Protein AF-R5MLP5-F1 (afdb_monomer)

pLDDT: mean 85.01, std 15.7, range [26.28, 98.44]

Structure (mmCIF, N/CA/C/O backbone):
data_AF-R5MLP5-F1
#
_entry.id   AF-R5MLP5-F1
#
loop_
_atom_site.group_PDB
_atom_site.id
_atom_site.type_symbol
_atom_site.label_atom_id
_atom_site.label_alt_id
_atom_site.label_comp_id
_atom_site.label_asym_id
_atom_site.label_entity_id
_atom_site.label_seq_id
_atom_site.pdbx_PDB_ins_code
_atom_site.Cartn_x
_atom_site.Cartn_y
_atom_site.Cartn_z
_atom_site.occupancy
_atom_site.B_iso_or_equiv
_atom_site.auth_seq_id
_atom_site.auth_comp_id
_atom_site.auth_asym_id
_atom_site.auth_atom_id
_atom_site.pdbx_PDB_model_num
ATOM 1 N N . MET A 1 1 ? 14.617 -72.415 -51.674 1.00 34.84 1 MET A N 1
ATOM 2 C CA . MET A 1 1 ? 15.820 -73.217 -51.364 1.00 34.84 1 MET A CA 1
ATOM 3 C C . MET A 1 1 ? 16.998 -72.266 -51.151 1.00 34.84 1 MET A C 1
ATOM 5 O O . MET A 1 1 ? 17.324 -71.550 -52.079 1.00 34.84 1 MET A O 1
ATOM 9 N N . LYS A 1 2 ? 17.546 -72.235 -49.924 1.00 36.62 2 LYS A N 1
ATOM 10 C CA . LYS A 1 2 ? 18.898 -71.794 -49.490 1.00 36.62 2 LYS A CA 1
ATOM 11 C C . LYS A 1 2 ? 19.466 -70.456 -50.037 1.00 36.62 2 LYS A C 1
ATOM 13 O O . LYS A 1 2 ? 19.817 -70.353 -51.196 1.00 36.62 2 LYS A O 1
ATOM 18 N N . SER A 1 3 ? 19.556 -69.405 -49.211 1.00 35.00 3 SER A N 1
ATOM 19 C CA . SER A 1 3 ? 20.651 -69.098 -48.250 1.00 35.00 3 SER A CA 1
ATOM 20 C C . SER A 1 3 ? 21.819 -68.299 -48.859 1.00 35.00 3 SER A C 1
ATOM 22 O O . SER A 1 3 ? 22.580 -68.871 -49.631 1.00 35.00 3 SER A O 1
ATOM 24 N N . ARG A 1 4 ? 22.072 -67.071 -48.373 1.00 35.59 4 ARG A N 1
ATOM 25 C CA . ARG A 1 4 ? 23.225 -66.744 -47.494 1.00 35.59 4 ARG A CA 1
ATOM 26 C C . ARG A 1 4 ? 23.282 -65.251 -47.134 1.00 35.59 4 ARG A C 1
ATOM 28 O O . ARG A 1 4 ? 23.137 -64.384 -47.983 1.00 35.59 4 ARG A O 1
ATOM 35 N N . ARG A 1 5 ? 23.536 -65.000 -45.846 1.00 42.34 5 ARG A N 1
ATOM 36 C CA . ARG A 1 5 ? 23.916 -63.718 -45.231 1.00 42.34 5 ARG A CA 1
ATOM 37 C C . ARG A 1 5 ? 25.255 -63.224 -45.786 1.00 42.34 5 ARG A C 1
ATOM 39 O O . ARG A 1 5 ? 26.162 -64.048 -45.848 1.00 42.34 5 ARG A O 1
ATOM 46 N N . ILE A 1 6 ? 25.423 -61.910 -45.977 1.00 34.84 6 ILE A N 1
ATOM 47 C CA . ILE A 1 6 ? 26.679 -61.199 -45.666 1.00 34.84 6 ILE A CA 1
ATOM 48 C C . ILE A 1 6 ? 26.341 -59.821 -45.080 1.00 34.84 6 ILE A C 1
ATOM 50 O O . ILE A 1 6 ? 25.680 -58.997 -45.700 1.00 34.84 6 ILE A O 1
ATOM 54 N N . PHE A 1 7 ? 26.810 -59.619 -43.854 1.00 33.47 7 PHE A N 1
ATOM 55 C CA . PHE A 1 7 ? 26.875 -58.366 -43.111 1.00 33.47 7 PHE A CA 1
ATOM 56 C C . PHE A 1 7 ? 28.045 -57.540 -43.664 1.00 33.47 7 PHE A C 1
ATOM 58 O O . PHE A 1 7 ? 29.133 -58.100 -43.773 1.00 33.47 7 PHE A O 1
ATOM 65 N N . LYS A 1 8 ? 27.876 -56.243 -43.943 1.00 30.56 8 LYS A N 1
ATOM 66 C CA . LYS A 1 8 ? 28.972 -55.258 -43.876 1.00 30.56 8 LYS A CA 1
ATOM 67 C C . LYS A 1 8 ? 28.412 -53.864 -43.583 1.00 30.56 8 LYS A C 1
ATOM 69 O O . LYS A 1 8 ? 27.771 -53.239 -44.417 1.00 30.56 8 LYS A O 1
ATOM 74 N N . ILE A 1 9 ? 28.680 -53.432 -42.356 1.00 33.94 9 ILE A N 1
ATOM 75 C CA . ILE A 1 9 ? 28.643 -52.052 -41.877 1.00 33.94 9 ILE A CA 1
ATOM 76 C C . ILE A 1 9 ? 29.694 -51.255 -42.654 1.00 33.94 9 ILE A C 1
ATOM 78 O O . ILE A 1 9 ? 30.861 -51.633 -42.599 1.00 33.94 9 ILE A O 1
ATOM 82 N N . ILE A 1 10 ? 29.303 -50.148 -43.293 1.00 34.12 10 ILE A N 1
ATOM 83 C CA . ILE A 1 10 ? 30.135 -48.941 -43.414 1.00 34.12 10 ILE A CA 1
ATOM 84 C C . ILE A 1 10 ? 29.216 -47.730 -43.224 1.00 34.12 10 ILE A C 1
ATOM 86 O O . ILE A 1 10 ? 28.310 -47.470 -44.011 1.00 34.12 10 ILE A O 1
ATOM 90 N N . LEU A 1 11 ? 29.469 -47.038 -42.120 1.00 29.88 11 LEU A N 1
ATOM 91 C CA . LEU A 1 11 ? 29.003 -45.710 -41.754 1.00 29.88 11 LEU A CA 1
ATOM 92 C C . LEU A 1 11 ? 29.742 -44.688 -42.638 1.00 29.88 11 LEU A C 1
ATOM 94 O O . LEU A 1 11 ? 30.962 -44.779 -42.701 1.00 29.88 11 LEU A O 1
ATOM 98 N N . ILE A 1 12 ? 29.051 -43.737 -43.274 1.00 30.86 12 ILE A N 1
ATOM 99 C CA . ILE A 1 12 ? 29.545 -42.371 -43.542 1.00 30.86 12 ILE A CA 1
ATOM 100 C C . ILE A 1 12 ? 28.337 -41.453 -43.780 1.00 30.86 12 ILE A C 1
ATOM 102 O O . ILE A 1 12 ? 27.354 -41.789 -44.434 1.00 30.86 12 ILE A O 1
ATOM 106 N N . THR A 1 13 ? 28.457 -40.307 -43.137 1.00 34.47 13 THR A N 1
ATOM 107 C CA . THR A 1 13 ? 27.502 -39.281 -42.750 1.00 34.47 13 THR A CA 1
ATOM 108 C C . THR A 1 13 ? 27.130 -38.344 -43.901 1.00 34.47 13 THR A C 1
ATOM 110 O O . THR A 1 13 ? 28.014 -37.819 -44.569 1.00 34.47 13 THR A O 1
ATOM 113 N N . ALA A 1 14 ? 25.840 -38.036 -44.055 1.00 28.17 14 ALA A N 1
ATOM 114 C CA . ALA A 1 14 ? 25.364 -36.801 -44.684 1.00 28.17 14 ALA A CA 1
ATOM 115 C C . ALA A 1 14 ? 23.970 -36.468 -44.128 1.00 28.17 14 ALA A C 1
ATOM 117 O O . ALA A 1 14 ? 22.951 -36.955 -44.611 1.00 28.17 14 ALA A O 1
ATOM 118 N N . VAL A 1 15 ? 23.937 -35.675 -43.054 1.00 30.50 15 VAL A N 1
ATOM 119 C CA . VAL A 1 15 ? 22.701 -35.109 -42.506 1.00 30.50 15 VAL A CA 1
ATOM 120 C C . VAL A 1 15 ? 22.381 -33.855 -43.316 1.00 30.50 15 VAL A C 1
ATOM 122 O O . VAL A 1 15 ? 22.998 -32.810 -43.127 1.00 30.50 15 VAL A O 1
ATOM 125 N N . LEU A 1 16 ? 21.423 -33.966 -44.233 1.00 26.28 16 LEU A N 1
ATOM 126 C CA . LEU A 1 16 ? 20.773 -32.818 -44.856 1.00 26.28 16 LEU A CA 1
ATOM 127 C C . LEU A 1 16 ? 19.707 -32.309 -43.871 1.00 26.28 16 LEU A C 1
ATOM 129 O O . LEU A 1 16 ? 18.578 -32.796 -43.860 1.00 26.28 16 LEU A O 1
ATOM 133 N N . VAL A 1 17 ? 20.082 -31.377 -42.990 1.00 30.12 17 VAL A N 1
ATOM 134 C CA . VAL A 1 17 ? 19.121 -30.665 -42.135 1.00 30.12 17 VAL A CA 1
ATOM 135 C C . VAL A 1 17 ? 18.385 -29.659 -43.015 1.00 30.12 17 VAL A C 1
ATOM 137 O O . VAL A 1 17 ? 18.885 -28.571 -43.288 1.00 30.12 17 VAL A O 1
ATOM 140 N N . ILE A 1 18 ? 17.188 -30.024 -43.472 1.00 28.50 18 ILE A N 1
ATOM 141 C CA . ILE A 1 18 ? 16.206 -29.042 -43.931 1.00 28.50 18 ILE A CA 1
ATOM 142 C C . ILE A 1 18 ? 15.739 -28.311 -42.671 1.00 28.50 18 ILE A C 1
ATOM 144 O O . ILE A 1 18 ? 14.928 -28.826 -41.903 1.00 28.50 18 ILE A O 1
ATOM 148 N N . VAL A 1 19 ? 16.301 -27.127 -42.428 1.00 29.92 19 VAL A N 1
ATOM 149 C CA . VAL A 1 19 ? 15.774 -26.190 -41.435 1.00 29.92 19 VAL A CA 1
ATOM 150 C C . VAL A 1 19 ? 14.448 -25.675 -41.989 1.00 29.92 19 VAL A C 1
ATOM 152 O O . VAL A 1 19 ? 14.413 -24.727 -42.769 1.00 29.92 19 VAL A O 1
ATOM 155 N N . LEU A 1 20 ? 13.345 -26.326 -41.619 1.00 28.61 20 LEU A N 1
ATOM 156 C CA . LEU A 1 20 ? 12.037 -25.690 -41.678 1.00 28.61 20 LEU A CA 1
ATOM 157 C C . LEU A 1 20 ? 12.068 -24.562 -40.647 1.00 28.61 20 LEU A C 1
ATOM 159 O O . LEU A 1 20 ? 11.988 -24.803 -39.444 1.00 28.61 20 LEU A O 1
ATOM 163 N N . SER A 1 21 ? 12.253 -23.331 -41.120 1.00 27.61 21 SER A N 1
ATOM 164 C CA . SER A 1 21 ? 12.021 -22.129 -40.330 1.00 27.61 21 SER A CA 1
ATOM 165 C C . SER A 1 21 ? 10.566 -22.161 -39.873 1.00 27.61 21 SER A C 1
ATOM 167 O O . SER A 1 21 ? 9.660 -21.946 -40.678 1.00 27.61 21 SER A O 1
ATOM 169 N N . ILE A 1 22 ? 10.332 -22.474 -38.602 1.00 30.94 22 ILE A N 1
ATOM 170 C CA . ILE A 1 22 ? 9.027 -22.274 -37.982 1.00 30.94 22 ILE A CA 1
ATOM 171 C C . ILE A 1 22 ? 8.891 -20.750 -37.853 1.00 30.94 22 ILE A C 1
ATOM 173 O O . ILE A 1 22 ? 9.721 -20.150 -37.161 1.00 30.94 22 ILE A O 1
ATOM 177 N N . PRO A 1 23 ? 7.952 -20.077 -38.544 1.00 33.91 23 PRO A N 1
ATOM 178 C CA . PRO A 1 23 ? 7.723 -18.665 -38.283 1.00 33.91 23 PRO A CA 1
ATOM 179 C C . PRO A 1 23 ? 7.341 -18.527 -36.809 1.00 33.91 23 PRO A C 1
ATOM 181 O O . PRO A 1 23 ? 6.531 -19.302 -36.299 1.00 33.91 23 PRO A O 1
ATOM 184 N N . ALA A 1 24 ? 7.964 -17.574 -36.115 1.00 34.47 24 ALA A N 1
ATOM 185 C CA . ALA A 1 24 ? 7.548 -17.192 -34.776 1.00 34.47 24 ALA A CA 1
ATOM 186 C C . ALA A 1 24 ? 6.044 -16.892 -34.830 1.00 34.47 24 ALA A C 1
ATOM 188 O O . ALA A 1 24 ? 5.622 -15.986 -35.551 1.00 34.47 24 ALA A O 1
ATOM 189 N N . PHE A 1 25 ? 5.232 -17.694 -34.142 1.00 34.88 25 PHE A N 1
ATOM 190 C CA . PHE A 1 25 ? 3.812 -17.408 -34.009 1.00 34.88 25 PHE A CA 1
ATOM 191 C C . PHE A 1 25 ? 3.695 -16.083 -33.258 1.00 34.88 25 PHE A C 1
ATOM 193 O O . PHE A 1 25 ? 4.096 -15.982 -32.101 1.00 34.88 25 PHE A O 1
ATOM 200 N N . ALA A 1 26 ? 3.204 -15.051 -33.940 1.00 43.03 26 ALA A N 1
ATOM 201 C CA . ALA A 1 26 ? 2.798 -13.828 -33.278 1.00 43.03 26 ALA A CA 1
ATOM 202 C C . ALA A 1 26 ? 1.607 -14.165 -32.370 1.00 43.03 26 ALA A C 1
ATOM 204 O O . ALA A 1 26 ? 0.639 -14.786 -32.812 1.00 43.03 26 ALA A O 1
ATOM 205 N N . THR A 1 27 ? 1.707 -13.822 -31.087 1.00 49.34 27 THR A N 1
ATOM 206 C CA . THR A 1 27 ? 0.623 -14.040 -30.128 1.00 49.34 27 THR A CA 1
ATOM 207 C C . THR A 1 27 ? -0.537 -13.124 -30.493 1.00 49.34 27 THR A C 1
ATOM 209 O O . THR A 1 27 ? -0.416 -11.903 -30.387 1.00 49.34 27 THR A O 1
ATOM 212 N N . ALA A 1 28 ? -1.647 -13.716 -30.933 1.00 61.12 28 ALA A N 1
ATOM 213 C CA . ALA A 1 28 ? -2.878 -12.997 -31.219 1.00 61.12 28 ALA A CA 1
ATOM 214 C C . ALA A 1 28 ? -3.352 -12.222 -29.972 1.00 61.12 28 ALA A C 1
ATOM 216 O O . ALA A 1 28 ? -3.382 -12.773 -28.872 1.00 61.12 28 ALA A O 1
ATOM 217 N N . LYS A 1 29 ? -3.707 -10.946 -30.137 1.00 66.69 29 LYS A N 1
ATOM 218 C CA . LYS A 1 29 ? -4.235 -10.056 -29.087 1.00 66.69 29 LYS A CA 1
ATOM 219 C C . LYS A 1 29 ? -5.669 -9.669 -29.415 1.00 66.69 29 LYS A C 1
ATOM 221 O O . LYS A 1 29 ? -6.015 -9.587 -30.584 1.00 66.69 29 LYS A O 1
ATOM 226 N N . ASN A 1 30 ? -6.502 -9.364 -28.430 1.00 67.69 30 ASN A N 1
ATOM 227 C CA . ASN A 1 30 ? -7.825 -8.813 -28.721 1.00 67.69 30 ASN A CA 1
ATOM 228 C C . ASN A 1 30 ? -7.725 -7.304 -29.024 1.00 67.69 30 ASN A C 1
ATOM 230 O O . ASN A 1 30 ? -6.768 -6.623 -28.642 1.00 67.69 30 ASN A O 1
ATOM 234 N N . GLY A 1 31 ? -8.710 -6.758 -29.727 1.00 74.81 31 GLY A N 1
ATOM 235 C CA . GLY A 1 31 ? -8.829 -5.332 -29.986 1.00 74.81 31 GLY A CA 1
ATOM 236 C C . GLY A 1 31 ? -10.266 -4.899 -30.236 1.00 74.81 31 GLY A C 1
ATOM 237 O O . GLY A 1 31 ? -11.120 -5.691 -30.625 1.00 74.81 31 GLY A O 1
ATOM 238 N N . VAL A 1 32 ? -10.520 -3.604 -30.057 1.00 74.81 32 VAL A N 1
ATOM 239 C CA . VAL A 1 32 ? -11.800 -2.971 -30.393 1.00 74.81 32 VAL A CA 1
ATOM 240 C C . VAL A 1 32 ? -11.592 -1.766 -31.294 1.00 74.81 32 VAL A C 1
ATOM 242 O O . VAL A 1 32 ? -10.643 -0.993 -31.133 1.00 74.81 32 VAL A O 1
ATOM 245 N N . VAL A 1 33 ? -12.491 -1.582 -32.257 1.00 80.12 33 VAL A N 1
ATOM 246 C CA . VAL A 1 33 ? -12.444 -0.426 -33.157 1.00 80.12 33 VAL A CA 1
ATOM 247 C C . VAL A 1 33 ? -12.920 0.834 -32.413 1.00 80.12 33 VAL A C 1
ATOM 249 O O . VAL A 1 33 ? -14.045 0.878 -31.920 1.00 80.12 33 VAL A O 1
ATOM 252 N N . LYS A 1 34 ? -12.074 1.872 -32.334 1.00 71.81 34 LYS A N 1
ATOM 253 C CA . LYS A 1 34 ? -12.324 3.121 -31.575 1.00 71.81 34 LYS A CA 1
ATOM 254 C C . LYS A 1 34 ? -13.492 3.944 -32.118 1.00 71.81 34 LYS A C 1
ATOM 256 O O . LYS A 1 34 ? -14.217 4.587 -31.368 1.00 71.81 34 LYS A O 1
ATOM 261 N N . SER A 1 35 ? -13.621 3.975 -33.436 1.00 78.00 35 SER A N 1
ATOM 262 C CA . SER A 1 35 ? -14.612 4.739 -34.195 1.00 78.00 35 SER A CA 1
ATOM 263 C C . SER A 1 35 ? -14.888 4.011 -35.514 1.00 78.00 35 SER A C 1
ATOM 265 O O . SER A 1 35 ? -14.400 2.907 -35.715 1.00 78.00 35 SER A O 1
ATOM 267 N N . GLN A 1 36 ? -15.656 4.584 -36.436 1.00 87.88 36 GLN A N 1
ATOM 268 C CA . GLN A 1 36 ? -15.834 3.966 -37.752 1.00 87.88 36 GLN A CA 1
ATOM 269 C C . GLN A 1 36 ? -14.489 3.838 -38.494 1.00 87.88 36 GLN A C 1
ATOM 271 O O . GLN A 1 36 ? -13.763 4.826 -38.636 1.00 87.88 36 GLN A O 1
ATOM 276 N N . ALA A 1 37 ? -14.155 2.635 -38.975 1.00 91.31 37 ALA A N 1
ATOM 277 C CA . ALA A 1 37 ? -12.851 2.351 -39.574 1.00 91.31 37 ALA A CA 1
ATOM 278 C C . ALA A 1 37 ? -12.934 1.575 -40.893 1.00 91.31 37 ALA A C 1
ATOM 280 O O . ALA A 1 37 ? -13.751 0.679 -41.072 1.00 91.31 37 ALA A O 1
ATOM 281 N N . ASN A 1 38 ? -12.018 1.887 -41.808 1.00 96.12 38 ASN A N 1
ATOM 282 C CA . ASN A 1 38 ? -11.849 1.146 -43.053 1.00 96.12 38 ASN A CA 1
ATOM 283 C C . ASN A 1 38 ? -10.807 0.039 -42.886 1.00 96.12 38 ASN A C 1
ATOM 285 O O . ASN A 1 38 ? -9.694 0.301 -42.420 1.00 96.12 38 ASN A O 1
ATOM 289 N N . VAL A 1 39 ? -11.161 -1.167 -43.326 1.00 96.44 39 VAL A N 1
ATOM 290 C CA . VAL A 1 39 ? -10.305 -2.357 -43.310 1.00 96.44 39 VAL A CA 1
ATOM 291 C C . VAL A 1 39 ? -9.824 -2.651 -44.727 1.00 96.44 39 VAL A C 1
ATOM 293 O O . VAL A 1 39 ? -10.601 -2.582 -45.681 1.00 96.44 39 VAL A O 1
ATOM 296 N N . ARG A 1 40 ? -8.536 -2.963 -44.883 1.00 97.50 40 ARG A N 1
ATOM 297 C CA . ARG A 1 40 ? -7.854 -3.042 -46.183 1.00 97.50 40 ARG A CA 1
ATOM 298 C C . ARG A 1 40 ? -7.139 -4.366 -46.401 1.00 97.50 40 ARG A C 1
ATOM 300 O O . ARG A 1 40 ? -6.869 -5.096 -45.454 1.00 97.50 40 ARG A O 1
ATOM 307 N N . SER A 1 41 ? -6.804 -4.647 -47.658 1.00 96.56 41 SER A N 1
ATOM 308 C CA . SER A 1 41 ? -6.098 -5.869 -48.068 1.00 96.56 41 SER A CA 1
ATOM 309 C C . SER A 1 41 ? -4.581 -5.818 -47.842 1.00 96.56 41 SER A C 1
ATOM 311 O O . SER A 1 41 ? -3.894 -6.801 -48.099 1.00 96.56 41 SER A O 1
ATOM 313 N N . GLY A 1 42 ? -4.042 -4.673 -47.411 1.00 95.94 42 GLY A N 1
ATOM 314 C CA . GLY A 1 42 ? -2.619 -4.472 -47.142 1.00 95.94 42 GLY A CA 1
ATOM 315 C C . GLY A 1 42 ? -2.364 -3.270 -46.221 1.00 95.94 42 GLY A C 1
ATOM 316 O O . GLY A 1 42 ? -3.279 -2.468 -45.991 1.00 95.94 42 GLY A O 1
ATOM 317 N N . PRO A 1 43 ? -1.143 -3.135 -45.670 1.00 93.06 43 PRO A N 1
ATOM 318 C CA . PRO A 1 43 ? -0.817 -2.122 -44.670 1.00 93.06 43 PRO A CA 1
ATOM 319 C C . PRO A 1 43 ? -0.537 -0.757 -45.311 1.00 93.06 43 PRO A C 1
ATOM 321 O O . PRO A 1 43 ? 0.609 -0.368 -45.535 1.00 93.06 43 PRO A O 1
ATOM 324 N N . GLY A 1 44 ? -1.610 -0.021 -45.598 1.00 93.00 44 GLY A N 1
ATOM 325 C CA . GLY A 1 44 ? -1.545 1.317 -46.181 1.00 93.00 44 GLY A CA 1
ATOM 326 C C . GLY A 1 44 ? -2.859 1.740 -46.840 1.00 93.00 44 GLY A C 1
ATOM 327 O O . GLY A 1 44 ? -3.773 0.937 -47.015 1.00 93.00 44 GLY A O 1
ATOM 328 N N . ARG A 1 45 ? -3.007 3.026 -47.173 1.00 93.56 45 ARG A N 1
ATOM 329 C CA . ARG A 1 45 ? -4.261 3.590 -47.710 1.00 93.56 45 ARG A CA 1
ATOM 330 C C . ARG A 1 45 ? -4.469 3.336 -49.206 1.00 93.56 45 ARG A C 1
ATOM 332 O O . ARG A 1 45 ? -5.590 3.539 -49.666 1.00 93.56 45 ARG A O 1
ATOM 339 N N . SER A 1 46 ? -3.439 2.923 -49.944 1.00 93.50 46 SER A N 1
ATOM 340 C CA . SER A 1 46 ? -3.534 2.624 -51.383 1.00 93.50 46 SER A CA 1
ATOM 341 C C . SER A 1 46 ? -4.128 1.241 -51.669 1.00 93.50 46 SER A C 1
ATOM 343 O O . SER A 1 46 ? -4.639 1.004 -52.761 1.00 93.50 46 SER A O 1
ATOM 345 N N . TYR A 1 47 ? -4.115 0.346 -50.678 1.00 95.94 47 TYR A N 1
ATOM 346 C CA . TYR A 1 47 ? -4.704 -0.985 -50.776 1.00 95.94 47 TYR A CA 1
ATOM 347 C C . TYR A 1 47 ? -6.234 -0.941 -50.835 1.00 95.94 47 TYR A C 1
ATOM 349 O O . TYR A 1 47 ? -6.873 -0.069 -50.231 1.00 95.94 47 TYR A O 1
ATOM 357 N N . SER A 1 48 ? -6.823 -1.914 -51.537 1.00 96.69 48 SER A N 1
ATOM 358 C CA . SER A 1 48 ? -8.271 -2.028 -51.701 1.00 96.69 48 SER A CA 1
ATOM 359 C C . SER A 1 48 ? -8.978 -2.239 -50.361 1.00 96.69 48 SER A C 1
ATOM 361 O O . SER A 1 48 ? -8.424 -2.797 -49.407 1.00 96.69 48 SER A O 1
ATOM 363 N N . LEU A 1 49 ? -10.217 -1.751 -50.281 1.00 96.56 49 LEU A N 1
ATOM 364 C CA . LEU A 1 49 ? -11.077 -1.967 -49.123 1.00 96.56 49 LEU A CA 1
ATOM 365 C C . LEU A 1 49 ? -11.541 -3.423 -49.101 1.00 96.56 49 LEU A C 1
ATOM 367 O O . LEU A 1 49 ? -12.089 -3.922 -50.081 1.00 96.56 49 LEU A O 1
ATOM 371 N N . VAL A 1 50 ? -11.330 -4.077 -47.964 1.00 95.25 50 VAL A N 1
ATOM 372 C CA . VAL A 1 50 ? -11.905 -5.392 -47.656 1.00 95.25 50 VAL A CA 1
ATOM 373 C C . VAL A 1 50 ? -13.230 -5.224 -46.918 1.00 95.25 50 VAL A C 1
ATOM 375 O O . VAL A 1 50 ? -14.168 -5.984 -47.148 1.00 95.25 50 VAL A O 1
ATOM 378 N N . TYR A 1 51 ? -13.320 -4.199 -46.067 1.00 94.25 51 TYR A N 1
ATOM 379 C CA . TYR A 1 51 ? -14.560 -3.783 -45.427 1.00 94.25 51 TYR A CA 1
ATOM 380 C C . TYR A 1 51 ? -14.576 -2.262 -45.281 1.00 94.25 51 TYR A C 1
ATOM 382 O O . TYR A 1 51 ? -13.616 -1.659 -44.790 1.00 94.25 51 TYR A O 1
ATOM 390 N N . GLU A 1 52 ? -15.666 -1.642 -45.714 1.00 94.62 52 GLU A N 1
ATOM 391 C CA . GLU A 1 52 ? -15.866 -0.203 -45.601 1.00 94.62 52 GLU A CA 1
ATOM 392 C C . GLU A 1 52 ? -16.683 0.109 -44.345 1.00 94.62 52 GLU A C 1
ATOM 394 O O . GLU A 1 52 ? -17.702 -0.530 -44.092 1.00 94.62 52 GLU A O 1
ATOM 399 N N . ASN A 1 53 ? -16.256 1.112 -43.576 1.00 91.69 53 ASN A N 1
ATOM 400 C CA . ASN A 1 53 ? -17.018 1.642 -42.445 1.00 91.69 53 ASN A CA 1
ATOM 401 C C . ASN A 1 53 ? -17.360 0.597 -41.366 1.00 91.69 53 ASN A C 1
ATOM 403 O O . ASN A 1 53 ? -18.489 0.543 -40.878 1.00 91.69 53 ASN A O 1
ATOM 407 N N . LEU A 1 54 ? -16.377 -0.216 -40.961 1.00 91.94 54 LEU A N 1
ATOM 408 C CA . LEU A 1 54 ? -16.513 -1.123 -39.823 1.00 91.94 54 LEU A CA 1
ATOM 409 C C . LEU A 1 54 ? -16.901 -0.311 -38.573 1.00 91.94 54 LEU A C 1
ATOM 411 O O . LEU A 1 54 ? -16.174 0.633 -38.236 1.00 91.94 54 LEU A O 1
ATOM 415 N N . PRO A 1 55 ? -18.029 -0.613 -37.904 1.00 81.50 55 PRO A N 1
ATOM 416 C CA . PRO A 1 55 ? -18.514 0.226 -36.814 1.00 81.50 55 PRO A CA 1
ATOM 417 C C . PRO A 1 55 ? -17.590 0.247 -35.599 1.00 81.50 55 PRO A C 1
ATOM 419 O O . PRO A 1 55 ? -16.872 -0.718 -35.317 1.00 81.50 55 PRO A O 1
ATOM 422 N N . ALA A 1 56 ? -17.680 1.337 -34.836 1.00 69.44 56 ALA A N 1
ATOM 423 C CA . ALA A 1 56 ? -17.066 1.434 -33.518 1.00 69.44 56 ALA A CA 1
ATOM 424 C C . ALA A 1 56 ? -17.520 0.277 -32.611 1.00 69.44 56 ALA A C 1
ATOM 426 O O . ALA A 1 56 ? -18.628 -0.241 -32.760 1.00 69.44 56 ALA A O 1
ATOM 427 N N . ASN A 1 57 ? -16.675 -0.099 -31.653 1.00 62.09 57 ASN A N 1
ATOM 428 C CA . ASN A 1 57 ? -16.880 -1.206 -30.712 1.00 62.09 57 ASN A CA 1
ATOM 429 C C . ASN A 1 57 ? -16.940 -2.605 -31.349 1.00 62.09 57 ASN A C 1
ATOM 431 O O . ASN A 1 57 ? -17.239 -3.578 -30.657 1.00 62.09 57 ASN A O 1
ATOM 435 N N . THR A 1 58 ? -16.622 -2.740 -32.641 1.00 73.56 58 THR A N 1
ATOM 436 C CA . THR A 1 58 ? -16.452 -4.063 -33.254 1.00 73.56 58 THR A CA 1
ATOM 437 C C . THR A 1 58 ? -15.231 -4.757 -32.652 1.00 73.56 58 THR A C 1
ATOM 439 O O . THR A 1 58 ? -14.151 -4.166 -32.591 1.00 73.56 58 THR A O 1
ATOM 442 N N . GLN A 1 59 ? -15.414 -6.003 -32.214 1.00 71.00 59 GLN A N 1
ATOM 443 C CA . GLN A 1 59 ? -14.356 -6.856 -31.672 1.00 71.00 59 GLN A CA 1
ATOM 444 C C . GLN A 1 59 ? -13.501 -7.425 -32.805 1.00 71.00 59 GLN A C 1
ATOM 446 O O . GLN A 1 59 ? -14.038 -7.925 -33.798 1.00 71.00 59 GLN A O 1
ATOM 451 N N . ILE A 1 60 ? -12.182 -7.358 -32.649 1.00 80.19 60 ILE A N 1
ATOM 452 C CA . ILE A 1 60 ? -11.204 -7.868 -33.610 1.00 80.19 60 ILE A CA 1
ATOM 453 C C . ILE A 1 60 ? -10.076 -8.602 -32.879 1.00 80.19 60 ILE A C 1
ATOM 455 O O . ILE A 1 60 ? -9.793 -8.336 -31.715 1.00 80.19 60 ILE A O 1
ATOM 459 N N . ILE A 1 61 ? -9.398 -9.494 -33.583 1.00 74.25 61 ILE A N 1
ATOM 460 C CA . ILE A 1 61 ? -8.184 -10.172 -33.143 1.00 74.25 61 ILE A CA 1
ATOM 461 C C . ILE A 1 61 ? -7.022 -9.555 -33.917 1.00 74.25 61 ILE A C 1
ATOM 463 O O . ILE A 1 61 ? -7.043 -9.489 -35.140 1.00 74.25 61 ILE A O 1
ATOM 467 N N . ILE A 1 62 ? -6.012 -9.074 -33.213 1.00 82.44 62 ILE A N 1
ATOM 468 C CA . ILE A 1 62 ? -4.779 -8.497 -33.731 1.00 82.44 62 ILE A CA 1
ATOM 469 C C . ILE A 1 62 ? -3.730 -9.597 -33.791 1.00 82.44 62 ILE A C 1
ATOM 471 O O . ILE A 1 62 ? -3.279 -10.090 -32.765 1.00 82.44 62 ILE A O 1
ATOM 475 N N . ILE A 1 63 ? -3.326 -9.954 -35.001 1.00 81.12 63 ILE A N 1
ATOM 476 C CA . ILE A 1 63 ? -2.353 -11.011 -35.258 1.00 81.12 63 ILE A CA 1
ATOM 477 C C . ILE A 1 63 ? -0.933 -10.468 -35.124 1.00 81.12 63 ILE A C 1
ATOM 479 O O . ILE A 1 63 ? -0.109 -11.059 -34.439 1.00 81.12 63 ILE A O 1
ATOM 4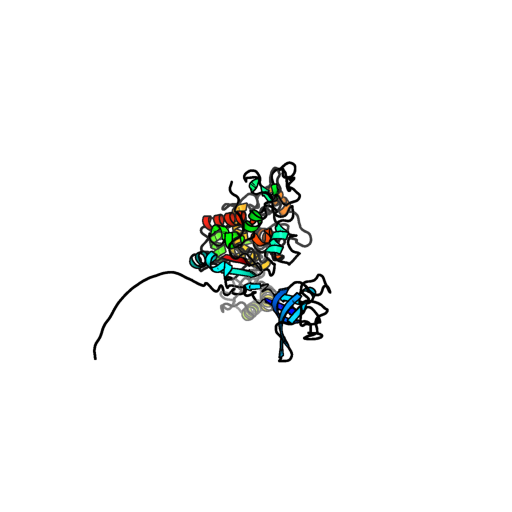83 N N . ASP A 1 64 ? -0.642 -9.320 -35.737 1.00 77.31 64 ASP A N 1
ATOM 484 C CA . ASP A 1 64 ? 0.637 -8.625 -35.584 1.00 77.31 64 ASP A CA 1
ATOM 485 C C . ASP A 1 64 ? 0.536 -7.134 -35.939 1.00 77.31 64 ASP A C 1
ATOM 487 O O . ASP A 1 64 ? -0.494 -6.629 -36.400 1.00 77.31 64 ASP A O 1
ATOM 491 N N . ARG A 1 65 ? 1.626 -6.406 -35.678 1.00 85.88 65 ARG A N 1
ATOM 492 C CA . ARG A 1 65 ? 1.820 -5.011 -36.078 1.00 85.88 65 ARG A CA 1
ATOM 493 C C . ARG A 1 65 ? 2.820 -4.963 -37.228 1.00 85.88 65 ARG A C 1
ATOM 495 O O . ARG A 1 65 ? 3.932 -5.470 -37.106 1.00 85.88 65 ARG A O 1
ATOM 502 N N . VAL A 1 66 ? 2.447 -4.301 -38.317 1.00 85.88 66 VAL A N 1
ATOM 503 C CA . VAL A 1 66 ? 3.248 -4.178 -39.539 1.00 85.88 66 VAL A CA 1
ATOM 504 C C . VAL A 1 66 ? 3.458 -2.715 -39.915 1.00 85.88 66 VAL A C 1
ATOM 506 O O . VAL A 1 66 ? 2.581 -1.867 -39.725 1.00 85.88 66 VAL A O 1
ATOM 509 N N . LYS A 1 67 ? 4.630 -2.407 -40.477 1.00 88.44 67 LYS A N 1
ATOM 510 C CA . LYS A 1 67 ? 4.908 -1.075 -41.023 1.00 88.44 67 LYS A CA 1
ATOM 511 C C . LYS A 1 67 ? 4.076 -0.834 -42.276 1.00 88.44 67 LYS A C 1
ATOM 513 O O . LYS A 1 67 ? 3.884 -1.740 -43.087 1.00 88.44 67 LYS A O 1
ATOM 518 N N . CYS A 1 68 ? 3.638 0.409 -42.449 1.00 88.94 68 CYS A N 1
ATOM 519 C CA . CYS A 1 68 ? 3.105 0.863 -43.726 1.00 88.94 68 CYS A CA 1
ATOM 520 C C . CYS A 1 68 ? 4.171 0.688 -44.818 1.00 88.94 68 CYS A C 1
ATOM 522 O O . CYS A 1 68 ? 5.320 1.092 -44.623 1.00 88.94 68 CYS A O 1
ATOM 524 N N . ASN A 1 69 ? 3.807 0.089 -45.951 1.00 88.69 69 ASN A N 1
ATOM 525 C CA . ASN A 1 69 ? 4.747 -0.226 -47.033 1.00 88.69 69 ASN A CA 1
ATOM 526 C C . ASN A 1 69 ? 4.379 0.415 -48.383 1.00 88.69 69 ASN A C 1
ATOM 528 O O . ASN A 1 69 ? 5.089 0.202 -49.362 1.00 88.69 69 ASN A O 1
ATOM 532 N N . ASP A 1 70 ? 3.319 1.227 -48.432 1.00 87.50 70 ASP A N 1
ATOM 533 C CA . ASP A 1 70 ? 2.871 1.924 -49.645 1.00 87.50 70 ASP A CA 1
ATOM 534 C C . ASP A 1 70 ? 3.160 3.437 -49.640 1.00 87.50 70 ASP A C 1
ATOM 536 O O . ASP A 1 70 ? 2.763 4.159 -50.553 1.00 87.50 70 ASP A O 1
ATOM 540 N N . GLY A 1 71 ? 3.826 3.940 -48.594 1.00 83.94 71 GLY A N 1
ATOM 541 C CA . GLY A 1 71 ? 4.207 5.349 -48.462 1.00 83.94 71 GLY A CA 1
ATOM 542 C C . GLY A 1 71 ? 3.052 6.319 -48.183 1.00 83.94 71 GLY A C 1
ATOM 543 O O . GLY A 1 71 ? 3.282 7.520 -48.067 1.00 83.94 71 GLY A O 1
ATOM 544 N N . THR A 1 72 ? 1.814 5.841 -48.023 1.00 83.12 72 THR A N 1
ATOM 545 C CA . THR A 1 72 ? 0.643 6.714 -47.805 1.00 83.12 72 THR A CA 1
ATOM 546 C C . THR A 1 72 ? 0.557 7.293 -46.394 1.00 83.12 72 THR A C 1
ATOM 548 O O . THR A 1 72 ? -0.199 8.234 -46.137 1.00 83.12 72 THR A O 1
ATOM 551 N N . THR A 1 73 ? 1.296 6.717 -45.449 1.00 80.19 73 THR A N 1
ATOM 552 C CA . THR A 1 73 ? 1.381 7.178 -44.065 1.00 80.19 73 THR A CA 1
ATOM 553 C C . THR A 1 73 ? 2.647 6.648 -43.399 1.00 80.19 73 THR A C 1
ATOM 555 O O . THR A 1 73 ? 3.134 5.579 -43.752 1.00 80.19 73 THR A O 1
ATOM 558 N N . SER A 1 74 ? 3.157 7.379 -42.408 1.00 78.75 74 SER A N 1
ATOM 559 C CA . SER A 1 74 ? 4.204 6.902 -41.499 1.00 78.75 74 SER A CA 1
ATOM 560 C C . SER A 1 74 ? 3.663 6.043 -40.351 1.00 78.75 74 SER A C 1
ATOM 562 O O . SER A 1 74 ? 4.446 5.527 -39.560 1.00 78.75 74 SER A O 1
ATOM 564 N N . LYS A 1 75 ? 2.334 5.914 -40.220 1.00 78.44 75 LYS A N 1
ATOM 565 C CA . LYS A 1 75 ? 1.702 5.142 -39.145 1.00 78.44 75 LYS A CA 1
ATOM 566 C C . LYS A 1 75 ? 1.688 3.652 -39.470 1.00 78.44 75 LYS A C 1
ATOM 568 O O . LYS A 1 75 ? 1.356 3.260 -40.586 1.00 78.44 75 LYS A O 1
ATOM 573 N N . ASP A 1 76 ? 1.965 2.838 -38.459 1.00 86.69 76 ASP A N 1
ATOM 574 C CA . ASP A 1 76 ? 1.864 1.383 -38.551 1.00 86.69 76 ASP A CA 1
ATOM 575 C C . ASP A 1 76 ? 0.407 0.910 -38.645 1.00 86.69 76 ASP A C 1
ATOM 577 O O . ASP A 1 76 ? -0.544 1.631 -38.310 1.00 86.69 76 ASP A O 1
ATOM 581 N N . TRP A 1 77 ? 0.250 -0.342 -39.059 1.00 94.25 77 TRP A N 1
ATOM 582 C CA . TRP A 1 77 ? -1.021 -1.037 -39.223 1.00 94.25 77 TRP A CA 1
ATOM 583 C C . TRP A 1 77 ? -1.040 -2.321 -38.390 1.00 94.25 77 TRP A C 1
ATOM 585 O O . TRP A 1 77 ? 0.003 -2.919 -38.140 1.00 94.25 77 TRP A O 1
ATOM 595 N N . TYR A 1 78 ? -2.226 -2.747 -37.966 1.00 92.75 78 TYR A N 1
ATOM 596 C CA . TYR A 1 78 ? -2.439 -4.077 -37.401 1.00 92.75 78 TYR A CA 1
ATOM 597 C C . TYR A 1 78 ? -2.917 -5.023 -38.495 1.00 92.75 78 TYR A C 1
ATOM 599 O O . TYR A 1 78 ? -3.832 -4.659 -39.239 1.00 92.75 78 TYR A O 1
ATOM 607 N N . ARG A 1 79 ? -2.338 -6.225 -38.568 1.00 92.19 79 ARG A N 1
ATOM 608 C CA . ARG A 1 79 ? -2.954 -7.360 -39.262 1.00 92.19 79 ARG A CA 1
ATOM 609 C C . ARG A 1 79 ? -3.986 -7.976 -38.331 1.00 92.19 79 ARG A C 1
ATOM 611 O O . ARG A 1 79 ? -3.666 -8.248 -37.175 1.00 92.19 79 ARG A O 1
ATOM 618 N N . VAL A 1 80 ? -5.210 -8.154 -38.807 1.00 89.38 80 VAL A N 1
ATOM 619 C CA . VAL A 1 80 ? -6.353 -8.509 -37.964 1.00 89.38 80 VAL A CA 1
ATOM 620 C C . VAL A 1 80 ? -7.240 -9.586 -38.572 1.00 89.38 80 VAL A C 1
ATOM 622 O O . VAL A 1 80 ? -7.315 -9.743 -39.794 1.00 89.38 80 VAL A O 1
ATOM 625 N N . GLU A 1 81 ? -7.952 -10.269 -37.685 1.00 86.75 81 GLU A N 1
ATOM 626 C CA . GLU A 1 81 ? -9.042 -11.195 -37.967 1.00 86.75 81 GLU A CA 1
ATOM 627 C C . GLU A 1 81 ? -10.301 -10.738 -37.221 1.00 86.75 81 GLU A C 1
ATOM 629 O O . GLU A 1 81 ? -10.208 -10.231 -36.106 1.00 86.75 81 GLU A O 1
ATOM 634 N N . PHE A 1 82 ? -11.491 -10.870 -37.809 1.00 81.19 82 PHE A N 1
ATOM 635 C CA . PHE A 1 82 ? -12.742 -10.522 -37.124 1.00 81.19 82 PHE A CA 1
ATOM 636 C C . PHE A 1 82 ? -13.968 -11.171 -37.767 1.00 81.19 82 PHE A C 1
ATOM 638 O O . PHE A 1 82 ? -13.972 -11.515 -38.947 1.00 81.19 82 PHE A O 1
ATOM 645 N N . ASN A 1 83 ? -15.041 -11.304 -36.984 1.00 69.12 83 ASN A N 1
ATOM 646 C CA . ASN A 1 83 ? -16.356 -11.720 -37.463 1.00 69.12 83 ASN A CA 1
ATOM 647 C C . ASN A 1 83 ? -17.305 -10.524 -37.470 1.00 69.12 83 ASN A C 1
ATOM 649 O O . ASN A 1 83 ? -17.483 -9.866 -36.447 1.00 69.12 83 ASN A O 1
ATOM 653 N N . TYR A 1 84 ? -17.958 -10.267 -38.601 1.00 74.12 84 TYR A N 1
ATOM 654 C CA . TYR A 1 84 ? -18.977 -9.226 -38.685 1.00 74.12 84 TYR A CA 1
ATOM 655 C C . TYR A 1 84 ? -20.064 -9.587 -39.699 1.00 74.12 84 TYR A C 1
ATOM 657 O O . TYR A 1 84 ? -19.771 -10.058 -40.798 1.00 74.12 84 TYR A O 1
ATOM 665 N N . GLY A 1 85 ? -21.334 -9.398 -39.323 1.00 74.00 85 GLY A N 1
ATOM 666 C CA . GLY A 1 85 ? -22.479 -9.716 -40.188 1.00 74.00 85 GLY A CA 1
ATOM 667 C C . GLY A 1 85 ? -22.570 -11.193 -40.597 1.00 74.00 85 GLY A C 1
ATOM 668 O O . GLY A 1 85 ? -23.033 -11.492 -41.693 1.00 74.00 85 GLY A O 1
ATOM 669 N N . GLY A 1 86 ? -22.083 -12.115 -39.757 1.00 65.19 86 GLY A N 1
ATOM 670 C CA . GLY A 1 86 ? -22.071 -13.557 -40.042 1.00 65.19 86 GLY A CA 1
ATOM 671 C C . GLY A 1 86 ? -20.955 -14.025 -40.987 1.00 65.19 86 GLY A C 1
ATOM 672 O O . GLY A 1 86 ? -20.953 -15.187 -41.384 1.00 65.19 86 GLY A O 1
ATOM 673 N N . LYS A 1 87 ? -20.006 -13.148 -41.340 1.00 79.44 87 LYS A N 1
ATOM 674 C CA . LYS A 1 87 ? -18.840 -13.470 -42.172 1.00 79.44 87 LYS A CA 1
ATOM 675 C C . LYS A 1 87 ? -17.538 -13.275 -41.392 1.00 79.44 87 LYS A C 1
ATOM 677 O O . LYS A 1 87 ? -17.392 -12.283 -40.678 1.00 79.44 87 LYS A O 1
ATOM 682 N N . PHE A 1 88 ? -16.603 -14.204 -41.583 1.00 74.88 88 PHE A N 1
ATOM 683 C CA . PHE A 1 88 ? -15.241 -14.129 -41.059 1.00 74.88 88 PHE A CA 1
ATOM 684 C C . PHE A 1 88 ? -14.310 -13.423 -42.051 1.00 74.88 88 PHE A C 1
ATOM 686 O O . PHE A 1 88 ? -14.395 -13.646 -43.263 1.00 74.88 88 PHE A O 1
ATOM 693 N N . TYR A 1 89 ? -13.434 -12.572 -41.527 1.00 87.88 89 TYR A N 1
ATOM 694 C CA . TYR A 1 89 ? -12.434 -11.812 -42.267 1.00 87.88 89 TYR A CA 1
ATOM 695 C C . TYR A 1 89 ? -11.060 -12.098 -41.666 1.00 87.88 89 TYR A C 1
ATOM 697 O O . TYR A 1 89 ? -10.880 -11.939 -40.462 1.00 87.88 89 TYR A O 1
ATOM 705 N N . GLU A 1 90 ? -10.096 -12.480 -42.502 1.00 88.94 90 GLU A N 1
ATOM 706 C CA . GLU A 1 90 ? -8.722 -12.812 -42.108 1.00 88.94 90 GLU A CA 1
ATOM 707 C C . GLU A 1 90 ? -7.699 -12.137 -43.026 1.00 88.94 90 GLU A C 1
ATOM 709 O O . GLU A 1 90 ? -8.045 -11.683 -44.119 1.00 88.94 90 GLU A O 1
ATOM 714 N N . ASN A 1 91 ? -6.436 -12.058 -42.589 1.00 89.06 91 ASN A N 1
ATOM 715 C CA . ASN A 1 91 ? -5.345 -11.401 -43.331 1.00 89.06 91 ASN A CA 1
ATOM 716 C C . ASN A 1 91 ? -5.691 -9.974 -43.799 1.00 89.06 91 ASN A C 1
ATOM 718 O O . ASN A 1 91 ? -5.297 -9.525 -44.876 1.00 89.06 91 ASN A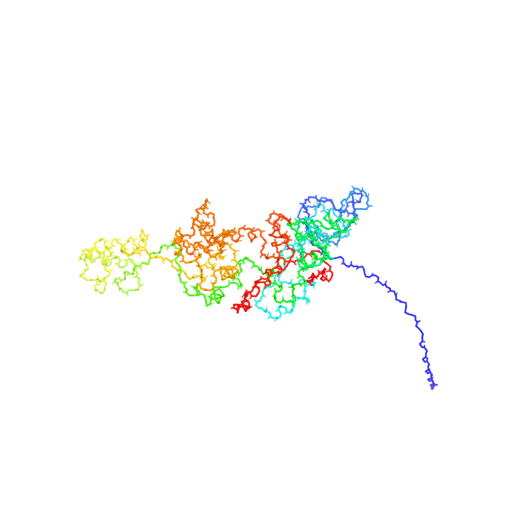 O 1
ATOM 722 N N . CYS A 1 92 ? -6.446 -9.260 -42.968 1.00 94.25 92 CYS A N 1
ATOM 723 C CA . CYS A 1 92 ? -6.892 -7.898 -43.213 1.00 94.25 92 CYS A CA 1
ATOM 724 C C . CYS A 1 92 ? -6.041 -6.901 -42.427 1.00 94.25 92 CYS A C 1
ATOM 726 O O . CYS A 1 92 ? -5.398 -7.269 -41.449 1.00 94.25 92 CYS A O 1
ATOM 728 N N . TYR A 1 93 ? -6.071 -5.626 -42.811 1.00 96.44 93 TYR A N 1
ATOM 729 C CA . TYR A 1 93 ? -5.262 -4.588 -42.179 1.00 96.44 93 TYR A CA 1
ATOM 730 C C . TYR A 1 93 ? -6.098 -3.381 -41.769 1.00 96.44 93 TYR A C 1
ATOM 732 O O . TYR A 1 93 ? -6.909 -2.868 -42.544 1.00 96.44 93 TYR A O 1
ATOM 740 N N . ILE A 1 94 ? -5.862 -2.889 -40.555 1.00 94.94 94 ILE A N 1
ATOM 741 C CA . ILE A 1 94 ? -6.516 -1.703 -39.993 1.00 94.94 94 ILE A CA 1
ATOM 742 C C . ILE A 1 94 ? -5.478 -0.766 -39.364 1.00 94.94 94 ILE A C 1
ATOM 744 O O . ILE A 1 94 ? -4.488 -1.199 -38.777 1.00 94.94 94 ILE A O 1
ATOM 748 N N . SER A 1 95 ? -5.676 0.544 -39.516 1.00 92.50 95 SER A N 1
ATOM 749 C CA . SER A 1 95 ? -4.746 1.552 -38.995 1.00 92.50 95 SER A CA 1
ATOM 750 C C . SER A 1 95 ? -4.678 1.478 -37.467 1.00 92.50 95 SER A C 1
ATOM 752 O O . SER A 1 95 ? -5.711 1.586 -36.806 1.00 92.50 95 SER A O 1
ATOM 754 N N . THR A 1 96 ? -3.468 1.421 -36.901 1.00 85.19 96 THR A N 1
ATOM 755 C CA . THR A 1 96 ? -3.235 1.373 -35.439 1.00 85.19 96 THR A CA 1
ATOM 756 C C . THR A 1 96 ? -3.952 2.493 -34.680 1.00 85.19 96 THR A C 1
ATOM 758 O O . THR A 1 96 ? -4.515 2.280 -33.612 1.00 85.19 96 THR A O 1
ATOM 761 N N . GLY A 1 97 ? -4.029 3.691 -35.268 1.00 81.81 97 GLY A N 1
ATOM 762 C CA . GLY A 1 97 ? -4.731 4.833 -34.671 1.00 81.81 97 GLY A CA 1
ATOM 763 C C . GLY A 1 97 ? -6.250 4.663 -34.496 1.00 81.81 97 GLY A C 1
ATOM 764 O O . GLY A 1 97 ? -6.844 5.450 -33.767 1.00 81.81 97 GLY A O 1
ATOM 765 N N . LEU A 1 98 ? -6.872 3.667 -35.140 1.00 88.00 98 LEU A N 1
ATOM 766 C CA . LEU A 1 98 ? -8.322 3.408 -35.116 1.00 88.00 98 LEU A CA 1
ATOM 767 C C . LEU A 1 98 ? -8.703 2.186 -34.273 1.00 88.00 98 LEU A C 1
ATOM 769 O O . LEU A 1 98 ? -9.882 1.866 -34.157 1.00 88.00 98 LEU A O 1
ATOM 773 N N . VAL A 1 99 ? -7.720 1.516 -33.676 1.00 80.06 99 VAL A N 1
ATOM 774 C CA . VAL A 1 99 ? -7.920 0.329 -32.847 1.00 80.06 99 VAL A CA 1
ATOM 775 C C . VAL A 1 99 ? -7.396 0.609 -31.449 1.00 80.06 99 VAL A C 1
ATOM 777 O O . VAL A 1 99 ? -6.337 1.215 -31.268 1.00 80.06 99 VAL A O 1
ATOM 780 N N . THR A 1 100 ? -8.160 0.196 -30.449 1.00 72.81 100 THR A N 1
ATOM 781 C CA . THR A 1 100 ? -7.661 -0.009 -29.094 1.00 72.81 100 THR A CA 1
ATOM 782 C C . THR A 1 100 ? -7.256 -1.468 -29.017 1.00 72.81 100 THR A C 1
ATOM 784 O O . THR A 1 100 ? -8.109 -2.338 -29.175 1.00 72.81 100 THR A O 1
ATOM 787 N N . VAL A 1 101 ? -5.965 -1.743 -28.828 1.00 72.19 101 VAL A N 1
ATOM 788 C CA . VAL A 1 101 ? -5.535 -3.089 -28.437 1.00 72.19 101 VAL A CA 1
ATOM 789 C C . VAL A 1 101 ? -6.152 -3.324 -27.070 1.00 72.19 101 VAL A C 1
ATOM 791 O O . VAL A 1 101 ? -5.853 -2.595 -26.129 1.00 72.19 101 VAL A O 1
ATOM 794 N N . THR A 1 102 ? -7.036 -4.301 -26.971 1.00 59.34 102 THR A N 1
ATOM 795 C CA . THR A 1 102 ? -7.401 -4.862 -25.682 1.00 59.34 102 THR A CA 1
ATOM 796 C C . THR A 1 102 ? -6.368 -5.954 -25.436 1.00 59.34 102 THR A C 1
ATOM 798 O O . THR A 1 102 ? -6.620 -7.138 -25.655 1.00 59.34 102 THR A O 1
ATOM 801 N N . SER A 1 103 ? -5.151 -5.544 -25.062 1.00 49.47 103 SER A N 1
ATOM 802 C CA . SER A 1 103 ? -4.358 -6.382 -24.166 1.00 49.47 103 SER A CA 1
ATOM 803 C C . SER A 1 103 ? -5.216 -6.589 -22.920 1.00 49.47 103 SER A C 1
ATOM 805 O O . SER A 1 103 ? -6.083 -5.758 -22.642 1.00 49.47 103 SER A O 1
ATOM 807 N N . ASP A 1 104 ? -5.052 -7.711 -22.232 1.00 49.25 104 ASP A N 1
ATOM 808 C CA . ASP A 1 104 ? -5.867 -8.114 -21.086 1.00 49.25 104 ASP A CA 1
ATOM 809 C C . ASP A 1 104 ? -5.749 -7.139 -19.896 1.00 49.25 104 ASP A C 1
ATOM 811 O O . ASP A 1 104 ? -5.419 -7.569 -18.809 1.00 49.25 104 ASP A O 1
ATOM 815 N N . SER A 1 105 ? -5.975 -5.827 -20.030 1.00 53.72 105 SER A N 1
ATOM 816 C CA . SER A 1 105 ? -5.932 -4.882 -18.918 1.00 53.72 105 SER A CA 1
ATOM 817 C C . SER A 1 105 ? -6.891 -5.371 -17.839 1.00 53.72 105 SER A C 1
ATOM 819 O O . SER A 1 105 ? -8.107 -5.394 -18.045 1.00 53.72 105 SER A O 1
ATOM 821 N N . GLY A 1 106 ? -6.339 -5.831 -16.723 1.00 66.81 106 GLY A N 1
ATOM 822 C CA . GLY A 1 106 ? -7.099 -6.632 -15.780 1.00 66.81 106 GLY A CA 1
ATOM 823 C C . GLY A 1 106 ? -6.214 -7.427 -14.835 1.00 66.81 106 GLY A C 1
ATOM 824 O O . GLY A 1 106 ? -4.984 -7.367 -14.879 1.00 66.81 106 GLY A O 1
ATOM 825 N N . ILE A 1 107 ? -6.881 -8.150 -13.942 1.00 80.25 107 ILE A N 1
ATOM 826 C CA . ILE A 1 107 ? -6.257 -8.949 -12.896 1.00 80.25 107 ILE A CA 1
ATOM 827 C C . ILE A 1 107 ? -6.689 -10.403 -13.090 1.00 80.25 107 ILE A C 1
ATOM 829 O O . ILE A 1 107 ? -7.885 -10.677 -13.171 1.00 80.25 107 ILE A O 1
ATOM 833 N N . SER A 1 108 ? -5.726 -11.320 -13.143 1.00 83.06 108 SER A N 1
ATOM 834 C CA . SER A 1 108 ? -5.949 -12.770 -13.255 1.00 83.06 108 SER A CA 1
ATOM 835 C C . SER A 1 108 ? -5.292 -13.505 -12.088 1.00 83.06 108 SER A C 1
ATOM 837 O O . SER A 1 108 ? -4.281 -13.050 -11.550 1.00 83.06 108 SER A O 1
ATOM 839 N N . ASP A 1 109 ? -5.867 -14.640 -11.698 1.00 85.50 109 ASP A N 1
ATOM 840 C CA . ASP A 1 109 ? -5.296 -15.539 -10.686 1.00 85.50 109 ASP A CA 1
ATOM 841 C C . ASP A 1 109 ? -4.337 -16.575 -11.323 1.00 85.50 109 ASP A C 1
ATOM 843 O O . ASP A 1 109 ? -3.502 -17.207 -10.659 1.00 85.50 109 ASP A O 1
ATOM 847 N N . GLU A 1 110 ? -4.403 -16.724 -12.648 1.00 84.00 110 GLU A N 1
ATOM 848 C CA . GLU A 1 110 ? -3.555 -17.593 -13.447 1.00 84.00 110 GLU A CA 1
ATOM 849 C C . GLU A 1 110 ? -2.215 -16.927 -13.781 1.00 84.00 110 GLU A C 1
ATOM 851 O O . GLU A 1 110 ? -2.137 -15.825 -14.323 1.00 84.00 110 GLU A O 1
ATOM 856 N N . ALA A 1 111 ? -1.120 -17.641 -13.503 1.00 84.06 111 ALA A N 1
ATOM 857 C CA . ALA A 1 111 ? 0.211 -17.163 -13.853 1.00 84.06 111 ALA A CA 1
ATOM 858 C C . ALA A 1 111 ? 0.433 -17.210 -15.377 1.00 84.06 111 ALA A C 1
ATOM 860 O O . ALA A 1 111 ? 0.226 -18.278 -15.972 1.00 84.06 111 ALA A O 1
ATOM 861 N N . PRO A 1 112 ? 0.930 -16.120 -16.000 1.00 84.31 112 PRO A N 1
ATOM 862 C CA . PRO A 1 112 ? 1.382 -16.150 -17.384 1.00 84.31 112 PRO A CA 1
ATOM 863 C C . PRO A 1 112 ? 2.467 -17.211 -17.575 1.00 84.31 112 PRO A C 1
ATOM 865 O O . PRO A 1 112 ? 3.271 -17.455 -16.674 1.00 84.31 112 PRO A O 1
ATOM 868 N N . GLU A 1 113 ? 2.548 -17.799 -18.770 1.00 79.69 113 GLU A N 1
ATOM 869 C CA . GLU A 1 113 ? 3.509 -18.872 -19.066 1.00 79.69 113 GLU A CA 1
ATOM 870 C C . GLU A 1 113 ? 4.956 -18.479 -18.717 1.00 79.69 113 GLU A C 1
ATOM 872 O O . GLU A 1 113 ? 5.666 -19.240 -18.066 1.00 79.69 113 GLU A O 1
ATOM 877 N N . LEU A 1 114 ? 5.354 -17.241 -19.036 1.00 80.19 114 LEU A N 1
ATOM 878 C CA . LEU A 1 114 ? 6.687 -16.696 -18.741 1.00 80.19 114 LEU A CA 1
ATOM 879 C C . LEU A 1 114 ? 7.003 -16.547 -17.237 1.00 80.19 114 LEU A C 1
ATOM 881 O O . LEU A 1 114 ? 8.152 -16.284 -16.885 1.00 80.19 114 LEU A O 1
ATOM 885 N N . TYR A 1 115 ? 6.004 -16.661 -16.357 1.00 91.19 115 TYR A N 1
ATOM 886 C CA . TYR A 1 115 ? 6.125 -16.443 -14.911 1.00 91.19 115 TYR A CA 1
ATOM 887 C C . TYR A 1 115 ? 6.067 -17.748 -14.107 1.00 91.19 115 TYR A C 1
ATOM 889 O O . TYR A 1 115 ? 6.604 -17.786 -12.998 1.00 91.19 115 TYR A O 1
ATOM 897 N N . LYS A 1 116 ? 5.445 -18.810 -14.647 1.00 87.06 116 LYS A N 1
ATOM 898 C CA . LYS A 1 116 ? 5.154 -20.068 -13.929 1.00 87.06 116 LYS A CA 1
ATOM 899 C C . LYS A 1 116 ? 6.377 -20.625 -13.198 1.00 87.06 116 LYS A C 1
ATOM 901 O O . LYS A 1 116 ? 6.380 -20.697 -11.972 1.00 87.06 116 LYS A O 1
ATOM 906 N N . SER A 1 117 ? 7.475 -20.858 -13.922 1.00 91.19 117 SER A N 1
ATOM 907 C CA . SER A 1 117 ? 8.695 -21.451 -13.350 1.00 91.19 117 SER A CA 1
ATOM 908 C C . SER A 1 117 ? 9.330 -20.638 -12.218 1.00 91.19 117 SER A C 1
ATOM 910 O O . SER A 1 117 ? 10.107 -21.186 -11.439 1.00 91.19 117 SER A O 1
ATOM 912 N N . TYR A 1 118 ? 9.048 -19.336 -12.137 1.00 92.56 118 TYR A N 1
ATOM 913 C CA . TYR A 1 118 ? 9.606 -18.462 -11.107 1.00 92.56 118 TYR A CA 1
ATOM 914 C C . TYR A 1 118 ? 8.754 -18.454 -9.844 1.00 92.56 118 TYR A C 1
ATOM 916 O O . TYR A 1 118 ? 9.316 -18.389 -8.758 1.00 92.56 118 TYR A O 1
ATOM 924 N N . ILE A 1 119 ? 7.428 -18.560 -9.976 1.00 94.31 119 ILE A N 1
ATOM 925 C CA . ILE A 1 119 ? 6.490 -18.396 -8.861 1.00 94.31 119 ILE A CA 1
ATOM 926 C C . ILE A 1 119 ? 6.017 -19.718 -8.243 1.00 94.31 119 ILE A C 1
ATOM 928 O O . ILE A 1 119 ? 5.551 -19.722 -7.104 1.00 94.31 119 ILE A O 1
ATOM 932 N N . ASP A 1 120 ? 6.152 -20.843 -8.950 1.00 92.62 120 ASP A N 1
ATOM 933 C CA . ASP A 1 120 ? 5.635 -22.147 -8.508 1.00 92.62 120 ASP A CA 1
ATOM 934 C C . ASP A 1 120 ? 6.148 -22.559 -7.118 1.00 92.62 120 ASP A C 1
ATOM 936 O O . ASP A 1 120 ? 5.390 -23.088 -6.304 1.00 92.62 120 ASP A O 1
ATOM 940 N N . ASN A 1 121 ? 7.415 -22.262 -6.804 1.00 92.50 121 ASN A N 1
ATOM 941 C CA . ASN A 1 121 ? 7.985 -22.549 -5.485 1.00 92.50 121 ASN A CA 1
ATOM 942 C C . ASN A 1 121 ? 7.310 -21.735 -4.372 1.00 92.50 121 ASN A C 1
ATOM 944 O O . ASN A 1 121 ? 7.025 -22.294 -3.315 1.00 92.50 121 ASN A O 1
ATOM 948 N N . LEU A 1 122 ? 7.015 -20.452 -4.612 1.00 95.00 122 LEU A N 1
ATOM 949 C CA . LEU A 1 122 ? 6.306 -19.611 -3.644 1.00 95.00 122 LEU A CA 1
ATOM 950 C C . LEU A 1 122 ? 4.856 -20.064 -3.475 1.00 95.00 122 LEU A C 1
ATOM 952 O O . LEU A 1 122 ? 4.410 -20.227 -2.345 1.00 95.00 122 LEU A O 1
ATOM 956 N N . LYS A 1 123 ? 4.153 -20.354 -4.578 1.00 93.62 123 LYS A N 1
ATOM 957 C CA . LYS A 1 123 ? 2.781 -20.893 -4.542 1.00 93.62 123 LYS A CA 1
ATOM 958 C C . LYS A 1 123 ? 2.695 -22.199 -3.754 1.00 93.62 123 LYS A C 1
ATOM 960 O O . LYS A 1 123 ? 1.735 -22.426 -3.026 1.00 93.62 123 LYS A O 1
ATOM 965 N N . LYS A 1 124 ? 3.705 -23.063 -3.894 1.00 93.69 124 LYS A N 1
ATOM 966 C CA . LYS A 1 124 ? 3.787 -24.334 -3.169 1.00 93.69 124 LYS A CA 1
ATOM 967 C C . LYS A 1 124 ? 4.123 -24.148 -1.689 1.00 93.69 124 LYS A C 1
ATOM 969 O O . LYS A 1 124 ? 3.595 -24.888 -0.865 1.00 93.69 124 LYS A O 1
ATOM 974 N N . ALA A 1 125 ? 5.022 -23.220 -1.363 1.00 94.12 125 ALA A N 1
ATOM 975 C CA . ALA A 1 125 ? 5.433 -22.953 0.013 1.00 94.12 125 ALA A CA 1
ATOM 976 C C . ALA A 1 125 ? 4.343 -22.226 0.820 1.00 94.12 125 ALA A C 1
ATOM 978 O O . ALA A 1 125 ? 4.207 -22.485 2.012 1.00 94.12 125 ALA A O 1
ATOM 979 N N . HIS A 1 126 ? 3.542 -21.381 0.160 1.00 94.31 126 HIS A N 1
ATOM 980 C CA . HIS A 1 126 ? 2.539 -20.518 0.789 1.00 94.31 126 HIS A CA 1
ATOM 981 C C . HIS A 1 126 ? 1.180 -20.649 0.104 1.00 94.31 126 HIS A C 1
ATOM 983 O O . HIS A 1 126 ? 0.754 -19.785 -0.661 1.00 94.31 126 HIS A O 1
ATOM 989 N N . SER A 1 127 ? 0.471 -21.743 0.381 1.00 93.75 127 SER A N 1
ATOM 990 C CA . SER A 1 127 ? -0.850 -22.010 -0.212 1.00 93.75 127 SER A CA 1
ATOM 991 C C . SER A 1 127 ? -1.950 -21.043 0.246 1.00 93.75 127 SER A C 1
ATOM 993 O O . SER A 1 127 ? -3.031 -21.024 -0.331 1.00 93.75 127 SER A O 1
ATOM 995 N N . ASN A 1 128 ? -1.699 -20.292 1.317 1.00 92.44 128 ASN A N 1
ATOM 996 C CA . ASN A 1 128 ? -2.565 -19.255 1.875 1.00 92.44 128 ASN A CA 1
ATOM 997 C C . ASN A 1 128 ? -2.269 -17.857 1.305 1.00 92.44 128 ASN A C 1
ATOM 999 O O . ASN A 1 128 ? -2.962 -16.912 1.661 1.00 92.44 128 ASN A O 1
ATOM 1003 N N . TRP A 1 129 ? -1.230 -17.695 0.481 1.00 95.56 129 TRP A N 1
ATOM 1004 C CA . TRP A 1 129 ? -0.945 -16.432 -0.193 1.00 95.56 129 TRP A CA 1
ATOM 1005 C C . TRP A 1 129 ? -1.672 -16.373 -1.537 1.00 95.56 129 TRP A C 1
ATOM 1007 O O . TRP A 1 129 ? -1.727 -17.352 -2.283 1.00 95.56 129 TRP A O 1
ATOM 1017 N N . ASN A 1 130 ? -2.202 -15.198 -1.867 1.00 94.75 130 ASN A N 1
ATOM 1018 C CA . ASN A 1 130 ? -2.929 -14.948 -3.102 1.00 94.75 130 ASN A CA 1
ATOM 1019 C C . ASN A 1 130 ? -2.006 -14.256 -4.105 1.00 94.75 130 ASN A C 1
ATOM 1021 O O . ASN A 1 130 ? -1.468 -13.182 -3.840 1.00 94.75 130 ASN A O 1
ATOM 1025 N N . PHE A 1 131 ? -1.842 -14.855 -5.281 1.00 95.56 131 PHE A N 1
ATOM 1026 C CA . PHE A 1 131 ? -0.968 -14.336 -6.331 1.00 95.56 131 PHE A CA 1
ATOM 1027 C C . PHE A 1 131 ? -1.818 -13.873 -7.506 1.00 95.56 131 PHE A C 1
ATOM 1029 O O . PHE A 1 131 ? -2.400 -14.696 -8.210 1.00 95.56 131 PHE A O 1
ATOM 1036 N N . LYS A 1 132 ? -1.871 -12.559 -7.704 1.00 92.50 132 LYS A N 1
ATOM 1037 C CA . LYS A 1 132 ? -2.662 -11.890 -8.732 1.00 92.50 132 LYS A CA 1
ATOM 1038 C C . LYS A 1 132 ? -1.727 -11.284 -9.772 1.00 92.50 132 LYS A C 1
ATOM 1040 O O . LYS A 1 132 ? -0.734 -10.647 -9.425 1.00 92.50 132 LYS A O 1
ATOM 1045 N N . PHE A 1 133 ? -2.049 -11.452 -11.046 1.00 91.44 133 PHE A N 1
ATOM 1046 C CA . PHE A 1 133 ? -1.265 -10.941 -12.166 1.00 91.44 133 PHE A CA 1
ATOM 1047 C C . PHE A 1 133 ? -1.987 -9.761 -12.799 1.00 91.44 133 PHE A C 1
ATOM 1049 O O . PHE A 1 133 ? -3.082 -9.911 -13.337 1.00 91.44 133 PHE A O 1
ATOM 1056 N N . LEU A 1 134 ? -1.369 -8.586 -12.699 1.00 88.69 134 LEU A N 1
ATOM 1057 C CA . LEU A 1 134 ? -1.842 -7.344 -13.292 1.00 88.69 134 LEU A CA 1
ATOM 1058 C C . LEU A 1 134 ? -1.263 -7.206 -14.693 1.00 88.69 134 LEU A C 1
ATOM 1060 O O . LEU A 1 134 ? -0.120 -6.789 -14.870 1.00 88.69 134 LEU A O 1
ATOM 1064 N N . TYR A 1 135 ? -2.066 -7.502 -15.697 1.00 83.94 135 TYR A N 1
ATOM 1065 C CA . TYR A 1 135 ? -1.716 -7.213 -17.078 1.00 83.94 135 TYR A CA 1
ATOM 1066 C C . TYR A 1 135 ? -1.860 -5.708 -17.302 1.00 83.94 135 TYR A C 1
ATOM 1068 O O . TYR A 1 135 ? -2.957 -5.155 -17.317 1.00 83.94 135 TYR A O 1
ATOM 1076 N N . THR A 1 136 ? -0.722 -5.025 -17.413 1.00 81.06 136 THR A N 1
ATOM 1077 C CA . THR A 1 136 ? -0.661 -3.553 -17.476 1.00 81.06 136 THR A CA 1
ATOM 1078 C C . THR A 1 136 ? -1.150 -3.002 -18.814 1.00 81.06 136 THR A C 1
ATOM 1080 O O . THR A 1 136 ? -1.541 -1.842 -18.909 1.00 81.06 136 THR A O 1
ATOM 1083 N N . GLY A 1 137 ? -1.094 -3.829 -19.861 1.00 74.81 137 GLY A N 1
ATOM 1084 C CA . GLY A 1 137 ? -1.333 -3.434 -21.244 1.00 74.81 137 GLY A CA 1
ATOM 1085 C C . GLY A 1 137 ? -0.216 -2.592 -21.871 1.00 74.81 137 GLY A C 1
ATOM 1086 O O . GLY A 1 137 ? -0.363 -2.160 -23.013 1.00 74.81 137 GLY A O 1
ATOM 1087 N N . LEU A 1 138 ? 0.895 -2.378 -21.156 1.00 77.44 138 LEU A N 1
ATOM 1088 C CA . LEU A 1 138 ? 2.055 -1.612 -21.616 1.00 77.44 138 LEU A CA 1
ATOM 1089 C C . LEU A 1 138 ? 3.112 -2.539 -22.219 1.00 77.44 138 LEU A C 1
ATOM 1091 O O . LEU A 1 138 ? 3.372 -3.623 -21.694 1.00 77.44 138 LEU A O 1
ATOM 1095 N N . SER A 1 139 ? 3.751 -2.105 -23.308 1.00 80.81 139 SER A N 1
ATOM 1096 C CA . SER A 1 139 ? 4.858 -2.848 -23.922 1.00 80.81 139 SER A CA 1
ATOM 1097 C C . SER A 1 139 ? 6.128 -2.707 -23.091 1.00 80.81 139 SER A C 1
ATOM 1099 O O . SER A 1 139 ? 6.512 -1.592 -22.754 1.00 80.81 139 SER A O 1
ATOM 1101 N N . TRP A 1 140 ? 6.831 -3.811 -22.845 1.00 82.00 140 TRP A N 1
ATOM 1102 C CA . TRP A 1 140 ? 8.101 -3.853 -22.115 1.00 82.00 140 TRP A CA 1
ATOM 1103 C C . TRP A 1 140 ? 9.093 -2.779 -22.584 1.00 82.00 140 TRP A C 1
ATOM 1105 O O . TRP A 1 140 ? 9.596 -2.011 -21.767 1.00 82.00 140 TRP A O 1
ATOM 1115 N N . ASP A 1 141 ? 9.312 -2.676 -23.898 1.00 81.69 141 ASP A N 1
ATOM 1116 C CA . ASP A 1 141 ? 10.233 -1.691 -24.480 1.00 81.69 141 ASP A CA 1
ATOM 1117 C C . ASP A 1 141 ? 9.814 -0.242 -24.192 1.00 81.69 141 ASP A C 1
ATOM 1119 O O . ASP A 1 141 ? 10.665 0.598 -23.920 1.00 81.69 141 ASP A O 1
ATOM 1123 N N . GLU A 1 142 ? 8.508 0.049 -24.193 1.00 85.31 142 GLU A N 1
ATOM 1124 C CA . GLU A 1 142 ? 7.980 1.385 -23.896 1.00 85.31 142 GLU A CA 1
ATOM 1125 C C . GLU A 1 142 ? 8.204 1.749 -22.426 1.00 85.31 142 GLU A C 1
ATOM 1127 O O . GLU A 1 142 ? 8.627 2.865 -22.117 1.00 85.31 142 GLU A O 1
ATOM 1132 N N . VAL A 1 143 ? 7.943 0.808 -21.514 1.00 89.44 143 VAL A N 1
ATOM 1133 C CA . VAL A 1 143 ? 8.161 1.012 -20.077 1.00 89.44 143 VAL A CA 1
ATOM 1134 C C . VAL A 1 143 ? 9.651 1.201 -19.793 1.00 89.44 143 VAL A C 1
ATOM 1136 O O . VAL A 1 143 ? 10.036 2.126 -19.078 1.00 89.44 143 VAL A O 1
ATOM 1139 N N . LEU A 1 144 ? 10.507 0.372 -20.397 1.00 94.06 144 LEU A N 1
ATOM 1140 C CA . LEU A 1 144 ? 11.955 0.458 -20.237 1.00 94.06 144 LEU A CA 1
ATOM 1141 C C . LEU A 1 144 ? 12.522 1.762 -20.814 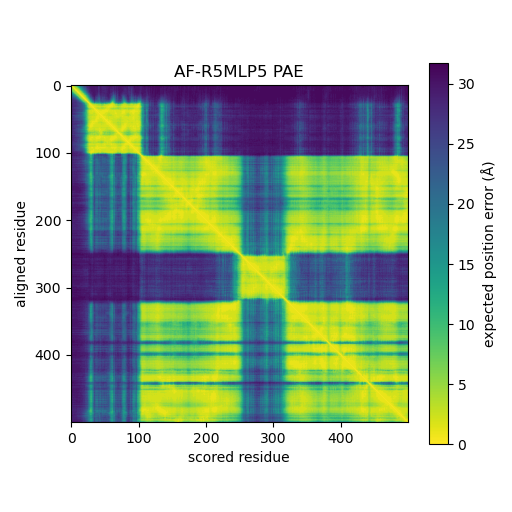1.00 94.06 144 LEU A C 1
ATOM 1143 O O . LEU A 1 144 ? 13.368 2.390 -20.179 1.00 94.06 144 LEU A O 1
ATOM 1147 N N . GLU A 1 145 ? 12.070 2.195 -21.993 1.00 90.75 145 GLU A N 1
ATOM 1148 C CA . GLU A 1 145 ? 12.458 3.485 -22.573 1.00 90.75 145 GLU A CA 1
ATOM 1149 C C . GLU A 1 145 ? 12.058 4.641 -21.648 1.00 90.75 145 GLU A C 1
ATOM 1151 O O . GLU A 1 145 ? 12.869 5.530 -21.378 1.00 90.75 145 GLU A O 1
ATOM 1156 N N . ASN A 1 146 ? 10.848 4.588 -21.083 1.00 93.00 146 ASN A N 1
ATOM 1157 C CA . ASN A 1 146 ? 10.384 5.589 -20.131 1.00 93.00 146 ASN A CA 1
ATOM 1158 C C . ASN A 1 146 ? 11.211 5.607 -18.843 1.00 93.00 146 ASN A C 1
ATOM 1160 O O . ASN A 1 146 ? 11.573 6.694 -18.395 1.00 93.00 146 ASN A O 1
ATOM 1164 N N . GLU A 1 147 ? 11.561 4.459 -18.266 1.00 94.88 147 GLU A N 1
ATOM 1165 C CA . GLU A 1 147 ? 12.382 4.411 -17.048 1.00 94.88 147 GLU A CA 1
ATOM 1166 C C . GLU A 1 147 ? 13.846 4.821 -17.274 1.00 94.88 147 GLU A C 1
ATOM 1168 O O . GLU A 1 147 ? 14.533 5.219 -16.326 1.00 94.88 147 GLU A O 1
ATOM 1173 N N . ASN A 1 148 ? 14.326 4.769 -18.519 1.00 94.31 148 ASN A N 1
ATOM 1174 C CA . ASN A 1 148 ? 15.648 5.260 -18.908 1.00 94.31 148 ASN A CA 1
ATOM 1175 C C . ASN A 1 148 ? 15.702 6.785 -19.122 1.00 94.31 148 ASN A C 1
ATOM 1177 O O . ASN A 1 148 ? 16.790 7.327 -19.328 1.00 94.31 148 ASN A O 1
ATOM 1181 N N . VAL A 1 149 ? 14.573 7.501 -19.041 1.00 91.62 149 VAL A N 1
ATOM 1182 C CA . VAL A 1 149 ? 14.575 8.971 -19.057 1.00 91.62 149 VAL A CA 1
ATOM 1183 C C . VAL A 1 149 ? 15.289 9.503 -17.811 1.00 91.62 149 VAL A C 1
ATOM 1185 O O . VAL A 1 149 ? 14.928 9.184 -16.676 1.00 91.62 149 VAL A O 1
ATOM 1188 N N . SER A 1 150 ? 16.290 10.355 -18.047 1.00 89.25 150 SER A N 1
ATOM 1189 C CA . SER A 1 150 ? 17.115 10.998 -17.019 1.00 89.25 150 SER A CA 1
ATOM 1190 C C . SER A 1 150 ? 16.278 11.540 -15.856 1.00 89.25 150 SER A C 1
ATOM 1192 O O . SER A 1 150 ? 15.411 12.395 -16.057 1.00 89.25 150 SER A O 1
ATOM 1194 N N . GLY A 1 151 ? 16.563 11.061 -14.643 1.00 88.19 151 GLY A N 1
ATOM 1195 C CA . GLY A 1 151 ? 15.892 11.494 -13.412 1.00 88.19 151 GLY A CA 1
ATOM 1196 C C . GLY A 1 151 ? 14.909 10.480 -12.818 1.00 88.19 151 GLY A C 1
ATOM 1197 O O . GLY A 1 151 ? 14.577 10.604 -11.642 1.00 88.19 151 GLY A O 1
ATOM 1198 N N . ARG A 1 152 ? 14.477 9.461 -13.576 1.00 91.50 152 ARG A N 1
ATOM 1199 C CA . ARG A 1 152 ? 13.494 8.457 -13.105 1.00 91.50 152 ARG A CA 1
ATOM 1200 C C . ARG A 1 152 ? 14.110 7.244 -12.410 1.00 91.50 152 ARG A C 1
ATOM 1202 O O . ARG A 1 152 ? 13.493 6.662 -11.516 1.00 91.50 152 ARG A O 1
ATOM 1209 N N . SER A 1 153 ? 15.335 6.884 -12.796 1.00 96.12 153 SER A N 1
ATOM 1210 C CA . SER A 1 153 ? 16.021 5.684 -12.306 1.00 96.12 153 SER A CA 1
ATOM 1211 C C . SER A 1 153 ? 17.431 6.006 -11.824 1.00 96.12 153 SER A C 1
ATOM 1213 O O . SER A 1 153 ? 18.409 5.942 -12.568 1.00 96.12 153 SER A O 1
ATOM 1215 N N . ALA A 1 154 ? 17.531 6.356 -10.548 1.00 96.81 154 ALA A N 1
ATOM 1216 C CA . ALA A 1 154 ? 18.762 6.735 -9.882 1.00 96.81 154 ALA A CA 1
ATOM 1217 C C . ALA A 1 154 ? 19.429 5.551 -9.165 1.00 96.81 154 ALA A C 1
ATOM 1219 O O . ALA A 1 154 ? 18.769 4.768 -8.478 1.00 96.81 154 ALA A O 1
ATOM 1220 N N . LEU A 1 155 ? 20.756 5.472 -9.262 1.00 97.44 155 LEU A N 1
ATOM 1221 C CA . LEU A 1 155 ? 21.621 4.564 -8.511 1.00 97.44 155 LEU A CA 1
ATOM 1222 C C . LEU A 1 155 ? 22.664 5.370 -7.725 1.00 97.44 155 LEU A C 1
ATOM 1224 O O . LEU A 1 155 ? 23.250 6.323 -8.241 1.00 97.44 155 LEU A O 1
ATOM 1228 N N . GLN A 1 156 ? 22.902 4.980 -6.473 1.00 96.81 156 GLN A N 1
ATOM 1229 C CA . GLN A 1 156 ? 23.855 5.656 -5.594 1.00 96.81 156 GLN A CA 1
ATOM 1230 C C . GLN A 1 156 ? 25.295 5.169 -5.826 1.00 96.81 156 GLN A C 1
ATOM 1232 O O . GLN A 1 156 ? 25.569 3.973 -5.763 1.00 96.81 156 GLN A O 1
ATOM 1237 N N . VAL A 1 157 ? 26.239 6.085 -6.020 1.00 95.19 157 VAL A N 1
ATOM 1238 C CA . VAL A 1 157 ? 27.667 5.792 -6.193 1.00 95.19 157 VAL A CA 1
ATOM 1239 C C . VAL A 1 157 ? 28.489 6.765 -5.338 1.00 95.19 157 VAL A C 1
ATOM 1241 O O . VAL A 1 157 ? 28.481 7.967 -5.627 1.00 95.19 157 VAL A O 1
ATOM 1244 N N . PRO A 1 158 ? 29.225 6.298 -4.305 1.00 93.75 158 PRO A N 1
ATOM 1245 C CA . PRO A 1 158 ? 29.231 4.943 -3.712 1.00 93.75 158 PRO A CA 1
ATOM 1246 C C . PRO A 1 158 ? 27.882 4.576 -3.038 1.00 93.75 158 PRO A C 1
ATOM 1248 O O . PRO A 1 158 ? 27.090 5.480 -2.778 1.00 93.75 158 PRO A O 1
ATOM 1251 N N . PRO A 1 159 ? 27.601 3.293 -2.709 1.00 94.56 159 PRO A N 1
ATOM 1252 C CA . PRO A 1 159 ? 28.534 2.160 -2.668 1.00 94.56 159 PRO A CA 1
ATOM 1253 C C . PRO A 1 159 ? 28.660 1.363 -3.969 1.00 94.56 159 PRO A C 1
ATOM 1255 O O . PRO A 1 159 ? 29.531 0.511 -4.036 1.00 94.56 159 PRO A O 1
ATOM 1258 N N . TYR A 1 160 ? 27.820 1.597 -4.979 1.00 97.12 160 TYR A N 1
ATOM 1259 C CA . TYR A 1 160 ? 27.893 0.827 -6.224 1.00 97.12 160 TYR A CA 1
ATOM 1260 C C . TYR A 1 160 ? 28.986 1.351 -7.164 1.00 97.12 160 TYR A C 1
ATOM 1262 O O . TYR A 1 160 ? 29.398 2.507 -7.077 1.00 97.12 160 TYR A O 1
ATOM 1270 N N . ASP A 1 161 ? 29.452 0.492 -8.070 1.00 95.62 161 ASP A N 1
ATOM 1271 C CA . ASP A 1 161 ? 30.458 0.836 -9.078 1.00 95.62 161 ASP A CA 1
ATOM 1272 C C . ASP A 1 161 ? 29.858 1.652 -10.243 1.00 95.62 161 ASP A C 1
ATOM 1274 O O . ASP A 1 161 ? 28.713 1.439 -10.651 1.00 95.62 161 ASP A O 1
ATOM 1278 N N . LYS A 1 162 ? 30.652 2.563 -10.823 1.00 95.38 162 LYS A N 1
ATOM 1279 C CA . LYS A 1 162 ? 30.244 3.411 -11.957 1.00 95.38 162 LYS A CA 1
ATOM 1280 C C . LYS A 1 162 ? 29.899 2.629 -13.229 1.00 95.38 162 LYS A C 1
ATOM 1282 O O . LYS A 1 162 ? 29.178 3.159 -14.067 1.00 95.38 162 LYS A O 1
ATOM 1287 N N . LYS A 1 163 ? 30.347 1.378 -13.382 1.00 95.38 163 LYS A N 1
ATOM 1288 C CA . LYS A 1 163 ? 29.987 0.504 -14.516 1.00 95.38 163 LYS A CA 1
ATOM 1289 C C . LYS A 1 163 ? 28.482 0.231 -14.629 1.00 95.38 163 LYS A C 1
ATOM 1291 O O . LYS A 1 163 ? 28.017 -0.188 -15.680 1.00 95.38 163 LYS A O 1
ATOM 1296 N N . TYR A 1 164 ? 27.735 0.446 -13.545 1.00 97.50 164 TYR A N 1
ATOM 1297 C CA . TYR A 1 164 ? 26.281 0.294 -13.487 1.00 97.50 164 TYR A CA 1
ATOM 1298 C C . TYR A 1 164 ? 25.521 1.574 -13.881 1.00 97.50 164 TYR A C 1
ATOM 1300 O O . TYR A 1 164 ? 24.293 1.610 -13.800 1.00 97.50 164 TYR A O 1
ATOM 1308 N N . LEU A 1 165 ? 26.229 2.634 -14.281 1.00 97.31 165 LEU A N 1
ATOM 1309 C CA . LEU A 1 165 ? 25.644 3.902 -14.712 1.00 97.31 165 LEU A CA 1
ATOM 1310 C C . LEU A 1 165 ? 25.430 3.931 -16.225 1.00 97.31 165 LEU A C 1
ATOM 1312 O O . LEU A 1 165 ? 26.168 3.307 -16.986 1.00 97.31 165 LEU A O 1
ATOM 1316 N N . SER A 1 166 ? 24.421 4.679 -16.667 1.00 96.62 166 SER A N 1
ATOM 1317 C CA . SER A 1 166 ? 24.126 4.827 -18.092 1.00 96.62 166 SER A CA 1
ATOM 1318 C C . SER A 1 166 ? 25.251 5.556 -18.825 1.00 96.62 166 SER A C 1
ATOM 1320 O O . SER A 1 166 ? 25.710 6.602 -18.375 1.00 96.62 166 SER A O 1
ATOM 1322 N N . THR A 1 167 ? 25.675 5.032 -19.974 1.00 95.44 167 THR A N 1
ATOM 1323 C CA . THR A 1 167 ? 26.601 5.701 -20.908 1.00 95.44 167 THR A CA 1
ATOM 1324 C C . THR A 1 167 ? 25.891 6.272 -22.137 1.00 95.44 167 THR A C 1
ATOM 1326 O O . THR A 1 167 ? 26.532 6.856 -23.006 1.00 95.44 167 THR A O 1
ATOM 1329 N N . THR A 1 168 ? 24.569 6.109 -22.221 1.00 89.75 168 THR A N 1
ATOM 1330 C CA . THR A 1 168 ? 23.727 6.617 -23.316 1.00 89.75 168 THR A CA 1
ATOM 1331 C C . THR A 1 168 ? 22.837 7.778 -22.880 1.00 89.75 168 THR A C 1
ATOM 1333 O O . THR A 1 168 ? 22.268 8.464 -23.725 1.00 89.75 168 THR A O 1
ATOM 1336 N N . ASP A 1 169 ? 22.707 8.006 -21.572 1.00 90.62 169 ASP A N 1
ATOM 1337 C CA . ASP A 1 169 ? 21.992 9.153 -21.024 1.00 90.62 169 ASP A CA 1
ATOM 1338 C C . ASP A 1 169 ? 22.808 10.444 -21.165 1.00 90.62 169 ASP A C 1
ATOM 1340 O O . ASP A 1 169 ? 24.038 10.446 -21.095 1.00 90.62 169 ASP A O 1
ATOM 1344 N N . LYS A 1 170 ? 22.104 11.574 -21.273 1.00 90.19 170 LYS A N 1
ATOM 1345 C CA . LYS A 1 170 ? 22.697 12.915 -21.396 1.00 90.19 170 LYS A CA 1
ATOM 1346 C C . LYS A 1 170 ? 23.597 13.316 -20.219 1.00 90.19 170 LYS A C 1
ATOM 1348 O O . LYS A 1 170 ? 24.316 14.307 -20.312 1.00 90.19 170 LYS A O 1
ATOM 1353 N N . THR A 1 171 ? 23.527 12.596 -19.099 1.00 91.56 171 THR A N 1
ATOM 1354 C CA . THR A 1 171 ? 24.381 12.822 -17.927 1.00 91.56 171 THR A CA 1
ATOM 1355 C C . THR A 1 171 ? 25.787 12.253 -18.085 1.00 91.56 171 THR A C 1
ATOM 1357 O O . THR A 1 171 ? 26.669 12.644 -17.321 1.00 91.56 171 THR A O 1
ATOM 1360 N N . TYR A 1 172 ? 26.032 11.379 -19.066 1.00 95.94 172 TYR A N 1
ATOM 1361 C CA . TYR A 1 172 ? 27.364 10.874 -19.382 1.00 95.94 172 TYR A CA 1
ATOM 1362 C C . TYR A 1 172 ? 28.060 11.756 -20.422 1.00 95.94 172 TYR A C 1
ATOM 1364 O O . TYR A 1 172 ? 27.529 12.016 -21.500 1.00 95.94 172 TYR A O 1
ATOM 1372 N N . ASN A 1 173 ? 29.282 12.195 -20.118 1.00 95.44 173 ASN A N 1
ATOM 1373 C CA . ASN A 1 173 ? 30.145 12.892 -21.064 1.00 95.44 173 ASN A CA 1
ATOM 1374 C C . ASN A 1 173 ? 31.159 11.901 -21.668 1.00 95.44 173 ASN A C 1
ATOM 1376 O O . ASN A 1 173 ? 32.116 11.528 -20.980 1.00 95.44 173 ASN A O 1
ATOM 1380 N N . PRO A 1 174 ? 31.005 11.498 -22.945 1.00 94.19 174 PRO A N 1
ATOM 1381 C CA . PRO A 1 174 ? 31.891 10.522 -23.576 1.00 94.19 174 PRO A CA 1
ATOM 1382 C C . PRO A 1 174 ? 33.316 11.047 -23.798 1.00 94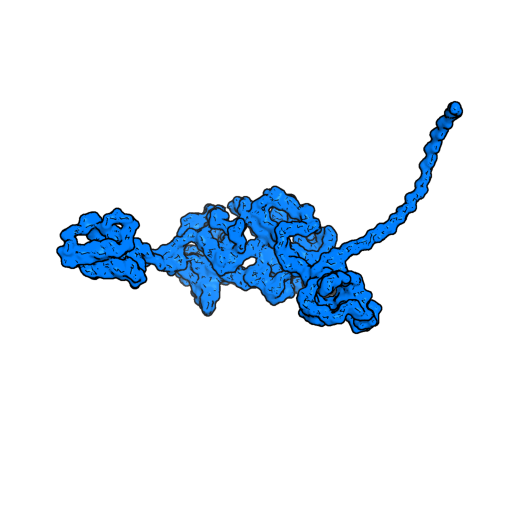.19 174 PRO A C 1
ATOM 1384 O O . PRO A 1 174 ? 34.251 10.254 -23.847 1.00 94.19 174 PRO A O 1
ATOM 1387 N N . SER A 1 175 ? 33.513 12.367 -23.890 1.00 95.56 175 SER A N 1
ATOM 1388 C CA . SER A 1 175 ? 34.839 12.965 -24.100 1.00 95.56 175 SER A CA 1
ATOM 1389 C C . SER A 1 175 ? 35.713 12.904 -22.848 1.00 95.56 175 SER A C 1
ATOM 1391 O O . SER A 1 175 ? 36.934 12.825 -22.950 1.00 95.56 175 SER A O 1
ATOM 1393 N N . THR A 1 176 ? 35.100 12.961 -21.664 1.00 95.31 176 THR A N 1
ATOM 1394 C CA . THR A 1 176 ? 35.807 12.941 -20.372 1.00 95.31 176 THR A CA 1
ATOM 1395 C C . THR A 1 176 ? 35.638 11.626 -19.615 1.00 95.31 176 THR A C 1
ATOM 1397 O O . THR A 1 176 ? 36.364 11.386 -18.654 1.00 95.31 176 THR A O 1
ATOM 1400 N N . GLY A 1 177 ? 34.679 10.782 -20.008 1.00 94.19 177 GLY A N 1
ATOM 1401 C CA . GLY A 1 177 ? 34.338 9.554 -19.293 1.00 94.19 177 GLY A CA 1
ATOM 1402 C C . GLY A 1 177 ? 33.724 9.810 -17.913 1.00 94.19 177 GLY A C 1
ATOM 1403 O O . GLY A 1 177 ? 33.925 9.020 -16.992 1.00 94.19 177 GLY A O 1
ATOM 1404 N N . THR A 1 178 ? 33.016 10.931 -17.737 1.00 94.81 178 THR A N 1
ATOM 1405 C CA . THR A 1 178 ? 32.453 11.352 -16.441 1.00 94.81 178 THR A CA 1
ATOM 1406 C C . THR A 1 178 ? 30.933 11.454 -16.475 1.00 94.81 178 THR A C 1
ATOM 1408 O O . THR A 1 178 ? 30.361 11.811 -17.500 1.00 94.81 178 THR A O 1
ATOM 1411 N N . TRP A 1 179 ? 30.296 11.226 -15.326 1.00 96.12 179 TRP A N 1
ATOM 1412 C CA . TRP A 1 179 ? 28.850 11.350 -15.137 1.00 96.12 179 TRP A CA 1
ATOM 1413 C C . TRP A 1 179 ? 28.511 12.578 -14.297 1.00 96.12 179 TRP A C 1
ATOM 1415 O O . TRP A 1 179 ? 29.181 12.849 -13.297 1.00 96.12 179 TRP A O 1
ATOM 1425 N N . THR A 1 180 ? 27.442 13.272 -14.668 1.00 95.19 180 THR A N 1
ATOM 1426 C CA . THR A 1 180 ? 26.819 14.318 -13.855 1.00 95.19 180 THR A CA 1
ATOM 1427 C C . THR A 1 180 ? 25.737 13.692 -12.962 1.00 95.19 180 THR A C 1
ATOM 1429 O O . THR A 1 180 ? 24.897 12.954 -13.478 1.00 95.19 180 THR A O 1
ATOM 1432 N N . PRO A 1 181 ? 25.726 13.953 -11.640 1.00 95.06 181 PRO A N 1
ATOM 1433 C CA . PRO A 1 181 ? 24.659 13.488 -10.756 1.00 95.06 181 PRO A CA 1
ATOM 1434 C C . PRO A 1 181 ? 23.291 14.044 -11.171 1.00 95.06 181 PRO A C 1
ATOM 1436 O O . PRO A 1 181 ? 23.188 15.204 -11.570 1.00 95.06 181 PRO A O 1
ATOM 1439 N N . ILE A 1 182 ? 22.245 13.230 -11.035 1.00 93.44 182 ILE A N 1
ATOM 1440 C CA . ILE A 1 182 ? 20.847 13.633 -11.269 1.00 93.44 182 ILE A CA 1
ATOM 1441 C C . ILE A 1 182 ? 20.142 14.077 -9.986 1.00 93.44 182 ILE A C 1
ATOM 1443 O O . ILE A 1 182 ? 19.156 14.802 -10.059 1.00 93.44 182 ILE A O 1
ATOM 1447 N N . ASP A 1 183 ? 20.657 13.668 -8.823 1.00 88.94 183 ASP A N 1
ATOM 1448 C CA . ASP A 1 183 ? 20.164 14.086 -7.512 1.00 88.94 183 ASP A CA 1
ATOM 1449 C C . ASP A 1 183 ? 21.320 14.138 -6.493 1.00 88.94 183 ASP A C 1
ATOM 1451 O O . ASP A 1 183 ? 22.158 13.234 -6.379 1.00 88.94 183 ASP A O 1
ATOM 1455 N N . GLY A 1 184 ? 21.415 15.243 -5.758 1.00 90.00 184 GLY A N 1
ATOM 1456 C CA . GLY A 1 184 ? 22.512 15.499 -4.832 1.00 90.00 184 GLY A CA 1
ATOM 1457 C C . GLY A 1 184 ? 23.899 15.339 -5.474 1.00 90.00 184 GLY A C 1
ATOM 1458 O O . GLY A 1 184 ? 24.167 15.824 -6.570 1.00 90.00 184 GLY A O 1
ATOM 1459 N N . LYS A 1 185 ? 24.820 14.691 -4.751 1.00 93.81 185 LYS A N 1
ATOM 1460 C CA . LYS A 1 185 ? 26.222 14.506 -5.183 1.00 93.81 185 LYS A CA 1
ATOM 1461 C C . LYS A 1 185 ? 26.570 13.074 -5.584 1.00 93.81 185 LYS A C 1
ATOM 1463 O O . LYS A 1 185 ? 27.629 12.855 -6.163 1.00 93.81 185 LYS A O 1
ATOM 1468 N N . THR A 1 186 ? 25.730 12.109 -5.219 1.00 95.94 186 THR A N 1
ATOM 1469 C CA . THR A 1 186 ? 26.049 10.677 -5.301 1.00 95.94 186 THR A CA 1
ATOM 1470 C C . THR A 1 186 ? 24.997 9.861 -6.039 1.00 95.94 186 THR A C 1
ATOM 1472 O O . THR A 1 186 ? 25.191 8.660 -6.179 1.00 95.94 186 THR A O 1
ATOM 1475 N N . TRP A 1 187 ? 23.911 10.463 -6.534 1.00 96.62 187 TRP A N 1
ATOM 1476 C CA . TRP A 1 187 ? 22.893 9.745 -7.302 1.00 96.62 187 TRP A CA 1
ATOM 1477 C C . TRP A 1 187 ? 23.023 10.040 -8.790 1.00 96.62 187 TRP A C 1
ATOM 1479 O O . TRP A 1 187 ? 22.992 11.194 -9.216 1.00 96.62 187 TRP A O 1
ATOM 1489 N N . PHE A 1 188 ? 23.154 8.982 -9.580 1.00 97.25 188 PHE A N 1
ATOM 1490 C CA . PHE A 1 188 ? 23.396 9.035 -11.020 1.00 97.25 188 PHE A CA 1
ATOM 1491 C C . PHE A 1 188 ? 22.361 8.188 -11.759 1.00 97.25 188 PHE A C 1
ATOM 1493 O O . PHE A 1 188 ? 21.786 7.272 -11.174 1.00 97.25 188 PHE A O 1
ATOM 1500 N N . GLN A 1 189 ? 22.141 8.462 -13.046 1.00 97.38 189 GLN A N 1
ATOM 1501 C CA . GLN A 1 189 ? 21.254 7.648 -13.876 1.00 97.38 189 GLN A CA 1
ATOM 1502 C C . GLN A 1 189 ? 21.802 6.216 -14.006 1.00 97.38 189 GLN A C 1
ATOM 1504 O O . GLN A 1 189 ? 22.931 6.006 -14.461 1.00 97.38 189 GLN A O 1
ATOM 1509 N N . ALA A 1 190 ? 20.994 5.231 -13.619 1.00 97.88 190 ALA A N 1
ATOM 1510 C CA . ALA A 1 190 ? 21.312 3.814 -13.764 1.00 97.88 190 ALA A CA 1
ATOM 1511 C C . ALA A 1 190 ? 21.355 3.402 -15.246 1.00 97.88 190 ALA A C 1
ATOM 1513 O O . ALA A 1 190 ? 20.665 3.995 -16.079 1.00 97.88 190 ALA A O 1
ATOM 1514 N N . SER A 1 191 ? 22.157 2.389 -15.585 1.00 97.56 191 SER A N 1
ATOM 1515 C CA . SER A 1 191 ? 22.178 1.818 -16.937 1.00 97.56 191 SER A CA 1
ATOM 1516 C C . SER A 1 191 ? 20.879 1.071 -17.258 1.00 97.56 191 SER A C 1
ATOM 1518 O O . SER A 1 191 ? 20.204 0.576 -16.356 1.00 97.56 191 SER A O 1
ATOM 1520 N N . SER A 1 192 ? 20.557 0.924 -18.547 1.00 97.00 192 SER A N 1
ATOM 1521 C CA . SER A 1 192 ? 19.357 0.190 -18.986 1.00 97.00 192 SER A CA 1
ATOM 1522 C C . SER A 1 192 ? 19.339 -1.269 -18.500 1.00 97.00 192 SER A C 1
ATOM 1524 O O . SER A 1 192 ? 18.284 -1.799 -18.153 1.00 97.00 192 SER A O 1
ATOM 1526 N N . ASP A 1 193 ? 20.507 -1.904 -18.361 1.00 97.50 193 ASP A N 1
ATOM 1527 C CA . ASP A 1 193 ? 20.623 -3.249 -17.778 1.00 97.50 193 ASP A CA 1
ATOM 1528 C C . ASP A 1 193 ? 20.227 -3.275 -16.295 1.00 97.50 193 ASP A C 1
ATOM 1530 O O . ASP A 1 193 ? 19.593 -4.217 -15.829 1.00 97.50 193 ASP A O 1
ATOM 1534 N N . VAL A 1 194 ? 20.567 -2.238 -15.530 1.00 98.31 194 VAL A N 1
ATOM 1535 C CA . VAL A 1 194 ? 20.150 -2.140 -14.124 1.00 98.31 194 VAL A CA 1
ATOM 1536 C C . VAL A 1 194 ? 18.665 -1.815 -14.027 1.00 98.31 194 VAL A C 1
ATOM 1538 O O . VAL A 1 194 ? 17.959 -2.418 -13.222 1.00 98.31 194 VAL A O 1
ATOM 1541 N N . VAL A 1 195 ? 18.175 -0.892 -14.856 1.00 98.25 195 VAL A N 1
ATOM 1542 C CA . VAL A 1 195 ? 16.753 -0.530 -14.902 1.00 98.25 195 VAL A CA 1
ATOM 1543 C C . VAL A 1 195 ? 15.901 -1.754 -15.233 1.00 98.25 195 VAL A C 1
ATOM 1545 O O . VAL A 1 195 ? 14.979 -2.071 -14.486 1.00 98.25 195 VAL A O 1
ATOM 1548 N N . SER A 1 196 ? 16.247 -2.491 -16.290 1.00 97.75 196 SER A N 1
ATOM 1549 C CA . SER A 1 196 ? 15.530 -3.706 -16.693 1.00 97.75 196 SER A CA 1
ATOM 1550 C C . SER A 1 196 ? 15.543 -4.795 -15.617 1.00 97.75 196 SER A C 1
ATOM 1552 O O . SER A 1 196 ? 14.539 -5.487 -15.470 1.00 97.75 196 SER A O 1
ATOM 1554 N N . TYR A 1 197 ? 16.604 -4.902 -14.805 1.00 98.44 197 TYR A N 1
ATOM 1555 C CA . TYR A 1 197 ? 16.639 -5.846 -13.683 1.00 98.44 197 TYR A CA 1
ATOM 1556 C C . TYR A 1 197 ? 15.555 -5.558 -12.641 1.00 98.44 197 TYR A C 1
ATOM 1558 O O . TYR A 1 197 ? 14.843 -6.472 -12.227 1.00 98.44 197 TYR A O 1
ATOM 1566 N N . TYR A 1 198 ? 15.433 -4.301 -12.208 1.00 98.25 198 TYR A N 1
ATOM 1567 C CA . TYR A 1 198 ? 14.447 -3.907 -11.196 1.00 98.25 198 TYR A CA 1
ATOM 1568 C C . TYR A 1 198 ? 13.036 -3.762 -11.761 1.00 98.25 198 TYR A C 1
ATOM 1570 O O . TYR A 1 198 ? 12.068 -3.920 -11.020 1.00 98.25 198 TYR A O 1
ATOM 1578 N N . LEU A 1 199 ? 12.920 -3.494 -13.062 1.00 97.88 199 LEU A N 1
ATOM 1579 C CA . LEU A 1 199 ? 11.643 -3.451 -13.752 1.00 97.88 199 LEU A CA 1
ATOM 1580 C C . LEU A 1 199 ? 11.057 -4.855 -13.945 1.00 97.88 199 LEU A C 1
ATOM 1582 O O . LEU A 1 199 ? 9.849 -5.007 -13.834 1.00 97.88 199 LEU A O 1
ATOM 1586 N N . ASP A 1 200 ? 11.858 -5.888 -14.212 1.00 98.00 200 ASP A N 1
ATOM 1587 C CA . ASP A 1 200 ? 11.341 -7.234 -14.482 1.00 98.00 200 ASP A CA 1
ATOM 1588 C C . ASP A 1 200 ? 10.835 -7.925 -13.201 1.00 98.00 200 ASP A C 1
ATOM 1590 O O . ASP A 1 200 ? 11.647 -8.323 -12.357 1.00 98.00 200 ASP A O 1
ATOM 1594 N N . PRO A 1 201 ? 9.517 -8.156 -13.039 1.00 97.69 201 PRO A N 1
ATOM 1595 C CA . PRO A 1 201 ? 8.997 -8.729 -11.802 1.00 97.69 201 PRO A CA 1
ATOM 1596 C C . PRO A 1 201 ? 9.521 -10.143 -11.545 1.00 97.69 201 PRO A C 1
ATOM 1598 O O . PRO A 1 201 ? 9.689 -10.530 -10.391 1.00 97.69 201 PRO A O 1
ATOM 1601 N N . ARG A 1 202 ? 9.861 -10.898 -12.602 1.00 96.75 202 ARG A N 1
ATOM 1602 C CA . ARG A 1 202 ? 10.323 -12.295 -12.519 1.00 96.75 202 ARG A CA 1
ATOM 1603 C C . ARG A 1 202 ? 11.640 -12.438 -11.756 1.00 96.75 202 ARG A C 1
ATOM 1605 O O . ARG A 1 202 ? 11.868 -13.480 -11.142 1.00 96.75 202 ARG A O 1
ATOM 1612 N N . ASN A 1 203 ? 12.459 -11.383 -11.706 1.00 97.38 203 ASN A N 1
ATOM 1613 C CA . ASN A 1 203 ? 13.683 -11.343 -10.897 1.00 97.38 203 ASN A CA 1
ATOM 1614 C C . ASN A 1 203 ? 13.417 -11.423 -9.382 1.00 97.38 203 ASN A C 1
ATOM 1616 O O . ASN A 1 203 ? 14.349 -11.645 -8.609 1.00 97.38 203 ASN A O 1
ATOM 1620 N N . PHE A 1 204 ? 12.161 -11.272 -8.956 1.00 97.81 204 PHE A N 1
ATOM 1621 C CA . PHE A 1 204 ? 11.766 -11.142 -7.554 1.00 97.81 204 PHE A CA 1
ATOM 1622 C C . PHE A 1 204 ? 10.710 -12.165 -7.114 1.00 97.81 204 PHE A C 1
ATOM 1624 O O . PHE A 1 204 ? 10.158 -12.046 -6.025 1.00 97.81 204 PHE A O 1
ATOM 1631 N N . LEU A 1 205 ? 10.428 -13.183 -7.936 1.00 96.50 205 LEU A N 1
ATOM 1632 C CA . LEU A 1 205 ? 9.400 -14.195 -7.641 1.00 96.50 205 LEU A CA 1
ATOM 1633 C C . LEU A 1 205 ? 9.960 -15.507 -7.087 1.00 96.50 205 LEU A C 1
ATOM 1635 O O . LEU A 1 205 ? 9.196 -16.419 -6.810 1.00 96.50 205 LEU A O 1
ATOM 1639 N N . THR A 1 206 ? 11.279 -15.624 -6.917 1.00 89.25 206 THR A N 1
ATOM 1640 C CA . THR A 1 206 ? 11.915 -16.886 -6.489 1.00 89.25 206 THR A CA 1
ATOM 1641 C C . THR A 1 206 ? 12.232 -16.949 -4.996 1.00 89.25 206 THR A C 1
ATOM 1643 O O . THR A 1 206 ? 12.521 -18.029 -4.482 1.00 89.25 206 THR A O 1
ATOM 1646 N N . LYS A 1 207 ? 12.193 -15.813 -4.290 1.00 93.06 207 LYS A N 1
ATOM 1647 C CA . LYS A 1 207 ? 12.499 -15.702 -2.858 1.00 93.06 207 LYS A CA 1
ATOM 1648 C C . LYS A 1 207 ? 11.353 -15.023 -2.126 1.00 93.06 207 LYS A C 1
ATOM 1650 O O . LYS A 1 207 ? 10.829 -14.024 -2.608 1.00 93.06 207 LYS A O 1
ATOM 1655 N N . GLU A 1 208 ? 11.032 -15.519 -0.934 1.00 94.12 208 GLU A N 1
ATOM 1656 C CA . GLU A 1 208 ? 9.939 -14.984 -0.111 1.00 94.12 208 GLU A CA 1
ATOM 1657 C C . GLU A 1 208 ? 10.126 -13.509 0.235 1.00 94.12 208 GLU A C 1
ATOM 1659 O O . GLU A 1 208 ? 9.170 -12.752 0.198 1.00 94.12 208 GLU A O 1
ATOM 1664 N N . SER A 1 209 ? 11.354 -13.066 0.516 1.00 95.44 209 SER A N 1
ATOM 1665 C CA . SER A 1 209 ? 11.610 -11.661 0.851 1.00 95.44 209 SER A CA 1
ATOM 1666 C C . SER A 1 209 ? 11.354 -10.702 -0.307 1.00 95.44 209 SER A C 1
ATOM 1668 O O . SER A 1 209 ? 10.992 -9.547 -0.091 1.00 95.44 209 SER A O 1
ATOM 1670 N N . ASP A 1 210 ? 11.574 -11.167 -1.534 1.00 96.50 210 ASP A N 1
ATOM 1671 C CA . ASP A 1 210 ? 11.649 -10.304 -2.710 1.00 96.50 210 ASP A CA 1
ATOM 1672 C C . ASP A 1 210 ? 10.253 -10.002 -3.282 1.00 96.50 210 ASP A C 1
ATOM 1674 O O . ASP A 1 210 ? 10.063 -8.958 -3.915 1.00 96.50 210 ASP A O 1
ATOM 1678 N N . ILE A 1 211 ? 9.260 -10.860 -3.005 1.00 97.25 211 ILE A N 1
ATOM 1679 C CA . ILE A 1 211 ? 7.889 -10.703 -3.509 1.00 97.25 211 ILE A CA 1
ATOM 1680 C C . ILE A 1 211 ? 7.099 -9.601 -2.780 1.00 97.25 211 ILE A C 1
ATOM 1682 O O . ILE A 1 211 ? 6.160 -9.048 -3.344 1.00 97.25 211 ILE A O 1
ATOM 1686 N N . PHE A 1 212 ? 7.495 -9.198 -1.567 1.00 97.31 212 PHE A N 1
ATOM 1687 C CA . PHE A 1 212 ? 6.761 -8.197 -0.770 1.00 97.31 212 PHE A CA 1
ATOM 1688 C C . PHE A 1 212 ? 6.761 -6.782 -1.362 1.00 97.31 212 PHE A C 1
ATOM 1690 O O . PHE A 1 212 ? 5.995 -5.930 -0.925 1.00 97.31 212 PHE A O 1
ATOM 1697 N N . GLN A 1 213 ? 7.542 -6.518 -2.412 1.00 97.56 213 GLN A N 1
ATOM 1698 C CA . GLN A 1 213 ? 7.368 -5.293 -3.202 1.00 97.56 213 GLN A CA 1
ATOM 1699 C C . GLN A 1 213 ? 6.049 -5.269 -4.002 1.00 97.56 213 GLN A C 1
ATOM 1701 O O . GLN A 1 213 ? 5.609 -4.201 -4.430 1.00 97.56 213 GLN A O 1
ATOM 1706 N N . PHE A 1 214 ? 5.430 -6.437 -4.200 1.00 98.06 214 PHE A N 1
ATOM 1707 C CA . PHE A 1 214 ? 4.157 -6.627 -4.891 1.00 98.06 214 PHE A CA 1
ATOM 1708 C C . PHE A 1 214 ? 2.978 -6.807 -3.927 1.00 98.06 214 PHE A C 1
ATOM 1710 O O . PHE A 1 214 ? 1.864 -6.995 -4.400 1.00 98.06 214 PHE A O 1
ATOM 1717 N N . GLU A 1 215 ? 3.183 -6.778 -2.605 1.00 97.31 215 GLU A N 1
ATOM 1718 C CA . GLU A 1 215 ? 2.080 -6.865 -1.636 1.00 97.31 215 GLU A CA 1
ATOM 1719 C C . GLU A 1 215 ? 1.091 -5.712 -1.864 1.00 97.31 215 GLU A C 1
ATOM 1721 O O . GLU A 1 215 ? 1.497 -4.552 -2.004 1.00 97.31 215 GLU A O 1
ATOM 1726 N N . THR A 1 216 ? -0.204 -6.028 -1.914 1.00 94.00 216 THR A N 1
ATOM 1727 C CA . THR A 1 216 ? -1.262 -5.026 -2.047 1.00 94.00 216 THR A CA 1
ATOM 1728 C C . THR A 1 216 ? -1.385 -4.201 -0.775 1.00 94.00 216 THR A C 1
ATOM 1730 O O . THR A 1 216 ? -1.530 -4.738 0.324 1.00 94.00 216 THR A O 1
ATOM 1733 N N . LEU A 1 217 ? -1.378 -2.883 -0.938 1.00 92.50 217 LEU A N 1
ATOM 1734 C CA . LEU A 1 217 ? -1.481 -1.919 0.151 1.00 92.50 217 LEU A CA 1
ATOM 1735 C C . LEU A 1 217 ? -2.930 -1.520 0.456 1.00 92.50 217 LEU A C 1
ATOM 1737 O O . LEU A 1 217 ? -3.161 -0.891 1.485 1.00 92.50 217 LEU A O 1
ATOM 1741 N N . SER A 1 218 ? -3.884 -1.888 -0.401 1.00 90.25 218 SER A N 1
ATOM 1742 C CA . SER A 1 218 ? -5.326 -1.724 -0.214 1.00 90.25 218 SER A CA 1
ATOM 1743 C C . SER A 1 218 ? -5.915 -2.832 0.654 1.00 90.25 218 SER A C 1
ATOM 1745 O O . SER A 1 218 ? -5.250 -3.837 0.936 1.00 90.25 218 SER A O 1
ATOM 1747 N N . TYR A 1 219 ? -7.160 -2.648 1.094 1.00 90.06 219 TYR A N 1
ATOM 1748 C CA . TYR A 1 219 ? -7.826 -3.638 1.926 1.00 90.06 219 TYR A CA 1
ATOM 1749 C C . TYR A 1 219 ? -8.315 -4.816 1.073 1.00 90.06 219 TYR A C 1
ATOM 1751 O O . TYR A 1 219 ? -9.035 -4.647 0.091 1.00 90.06 219 TYR A O 1
ATOM 1759 N N . ASP A 1 220 ? -7.941 -6.033 1.461 1.00 89.00 220 ASP A N 1
ATOM 1760 C CA . ASP A 1 220 ? -8.460 -7.272 0.885 1.00 89.00 220 ASP A CA 1
ATOM 1761 C C . ASP A 1 220 ? -9.162 -8.076 1.975 1.00 89.00 220 ASP A C 1
ATOM 1763 O O . ASP A 1 220 ? -8.531 -8.826 2.721 1.00 89.00 220 ASP A O 1
ATOM 1767 N N . LYS A 1 221 ? -10.490 -7.955 2.034 1.00 87.06 221 LYS A N 1
ATOM 1768 C CA . LYS A 1 221 ? -11.335 -8.647 3.018 1.00 87.06 221 LYS A CA 1
ATOM 1769 C C . LYS A 1 221 ? -11.197 -10.175 3.016 1.00 87.06 221 LYS A C 1
ATOM 1771 O O . LYS A 1 221 ? -11.592 -10.814 3.985 1.00 87.06 221 LYS A O 1
ATOM 1776 N N . ASN A 1 222 ? -10.704 -10.774 1.926 1.00 84.38 222 ASN A N 1
ATOM 1777 C CA . ASN A 1 222 ? -10.534 -12.226 1.839 1.00 84.38 222 ASN A CA 1
ATOM 1778 C C . ASN A 1 222 ? -9.197 -12.680 2.440 1.00 84.38 222 ASN A C 1
ATOM 1780 O O . ASN A 1 222 ? -9.068 -13.838 2.830 1.00 84.38 222 ASN A O 1
ATOM 1784 N N . ALA A 1 223 ? -8.212 -11.783 2.513 1.00 88.31 223 ALA A N 1
ATOM 1785 C CA . ALA A 1 223 ? -6.888 -12.060 3.059 1.00 88.31 223 ALA A CA 1
ATOM 1786 C C . ALA A 1 223 ? -6.708 -11.493 4.476 1.00 88.31 223 ALA A C 1
ATOM 1788 O O . ALA A 1 223 ? -6.078 -12.117 5.328 1.00 88.31 223 ALA A O 1
ATOM 1789 N N . GLN A 1 224 ? -7.261 -10.309 4.730 1.00 92.50 224 GLN A N 1
ATOM 1790 C CA . GLN A 1 224 ? -6.986 -9.498 5.907 1.00 92.50 224 GLN A CA 1
ATOM 1791 C C . GLN A 1 224 ? -8.184 -9.532 6.856 1.00 92.50 224 GLN A C 1
ATOM 1793 O O . GLN A 1 224 ? -9.242 -8.977 6.577 1.00 92.50 224 GLN A O 1
ATOM 1798 N N . THR A 1 225 ? -8.010 -10.209 7.988 1.00 92.38 225 THR A N 1
ATOM 1799 C CA . THR A 1 225 ? -9.071 -10.485 8.970 1.00 92.38 225 THR A CA 1
ATOM 1800 C C . THR A 1 225 ? -8.787 -9.827 10.317 1.00 92.38 225 THR A C 1
ATOM 1802 O O . THR A 1 225 ? -7.625 -9.586 10.654 1.00 92.38 225 THR A O 1
ATOM 1805 N N . LEU A 1 226 ? -9.835 -9.625 11.129 1.00 93.38 226 LEU A N 1
ATOM 1806 C CA . LEU A 1 226 ? -9.704 -9.129 12.505 1.00 93.38 226 LEU A CA 1
ATOM 1807 C C . LEU A 1 226 ? -8.732 -9.990 13.325 1.00 93.38 226 LEU A C 1
ATOM 1809 O O . LEU A 1 226 ? -7.816 -9.448 13.933 1.00 93.38 226 LEU A O 1
ATOM 1813 N N . SER A 1 227 ? -8.848 -11.320 13.258 1.00 93.19 227 SER A N 1
ATOM 1814 C CA . SER A 1 227 ? -7.953 -12.234 13.980 1.00 93.19 227 SER A CA 1
ATOM 1815 C C . SER A 1 227 ? -6.491 -12.117 13.546 1.00 93.19 227 SER A C 1
ATOM 1817 O O . SER A 1 227 ? -5.588 -12.275 14.364 1.00 93.19 227 SER A O 1
ATOM 1819 N N . GLY A 1 228 ? -6.236 -11.835 12.263 1.00 93.75 228 GLY A N 1
ATOM 1820 C CA . GLY A 1 228 ? -4.875 -11.585 11.788 1.00 93.75 228 GLY A CA 1
ATOM 1821 C C . GLY A 1 228 ? -4.334 -10.228 12.245 1.00 93.75 228 GLY A C 1
ATOM 1822 O O . GLY A 1 228 ? -3.142 -10.090 12.489 1.00 93.75 228 GLY A O 1
ATOM 1823 N N . VAL A 1 229 ? -5.196 -9.222 12.424 1.00 96.06 229 VAL A N 1
ATOM 1824 C CA . VAL A 1 229 ? -4.798 -7.953 13.052 1.00 96.06 229 VAL A CA 1
ATOM 1825 C C . VAL A 1 229 ? -4.501 -8.164 14.537 1.00 96.06 229 VAL A C 1
ATOM 1827 O O . VAL A 1 229 ? -3.466 -7.715 15.022 1.00 96.06 229 VAL A O 1
ATOM 1830 N N . GLU A 1 230 ? -5.358 -8.892 15.252 1.00 95.50 230 GLU A N 1
ATOM 1831 C CA . GLU A 1 230 ? -5.143 -9.261 16.655 1.00 95.50 230 GLU A CA 1
ATOM 1832 C C . GLU A 1 230 ? -3.820 -10.012 16.833 1.00 95.50 230 GLU A C 1
ATOM 1834 O O . GLU A 1 230 ? -3.039 -9.671 17.719 1.00 95.50 230 GLU A O 1
ATOM 1839 N N . SER A 1 231 ? -3.503 -10.973 15.954 1.00 95.12 231 SER A N 1
ATOM 1840 C CA . SER A 1 231 ? -2.235 -11.708 16.017 1.00 95.12 231 SER A CA 1
ATOM 1841 C C . SER A 1 231 ? -1.012 -10.819 15.805 1.00 95.12 231 SER A C 1
ATOM 1843 O O . SER A 1 231 ? 0.019 -11.078 16.423 1.00 95.12 231 SER A O 1
ATOM 1845 N N . MET A 1 232 ? -1.116 -9.782 14.969 1.00 94.81 232 MET A N 1
ATOM 1846 C CA . MET A 1 232 ? -0.048 -8.803 14.749 1.00 94.81 232 MET A CA 1
ATOM 1847 C C . MET A 1 232 ? 0.144 -7.845 15.927 1.00 94.81 232 MET A C 1
ATOM 1849 O O . MET A 1 232 ? 1.251 -7.353 16.132 1.00 94.81 232 MET A O 1
ATOM 1853 N N . LEU A 1 233 ? -0.918 -7.558 16.684 1.00 95.38 233 LEU A N 1
ATOM 1854 C CA . LEU A 1 233 ? -0.865 -6.667 17.843 1.00 95.38 233 LEU A CA 1
ATOM 1855 C C . LEU A 1 233 ? -0.375 -7.361 19.121 1.00 95.38 233 LEU A C 1
ATOM 1857 O O . LEU A 1 233 ? -0.103 -6.664 20.100 1.00 95.38 233 LEU A O 1
ATOM 1861 N N . LYS A 1 234 ? -0.223 -8.692 19.121 1.00 94.50 234 LYS A N 1
ATOM 1862 C CA . LYS A 1 234 ? 0.288 -9.456 20.270 1.00 94.50 234 LYS A CA 1
ATOM 1863 C C . LYS A 1 234 ? 1.639 -8.936 20.755 1.00 94.50 234 LYS A C 1
ATOM 1865 O O . LYS A 1 234 ? 2.555 -8.707 19.965 1.00 94.50 234 LYS A O 1
ATOM 1870 N N . GLY A 1 235 ? 1.778 -8.782 22.067 1.00 92.81 235 GLY A N 1
ATOM 1871 C CA . GLY A 1 235 ? 2.977 -8.257 22.713 1.00 92.81 235 GLY A CA 1
ATOM 1872 C C . GLY A 1 235 ? 3.169 -6.747 22.550 1.00 92.81 235 GLY A C 1
ATOM 1873 O O . GLY A 1 235 ? 4.267 -6.248 22.805 1.00 92.81 235 GLY A O 1
ATOM 1874 N N . THR A 1 236 ? 2.138 -6.013 22.117 1.00 94.81 236 THR A N 1
ATOM 1875 C CA . THR A 1 236 ? 2.162 -4.547 22.026 1.00 94.81 236 THR A CA 1
ATOM 1876 C C . THR A 1 236 ? 1.201 -3.909 23.028 1.00 94.81 236 THR A C 1
ATOM 1878 O O . THR A 1 236 ? 0.258 -4.543 23.489 1.00 94.81 236 THR A O 1
ATOM 1881 N N . PHE A 1 237 ? 1.364 -2.615 23.309 1.00 95.44 237 PHE A N 1
ATOM 1882 C CA . PHE A 1 237 ? 0.436 -1.832 24.141 1.00 95.44 237 PHE A CA 1
ATOM 1883 C C . PHE A 1 237 ? -0.997 -1.747 23.576 1.00 95.44 237 PHE A C 1
ATOM 1885 O O . PHE A 1 237 ? -1.887 -1.211 24.232 1.00 95.44 237 PHE A O 1
ATOM 1892 N N . MET A 1 238 ? -1.206 -2.202 22.338 1.00 96.75 238 MET A N 1
ATOM 1893 C CA . MET A 1 238 ? -2.499 -2.221 21.659 1.00 96.75 238 MET A CA 1
ATOM 1894 C C . MET A 1 238 ? -3.211 -3.577 21.784 1.00 96.75 238 MET A C 1
ATOM 1896 O O . MET A 1 238 ? -4.391 -3.653 21.443 1.00 96.75 238 MET A O 1
ATOM 1900 N N . GLU A 1 239 ? -2.528 -4.625 22.264 1.00 96.75 239 GLU A N 1
ATOM 1901 C CA . GLU A 1 239 ? -3.114 -5.952 22.501 1.00 96.75 239 GLU A CA 1
ATOM 1902 C C . GLU A 1 239 ? -4.302 -5.840 23.465 1.00 96.75 239 GLU A C 1
ATOM 1904 O O . GLU A 1 239 ? -4.187 -5.215 24.523 1.00 96.75 239 GLU A O 1
ATOM 1909 N N . ASP A 1 240 ? -5.461 -6.361 23.042 1.00 92.62 240 ASP A N 1
ATOM 1910 C CA . ASP A 1 240 ? -6.755 -6.388 23.752 1.00 92.62 240 ASP A CA 1
ATOM 1911 C C . ASP A 1 240 ? -7.262 -5.048 24.321 1.00 92.62 240 ASP A C 1
ATOM 1913 O O . ASP A 1 240 ? -8.287 -4.968 25.004 1.00 92.62 240 ASP A O 1
ATOM 1917 N N . SER A 1 241 ? -6.575 -3.956 23.996 1.00 95.38 241 SER A N 1
ATOM 1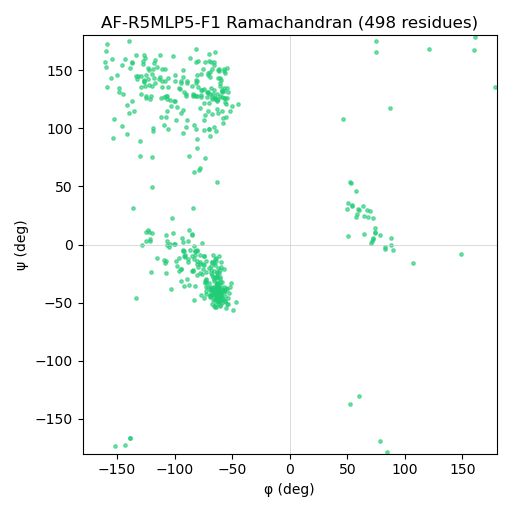918 C CA . SER A 1 241 ? -6.825 -2.638 24.553 1.00 95.38 241 SER A CA 1
ATOM 1919 C C . SER A 1 241 ? -7.935 -1.938 23.784 1.00 95.38 241 SER A C 1
ATOM 1921 O O . SER A 1 241 ? -7.973 -1.949 22.549 1.00 95.38 241 SER A O 1
ATOM 1923 N N . LYS A 1 242 ? -8.842 -1.295 24.524 1.00 93.44 242 LYS A N 1
ATOM 1924 C CA . LYS A 1 242 ? -9.979 -0.560 23.966 1.00 93.44 242 LYS A CA 1
ATOM 1925 C C . LYS A 1 242 ? -9.717 0.943 23.916 1.00 93.44 242 LYS A C 1
ATOM 1927 O O . LYS A 1 242 ? -9.078 1.507 24.801 1.00 93.44 242 LYS A O 1
ATOM 1932 N N . ILE A 1 243 ? -10.247 1.594 22.886 1.00 94.38 243 ILE A N 1
ATOM 1933 C CA . ILE A 1 243 ? -10.201 3.042 22.678 1.00 94.38 243 ILE A CA 1
ATOM 1934 C C . ILE A 1 243 ? -11.603 3.574 22.382 1.00 94.38 243 ILE A C 1
ATOM 1936 O O . ILE A 1 243 ? -12.396 2.903 21.726 1.00 94.38 243 ILE A O 1
ATOM 1940 N N . SER A 1 244 ? -11.901 4.787 22.853 1.00 91.31 244 SER A N 1
ATOM 1941 C CA . SER A 1 244 ? -13.151 5.484 22.520 1.00 91.31 244 SER A CA 1
ATOM 1942 C C . SER A 1 244 ? -13.169 5.891 21.045 1.00 91.31 244 SER A C 1
ATOM 1944 O O . SER A 1 244 ? -12.183 6.437 20.532 1.00 91.31 244 SER A O 1
ATOM 1946 N N . THR A 1 245 ? -14.297 5.651 20.375 1.00 84.38 245 THR A N 1
ATOM 1947 C CA . THR A 1 245 ? -14.561 6.124 19.007 1.00 84.38 245 THR A CA 1
ATOM 1948 C C . THR A 1 245 ? -14.873 7.624 18.974 1.00 84.38 245 THR A C 1
ATOM 1950 O O . THR A 1 245 ? -14.740 8.265 17.931 1.00 84.38 245 THR A O 1
ATOM 1953 N N . GLY A 1 246 ? -15.222 8.207 20.127 1.00 79.62 246 GLY A N 1
ATOM 1954 C CA . GLY A 1 246 ? -15.782 9.551 20.254 1.00 79.62 246 GLY A CA 1
ATOM 1955 C C . GLY A 1 246 ? -17.292 9.602 20.010 1.00 79.62 246 GLY A C 1
ATOM 1956 O O . GLY A 1 246 ? -17.882 10.670 20.162 1.00 79.62 246 GLY A O 1
ATOM 1957 N N . GLU A 1 247 ? -17.909 8.476 19.645 1.00 75.75 247 GLU A N 1
ATOM 1958 C CA . GLU A 1 247 ? -19.359 8.337 19.630 1.00 75.75 247 GLU A CA 1
ATOM 1959 C C . GLU A 1 247 ? -19.857 8.044 21.040 1.00 75.75 247 GLU A C 1
ATOM 1961 O O . GLU A 1 247 ? -19.236 7.312 21.815 1.00 75.75 247 GLU A O 1
ATOM 1966 N N . LYS A 1 248 ? -20.998 8.641 21.359 1.00 72.25 248 LYS A N 1
ATOM 1967 C CA . LYS A 1 248 ? -21.729 8.386 22.586 1.00 72.25 248 LYS A CA 1
ATOM 1968 C C . LYS A 1 248 ? -22.873 7.453 22.256 1.00 72.25 248 LYS A C 1
ATOM 1970 O O . LYS A 1 248 ? -23.694 7.765 21.393 1.00 72.25 248 LYS A O 1
ATOM 1975 N N . GLU A 1 249 ? -22.923 6.321 22.937 1.00 58.00 249 GLU A N 1
ATOM 1976 C CA . GLU A 1 249 ? -24.109 5.484 22.926 1.00 58.00 249 GLU A CA 1
ATOM 1977 C C . GLU A 1 249 ? -24.827 5.615 24.252 1.00 58.00 249 GLU A C 1
ATOM 1979 O O . GLU A 1 249 ? -24.231 5.742 25.325 1.00 58.00 249 GLU A O 1
ATOM 1984 N N . ASN A 1 250 ? -26.145 5.590 24.152 1.00 53.38 250 ASN A N 1
ATOM 1985 C CA . ASN A 1 250 ? -26.959 5.445 25.324 1.00 53.38 250 ASN A CA 1
ATOM 1986 C C . ASN A 1 250 ? -27.176 3.957 25.557 1.00 53.38 250 ASN A C 1
ATOM 1988 O O . ASN A 1 250 ? -27.932 3.317 24.824 1.00 53.38 250 ASN A O 1
ATOM 1992 N N . VAL A 1 251 ? -26.526 3.415 26.581 1.00 51.50 251 VAL A N 1
ATOM 1993 C CA . VAL A 1 251 ? -26.863 2.088 27.089 1.00 51.50 251 VAL A CA 1
ATOM 1994 C C . VAL A 1 251 ? -28.221 2.232 27.771 1.00 51.50 251 VAL A C 1
ATOM 1996 O O . VAL A 1 251 ? -28.329 2.791 28.863 1.00 51.50 251 VAL A O 1
ATOM 1999 N N . GLY A 1 252 ? -29.284 1.841 27.066 1.00 50.59 252 GLY A N 1
ATOM 2000 C CA . GLY A 1 252 ? -30.639 1.888 27.602 1.00 50.59 252 GLY A CA 1
ATOM 2001 C C . GLY A 1 252 ? -30.706 1.080 28.894 1.00 50.59 252 GLY A C 1
ATOM 2002 O O . GLY A 1 252 ? -30.305 -0.082 28.910 1.00 50.59 252 GLY A O 1
ATOM 2003 N N . GLY A 1 253 ? -31.192 1.691 29.976 1.00 58.47 253 GLY A N 1
ATOM 2004 C CA . GLY A 1 253 ? -31.665 0.908 31.113 1.00 58.47 253 GLY A CA 1
ATOM 2005 C C . GLY A 1 253 ? -32.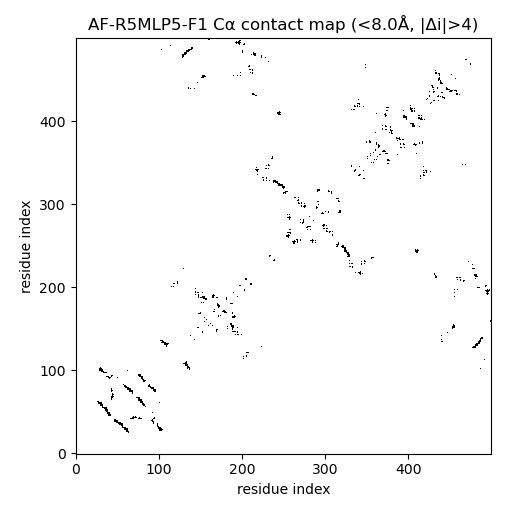806 -0.001 30.649 1.00 58.47 253 GLY A C 1
ATOM 2006 O O . GLY A 1 253 ? -33.606 0.410 29.811 1.00 58.47 253 GLY A O 1
ATOM 2007 N N . SER A 1 254 ? -32.873 -1.232 31.149 1.00 69.25 254 SER A N 1
ATOM 2008 C CA . SER A 1 254 ? -34.058 -2.082 31.003 1.00 69.25 254 SER A CA 1
ATOM 2009 C C . SER A 1 254 ? -35.057 -1.728 32.104 1.00 69.25 254 SER A C 1
ATOM 2011 O O . SER A 1 254 ? -34.682 -1.743 33.276 1.00 69.25 254 SER A O 1
ATOM 2013 N N . CYS A 1 255 ? -36.309 -1.444 31.751 1.00 78.44 255 CYS A N 1
ATOM 2014 C CA . CYS A 1 255 ? -37.414 -1.318 32.705 1.00 78.44 255 CYS A CA 1
ATOM 2015 C C . CYS A 1 255 ? -38.463 -2.371 32.342 1.00 78.44 255 CYS A C 1
ATOM 2017 O O . CYS A 1 255 ? -39.456 -2.082 31.682 1.00 78.44 255 CYS A O 1
ATOM 2019 N N . ASP A 1 256 ? -38.145 -3.616 32.684 1.00 85.94 256 ASP A N 1
ATOM 2020 C CA . ASP A 1 256 ? -39.040 -4.765 32.559 1.00 85.94 256 ASP A CA 1
ATOM 2021 C C . ASP A 1 256 ? -39.786 -4.927 33.891 1.00 85.94 256 ASP A C 1
ATOM 2023 O O . ASP A 1 256 ? -39.253 -5.469 34.864 1.00 85.94 256 ASP A O 1
ATOM 2027 N N . LEU A 1 257 ? -40.992 -4.368 33.967 1.00 88.06 257 LEU A N 1
ATOM 2028 C CA . LEU A 1 257 ? -41.808 -4.353 35.183 1.00 88.06 257 LEU A CA 1
ATOM 2029 C C . LEU A 1 257 ? -42.617 -5.641 35.342 1.00 88.06 257 LEU A C 1
ATOM 2031 O O . LEU A 1 257 ? -43.023 -5.972 36.458 1.00 88.06 257 LEU A O 1
ATOM 2035 N N . ASN A 1 258 ? -42.847 -6.370 34.248 1.00 87.19 258 ASN A N 1
ATOM 2036 C CA . ASN A 1 258 ? -43.683 -7.570 34.230 1.00 87.19 258 ASN A CA 1
ATOM 2037 C C . ASN A 1 258 ? -42.884 -8.891 34.147 1.00 87.19 258 ASN A C 1
ATOM 2039 O O . ASN A 1 258 ? -43.477 -9.968 34.245 1.00 87.19 258 ASN A O 1
ATOM 2043 N N . SER A 1 259 ? -41.552 -8.809 34.061 1.00 87.19 259 SER A N 1
ATOM 2044 C CA . SER A 1 259 ? -40.603 -9.927 33.997 1.00 87.19 259 SER A CA 1
ATOM 2045 C C . SER A 1 259 ? -40.733 -10.815 32.751 1.00 87.19 259 SER A C 1
ATOM 2047 O O . SER A 1 259 ? -40.496 -12.027 32.827 1.00 87.19 259 SER A O 1
ATOM 2049 N N . ASP A 1 260 ? -41.101 -10.249 31.600 1.00 87.50 260 ASP A N 1
ATOM 2050 C CA . ASP A 1 260 ? -41.186 -10.970 30.322 1.00 87.50 260 ASP A CA 1
ATOM 2051 C C . ASP A 1 260 ? -39.905 -10.888 29.460 1.00 87.50 260 ASP A C 1
ATOM 2053 O O . ASP A 1 260 ? -39.845 -11.455 28.361 1.00 87.50 260 ASP A O 1
ATOM 2057 N N . ASN A 1 261 ? -38.845 -10.282 30.006 1.00 83.19 261 ASN A N 1
ATOM 2058 C CA . ASN A 1 261 ? -37.560 -9.966 29.379 1.00 83.19 261 ASN A CA 1
ATOM 2059 C C . ASN A 1 261 ? -37.644 -8.952 28.232 1.00 83.19 261 ASN A C 1
ATOM 2061 O O . ASN A 1 261 ? -36.775 -8.942 27.349 1.00 83.19 261 ASN A O 1
ATOM 2065 N N . LYS A 1 262 ? -38.669 -8.100 28.215 1.00 84.50 262 LYS A N 1
ATOM 2066 C CA . LYS A 1 262 ? -38.784 -6.984 27.278 1.00 84.50 262 LYS A CA 1
ATOM 2067 C C . LYS A 1 262 ? -38.998 -5.689 28.043 1.00 84.50 262 LYS A C 1
ATOM 2069 O O . LYS A 1 262 ? -39.349 -5.669 29.210 1.00 84.50 262 LYS A O 1
ATOM 2074 N N . THR A 1 263 ? -38.717 -4.583 27.366 1.00 86.75 263 THR A N 1
ATOM 2075 C CA . THR A 1 263 ? -39.219 -3.281 27.792 1.00 86.75 263 THR A CA 1
ATOM 2076 C C . THR A 1 263 ? -40.098 -2.757 26.679 1.00 86.75 263 THR A C 1
ATOM 2078 O O . THR A 1 263 ? -39.603 -2.311 25.639 1.00 86.75 263 THR A O 1
ATOM 2081 N N . ASP A 1 264 ? -41.403 -2.894 26.861 1.00 89.50 264 ASP A N 1
ATOM 2082 C CA . ASP A 1 264 ? -42.390 -2.597 25.840 1.00 89.50 264 ASP A CA 1
ATOM 2083 C C . ASP A 1 264 ? -43.623 -1.877 26.407 1.00 89.50 264 ASP A C 1
ATOM 2085 O O . ASP A 1 264 ? -43.614 -1.281 27.488 1.00 89.50 264 ASP A O 1
ATOM 2089 N N . ILE A 1 265 ? -44.691 -1.820 25.610 1.00 90.75 265 ILE A N 1
ATOM 2090 C CA . ILE A 1 265 ? -45.888 -1.075 25.989 1.00 90.75 265 ILE A CA 1
ATOM 2091 C C . ILE A 1 265 ? -46.595 -1.677 27.207 1.00 90.75 265 ILE A C 1
ATOM 2093 O O . ILE A 1 265 ? -47.321 -0.951 27.886 1.00 90.75 265 ILE A O 1
ATOM 2097 N N . ALA A 1 266 ? -46.389 -2.964 27.500 1.00 91.88 266 ALA A N 1
ATOM 2098 C CA . ALA A 1 266 ? -46.942 -3.608 28.681 1.00 91.88 266 ALA A CA 1
ATOM 2099 C C . ALA A 1 266 ? -46.329 -3.021 29.958 1.00 91.88 266 ALA A C 1
ATOM 2101 O O . ALA A 1 266 ? -47.077 -2.698 30.880 1.00 91.88 266 ALA A O 1
ATOM 2102 N N . ASP A 1 267 ? -45.017 -2.779 29.980 1.00 91.50 267 ASP A N 1
ATOM 2103 C CA . ASP A 1 267 ? -44.340 -2.105 31.095 1.00 91.50 267 ASP A CA 1
ATOM 2104 C C . ASP A 1 267 ? -44.819 -0.660 31.233 1.00 91.50 267 ASP A C 1
ATOM 2106 O O . ASP A 1 267 ? -45.150 -0.203 32.327 1.00 91.50 267 ASP A O 1
ATOM 2110 N N . ALA A 1 268 ? -44.960 0.050 30.108 1.00 91.44 268 ALA A N 1
ATOM 2111 C CA . ALA A 1 268 ? -45.385 1.450 30.121 1.00 91.44 268 ALA A CA 1
ATOM 2112 C C . ALA A 1 268 ? -46.815 1.586 30.661 1.00 91.44 268 ALA A C 1
ATOM 2114 O O . ALA A 1 268 ? -47.120 2.486 31.446 1.00 91.44 268 ALA A O 1
ATOM 2115 N N . MET A 1 269 ? -47.693 0.656 30.278 1.00 92.50 269 MET A N 1
ATOM 2116 C CA . MET A 1 269 ? -49.056 0.588 30.788 1.00 92.50 269 MET A CA 1
ATOM 2117 C C . MET A 1 269 ? -49.120 0.140 32.247 1.00 92.50 269 MET A C 1
ATOM 2119 O O . MET A 1 269 ? -49.975 0.638 32.976 1.00 92.50 269 MET A O 1
ATOM 2123 N N . MET A 1 270 ? -48.251 -0.774 32.679 1.00 92.50 270 MET A N 1
ATOM 2124 C CA . MET A 1 270 ? -48.178 -1.224 34.069 1.00 92.50 270 MET A CA 1
ATOM 2125 C C . MET A 1 270 ? -47.751 -0.076 34.990 1.00 92.50 270 MET A C 1
ATOM 2127 O O . MET A 1 270 ? -48.428 0.195 35.983 1.00 92.50 270 MET A O 1
ATOM 2131 N N . LEU A 1 271 ? -46.710 0.665 34.600 1.00 92.38 271 LEU A N 1
ATOM 2132 C CA . LEU A 1 271 ? -46.252 1.854 35.315 1.00 92.38 271 LEU A CA 1
ATOM 2133 C C . LEU A 1 271 ? -47.332 2.937 35.344 1.00 92.38 271 LEU A C 1
ATOM 2135 O O . LEU A 1 271 ? -47.648 3.467 36.400 1.00 92.38 271 LEU A O 1
ATOM 2139 N N . PHE A 1 272 ? -47.991 3.200 34.212 1.00 94.62 272 PHE A N 1
ATOM 2140 C CA . PHE A 1 272 ? -49.094 4.161 34.146 1.00 94.62 272 PHE A CA 1
ATOM 2141 C C . PHE A 1 272 ? -50.277 3.785 35.042 1.00 94.62 272 PHE A C 1
ATOM 2143 O O . PHE A 1 272 ? -50.856 4.652 35.695 1.00 94.62 272 PHE A O 1
ATOM 2150 N N . GLN A 1 273 ? -50.652 2.503 35.087 1.00 94.38 273 GLN A N 1
ATOM 2151 C CA . GLN A 1 273 ? -51.720 2.028 35.967 1.00 94.38 273 GLN A CA 1
ATOM 2152 C C . GLN A 1 273 ? -51.353 2.203 37.439 1.00 94.38 273 GLN A C 1
ATOM 2154 O O . GLN A 1 273 ? -52.215 2.603 38.221 1.00 94.38 273 GLN A O 1
ATOM 2159 N N . TYR A 1 274 ? -50.096 1.944 37.801 1.00 93.88 274 TYR A N 1
ATOM 2160 C CA . TYR A 1 274 ? -49.592 2.182 39.151 1.00 93.88 274 TYR A CA 1
ATOM 2161 C C . TYR A 1 274 ? -49.621 3.672 39.504 1.00 93.88 274 TYR A C 1
ATOM 2163 O O . TYR A 1 274 ? -50.257 4.048 40.487 1.00 93.88 274 TYR A O 1
ATOM 2171 N N . SER A 1 275 ? -49.063 4.536 38.652 1.00 91.00 275 SER A N 1
ATOM 2172 C CA . SER A 1 275 ? -49.042 5.991 38.862 1.00 91.00 275 SER A CA 1
ATOM 2173 C C . SER A 1 275 ? -50.445 6.617 38.887 1.00 91.00 275 SER A C 1
ATOM 2175 O O . SER A 1 275 ? -50.666 7.637 39.534 1.00 91.00 275 SER A O 1
ATOM 2177 N N . ALA A 1 276 ? -51.423 6.002 38.213 1.00 91.50 276 ALA A N 1
ATOM 2178 C CA . ALA A 1 276 ? -52.832 6.401 38.254 1.00 91.50 276 ALA A CA 1
ATOM 2179 C C . ALA A 1 276 ? -53.610 5.830 39.461 1.00 91.50 276 ALA A C 1
ATOM 2181 O O . ALA A 1 276 ? -54.807 6.092 39.588 1.00 91.50 276 ALA A O 1
ATOM 2182 N N . GLY A 1 277 ? -52.972 5.025 40.320 1.00 90.25 277 GLY A N 1
ATOM 2183 C CA . GLY A 1 277 ? -53.594 4.376 41.479 1.00 90.25 277 GLY A CA 1
ATOM 2184 C C . GLY A 1 277 ? -54.517 3.197 41.141 1.00 90.25 277 GLY A C 1
ATOM 2185 O O . GLY A 1 277 ? -55.245 2.718 42.008 1.00 90.25 277 GLY A O 1
ATOM 2186 N N . ASN A 1 278 ? -54.503 2.722 39.892 1.00 92.94 278 ASN A N 1
ATOM 2187 C CA . ASN A 1 278 ? -55.306 1.585 39.425 1.00 92.94 278 ASN A CA 1
ATOM 2188 C C . ASN A 1 278 ? -54.598 0.234 39.613 1.00 92.94 278 ASN A C 1
ATOM 2190 O O . ASN A 1 278 ? -55.237 -0.812 39.504 1.00 92.94 278 ASN A O 1
ATOM 2194 N N . LEU A 1 279 ? -53.297 0.251 39.909 1.00 90.69 279 LEU A N 1
ATOM 2195 C CA . LEU A 1 279 ? -52.507 -0.911 40.300 1.00 90.69 279 LEU A CA 1
ATOM 2196 C C . LEU A 1 279 ? -51.906 -0.654 41.685 1.00 90.69 279 LEU A C 1
ATOM 2198 O O . LEU A 1 279 ? -51.252 0.360 41.901 1.00 90.69 279 LEU A O 1
ATOM 2202 N N . ALA A 1 280 ? -52.150 -1.565 42.629 1.00 87.38 280 ALA A N 1
ATOM 2203 C CA . ALA A 1 280 ? -51.775 -1.368 44.031 1.00 87.38 280 ALA A CA 1
ATOM 2204 C C . ALA A 1 280 ? -50.273 -1.572 44.308 1.00 87.38 280 ALA A C 1
ATOM 2206 O O . ALA A 1 280 ? -49.760 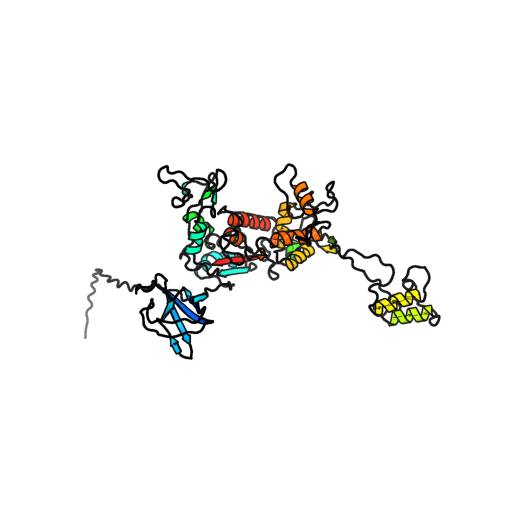-1.031 45.284 1.00 87.38 280 ALA A O 1
ATOM 2207 N N . ASP A 1 281 ? -49.585 -2.368 43.484 1.00 86.88 281 ASP A N 1
ATOM 2208 C CA . ASP A 1 281 ? -48.177 -2.722 43.672 1.00 86.88 281 ASP A CA 1
ATOM 2209 C C . ASP A 1 281 ? -47.515 -3.103 42.335 1.00 86.88 281 ASP A C 1
ATOM 2211 O O . ASP A 1 281 ? -48.142 -3.748 41.493 1.00 86.88 281 ASP A O 1
ATOM 2215 N N . LEU A 1 282 ? -46.247 -2.718 42.164 1.00 86.69 282 LEU A N 1
ATOM 2216 C CA . LEU A 1 282 ? -45.381 -3.103 41.040 1.00 86.69 282 LEU A CA 1
ATOM 2217 C C . LEU A 1 282 ? -44.541 -4.353 41.350 1.00 86.69 282 LEU A C 1
ATOM 2219 O O . LEU A 1 282 ? -43.818 -4.844 40.484 1.00 86.69 282 LEU A O 1
ATOM 2223 N N . GLY A 1 283 ? -44.613 -4.875 42.579 1.00 86.75 283 GLY A N 1
ATOM 2224 C CA . GLY A 1 283 ? -43.850 -6.044 42.999 1.00 86.75 283 GLY A CA 1
ATOM 2225 C C . GLY A 1 283 ? -42.344 -5.803 42.873 1.00 86.75 283 GLY A C 1
ATOM 2226 O O . GLY A 1 283 ? -41.830 -4.777 43.316 1.00 86.75 283 GLY A O 1
ATOM 2227 N N . SER A 1 284 ? -41.628 -6.736 42.238 1.00 79.69 284 SER A N 1
ATOM 2228 C CA . SER A 1 284 ? -40.178 -6.634 42.006 1.00 79.69 284 SER A CA 1
ATOM 2229 C C . SER A 1 284 ? -39.771 -5.501 41.059 1.00 79.69 284 SER A C 1
ATOM 2231 O O . SER A 1 284 ? -38.601 -5.135 41.040 1.00 79.69 284 SER A O 1
ATOM 2233 N N . GLY A 1 285 ? -40.709 -4.933 40.294 1.00 79.88 285 GLY A N 1
ATOM 2234 C CA . GLY A 1 285 ? -40.446 -3.813 39.389 1.00 79.88 285 GLY A CA 1
ATOM 2235 C C . GLY A 1 285 ? -40.337 -2.453 40.087 1.00 79.88 285 GLY A C 1
ATOM 2236 O O . GLY A 1 285 ? -39.952 -1.473 39.459 1.00 79.88 285 GLY A O 1
ATOM 2237 N N . LYS A 1 286 ? -40.660 -2.360 41.384 1.00 86.06 286 LYS A N 1
ATOM 2238 C CA . LYS A 1 286 ? -40.727 -1.077 42.100 1.00 86.06 286 LYS A CA 1
ATOM 2239 C C . LYS A 1 286 ? -39.381 -0.345 42.183 1.00 86.06 286 LYS A C 1
ATOM 2241 O O . LYS A 1 286 ? -39.354 0.874 42.061 1.00 86.06 286 LYS A O 1
ATOM 2246 N N . ASP A 1 287 ? -38.277 -1.077 42.323 1.00 83.06 287 ASP A N 1
ATOM 2247 C CA . ASP A 1 287 ? -36.929 -0.501 42.473 1.00 83.06 287 ASP A CA 1
ATOM 2248 C C . ASP A 1 287 ? -36.358 0.076 41.161 1.00 83.06 287 ASP A C 1
ATOM 2250 O O . ASP A 1 287 ? -35.326 0.742 41.173 1.00 83.06 287 ASP A O 1
ATOM 2254 N N . ILE A 1 288 ? -37.019 -0.183 40.028 1.00 84.00 288 ILE A N 1
ATOM 2255 C CA . ILE A 1 288 ? -36.614 0.264 38.684 1.00 84.00 288 ILE A CA 1
ATOM 2256 C C . ILE A 1 288 ? -37.674 1.159 38.019 1.00 84.00 288 ILE A C 1
ATOM 2258 O O . ILE A 1 288 ? -37.599 1.410 36.817 1.00 84.00 288 ILE A O 1
ATOM 2262 N N . ALA A 1 289 ? -38.684 1.583 38.784 1.00 88.12 289 ALA A N 1
ATOM 2263 C CA . ALA A 1 289 ? -39.852 2.312 38.296 1.00 88.12 289 ALA A CA 1
ATOM 2264 C C . ALA A 1 289 ? -39.727 3.842 38.408 1.00 88.12 289 ALA A C 1
ATOM 2266 O O . ALA A 1 289 ? -40.427 4.537 37.679 1.00 88.12 289 ALA A O 1
ATOM 2267 N N . ASP A 1 290 ? -38.842 4.350 39.275 1.00 88.19 290 ASP A N 1
ATOM 2268 C CA . ASP A 1 290 ? -38.441 5.765 39.301 1.00 88.19 290 ASP A CA 1
ATOM 2269 C C . ASP A 1 290 ? -37.379 5.978 38.213 1.00 88.19 290 ASP A C 1
ATOM 2271 O O . ASP A 1 290 ? -36.211 5.601 38.344 1.00 88.19 290 ASP A O 1
ATOM 2275 N N . LEU A 1 291 ? -37.821 6.508 37.079 1.00 85.19 291 LEU A N 1
ATOM 2276 C CA . LEU A 1 291 ? -37.010 6.660 35.880 1.00 85.19 291 LEU A CA 1
ATOM 2277 C C . LEU A 1 291 ? -36.386 8.047 35.818 1.00 85.19 291 LEU A C 1
ATOM 2279 O O . LEU A 1 291 ? -35.300 8.212 35.259 1.00 85.19 291 LEU A O 1
ATOM 2283 N N . ASN A 1 292 ? -37.055 9.061 36.353 1.00 83.12 292 ASN A N 1
ATOM 2284 C CA . ASN A 1 292 ? -36.549 10.425 36.339 1.00 83.12 292 ASN A CA 1
ATOM 2285 C C . ASN A 1 292 ? -35.582 10.716 37.517 1.00 83.12 292 ASN A C 1
ATOM 2287 O O . ASN A 1 292 ? -34.888 11.737 37.483 1.00 83.12 292 ASN A O 1
ATOM 2291 N N . GLY A 1 293 ? -35.485 9.806 38.493 1.00 80.62 293 GLY A N 1
ATOM 2292 C CA . GLY A 1 293 ? -34.589 9.858 39.646 1.00 80.62 293 GLY A CA 1
ATOM 2293 C C . GLY A 1 293 ? -34.967 10.901 40.700 1.00 80.62 293 GLY A C 1
ATOM 2294 O O . GLY A 1 293 ? -34.074 11.365 41.416 1.00 80.62 293 GLY A O 1
ATOM 2295 N N . ASP A 1 294 ? -36.228 11.331 40.759 1.00 84.88 294 ASP A N 1
ATOM 2296 C CA . ASP A 1 294 ? -36.719 12.325 41.719 1.00 84.88 294 ASP A CA 1
ATOM 2297 C C . ASP A 1 294 ? -37.167 11.720 43.061 1.00 84.88 294 ASP A C 1
ATOM 2299 O O . ASP A 1 294 ? -37.417 12.462 44.016 1.00 84.88 294 ASP A O 1
ATOM 2303 N N . GLY A 1 295 ? -37.154 10.388 43.172 1.00 85.94 295 GLY A N 1
ATOM 2304 C CA . GLY A 1 295 ? -37.525 9.644 44.369 1.00 85.94 295 GLY A CA 1
ATOM 2305 C C . GLY A 1 295 ? -39.015 9.324 44.472 1.00 85.94 295 GLY A C 1
ATOM 2306 O O . GLY A 1 295 ? -39.411 8.673 45.442 1.00 85.94 295 GLY A O 1
ATOM 2307 N N . GLU A 1 296 ? -39.829 9.744 43.504 1.00 90.50 296 GLU A N 1
ATOM 2308 C CA . GLU A 1 296 ? -41.244 9.409 43.386 1.00 90.50 296 GLU A CA 1
ATOM 2309 C C . GLU A 1 296 ? -41.466 8.492 42.170 1.00 90.50 296 GLU A C 1
ATOM 2311 O O . GLU A 1 296 ? -40.715 8.510 41.205 1.00 90.50 296 GLU A O 1
ATOM 2316 N N . ILE A 1 297 ? -42.492 7.635 42.228 1.00 90.31 297 ILE A N 1
ATOM 2317 C CA . ILE A 1 297 ? -42.914 6.820 41.077 1.00 90.31 297 ILE A CA 1
ATOM 2318 C C . ILE A 1 297 ? -44.252 7.376 40.612 1.00 90.31 297 ILE A C 1
ATOM 2320 O O . ILE A 1 297 ? -45.284 7.121 41.246 1.00 90.31 297 ILE A O 1
ATOM 2324 N N . ASP A 1 298 ? -44.244 8.145 39.528 1.00 92.50 298 ASP A N 1
ATOM 2325 C CA . ASP A 1 298 ? -45.410 8.903 39.096 1.00 92.50 298 ASP A CA 1
ATOM 2326 C C . ASP A 1 298 ? -45.637 8.888 37.571 1.00 92.50 298 ASP A C 1
ATOM 2328 O O . ASP A 1 298 ? -45.184 8.013 36.824 1.00 92.50 298 ASP A O 1
ATOM 2332 N N . VAL A 1 299 ? -46.508 9.778 37.093 1.00 90.56 299 VAL A N 1
ATOM 2333 C CA . VAL A 1 299 ? -46.865 9.860 35.671 1.00 90.56 299 VAL A CA 1
ATOM 2334 C C . VAL A 1 299 ? -45.711 10.357 34.794 1.00 90.56 299 VAL A C 1
ATOM 2336 O O . VAL A 1 299 ? -45.720 10.083 33.591 1.00 90.56 299 VAL A O 1
ATOM 2339 N N . ALA A 1 300 ? -44.724 11.058 35.355 1.00 88.31 300 ALA A N 1
ATOM 2340 C CA . ALA A 1 300 ? -43.517 11.460 34.648 1.00 88.31 300 ALA A CA 1
ATOM 2341 C C . ALA A 1 300 ? -42.678 10.233 34.266 1.00 88.31 300 ALA A C 1
ATOM 2343 O O . ALA A 1 300 ? -42.225 10.159 33.120 1.00 88.31 300 ALA A O 1
ATOM 2344 N N . ASP A 1 301 ? -42.567 9.229 35.140 1.00 89.31 301 ASP A N 1
ATOM 2345 C CA . ASP A 1 301 ? -41.870 7.973 34.833 1.00 89.31 301 ASP A CA 1
ATOM 2346 C C . ASP A 1 301 ? -42.602 7.173 33.759 1.00 89.31 301 ASP A C 1
ATOM 2348 O O . ASP A 1 301 ? -42.023 6.797 32.736 1.00 89.31 301 ASP A O 1
ATOM 2352 N N . ALA A 1 302 ? -43.920 7.013 33.905 1.00 90.69 302 ALA A N 1
ATOM 2353 C CA . ALA A 1 302 ? -44.739 6.368 32.881 1.00 90.69 302 ALA A CA 1
ATOM 2354 C C . ALA A 1 302 ? -44.558 7.039 31.506 1.00 90.69 302 ALA A C 1
ATOM 2356 O O . ALA A 1 302 ? -44.474 6.364 30.476 1.00 90.69 302 ALA A O 1
ATOM 2357 N N . MET A 1 303 ? -44.434 8.371 31.471 1.00 89.19 303 MET A N 1
ATOM 2358 C CA . MET A 1 303 ? -44.218 9.109 30.229 1.00 89.19 303 MET A CA 1
ATOM 2359 C C . MET A 1 303 ? -42.837 8.896 29.614 1.00 89.19 303 MET A C 1
ATOM 2361 O O . MET A 1 303 ? -42.737 8.850 28.385 1.00 89.19 303 MET A O 1
ATOM 2365 N N . ILE A 1 304 ? -41.794 8.708 30.425 1.00 87.62 304 ILE A N 1
ATOM 2366 C CA . ILE A 1 304 ? -40.467 8.304 29.939 1.00 87.62 304 ILE A CA 1
ATOM 2367 C C . ILE A 1 304 ? -40.571 6.970 29.198 1.00 87.62 304 ILE A C 1
ATOM 2369 O O . ILE A 1 304 ? -40.069 6.856 28.074 1.00 87.62 304 ILE A O 1
ATOM 2373 N N . LEU A 1 305 ? -41.276 5.996 29.780 1.00 88.94 305 LEU A N 1
ATOM 2374 C CA . LEU A 1 305 ? -41.439 4.678 29.175 1.00 88.94 305 LEU A CA 1
ATOM 2375 C C . LEU A 1 305 ? -42.293 4.723 27.900 1.00 88.94 305 LEU A C 1
ATOM 2377 O O . LEU A 1 305 ? -41.904 4.158 26.882 1.00 88.94 305 LEU A O 1
ATOM 2381 N N . PHE A 1 306 ? -43.397 5.476 27.889 1.00 90.06 306 PHE A N 1
ATOM 2382 C CA . PHE A 1 306 ? -44.205 5.669 26.677 1.00 90.06 306 PHE A CA 1
ATOM 2383 C C . PHE A 1 306 ? -43.434 6.344 25.539 1.00 90.06 306 PHE A C 1
ATOM 2385 O O . PHE A 1 306 ? -43.582 5.954 24.381 1.00 90.06 306 PHE A O 1
ATOM 2392 N N . GLN A 1 307 ? -42.606 7.348 25.837 1.00 86.69 307 GLN A N 1
ATOM 2393 C CA . GLN A 1 307 ? -41.772 7.992 24.822 1.00 86.69 307 GLN A CA 1
ATOM 2394 C C . GLN A 1 307 ? -40.702 7.037 24.282 1.00 86.69 307 GLN A C 1
ATOM 2396 O O . GLN A 1 307 ? -40.410 7.084 23.085 1.00 86.69 307 GLN A O 1
ATOM 2401 N N . TYR A 1 308 ? -40.133 6.189 25.146 1.00 86.00 308 TYR A N 1
ATOM 2402 C CA . TYR A 1 308 ? -39.154 5.172 24.765 1.00 86.00 308 TYR A CA 1
ATOM 2403 C C . TYR A 1 308 ? -39.771 4.112 23.849 1.00 86.00 308 TYR A C 1
ATOM 2405 O O . TYR A 1 308 ? -39.313 3.920 22.724 1.00 86.00 308 TYR A O 1
ATOM 2413 N N . VAL A 1 309 ? -40.879 3.503 24.277 1.00 86.06 309 VAL A N 1
ATOM 2414 C CA . VAL A 1 309 ? -41.612 2.489 23.504 1.00 86.06 309 VAL A CA 1
ATOM 2415 C C . VAL A 1 309 ? -42.161 3.071 22.198 1.00 86.06 309 VAL A C 1
ATOM 2417 O O . VAL A 1 309 ? -42.141 2.418 21.158 1.00 86.06 309 VAL A O 1
ATOM 2420 N N . GLY A 1 310 ? -42.608 4.330 22.223 1.00 83.81 310 GLY A N 1
ATOM 2421 C CA . GLY A 1 310 ? -43.056 5.072 21.043 1.00 83.81 310 GLY A CA 1
ATOM 2422 C C . GLY A 1 310 ? -41.928 5.591 20.142 1.00 83.81 310 GLY A C 1
ATOM 2423 O O . GLY A 1 310 ? -42.209 6.289 19.168 1.00 83.81 310 GLY A O 1
ATOM 2424 N N . GLY A 1 311 ? -40.658 5.318 20.466 1.00 77.69 311 GLY A N 1
ATOM 2425 C CA . GLY A 1 311 ? -39.479 5.693 19.675 1.00 77.69 311 GLY A CA 1
ATOM 2426 C C . GLY A 1 311 ? -39.140 7.190 19.654 1.00 77.69 311 GLY A C 1
ATOM 2427 O O . GLY A 1 311 ? -38.178 7.595 19.003 1.00 77.69 311 GLY A O 1
ATOM 2428 N N . SER A 1 312 ? -39.903 8.024 20.367 1.00 77.31 312 SER A N 1
ATOM 2429 C CA . SER A 1 312 ? -39.659 9.472 20.486 1.00 77.31 312 SER A CA 1
ATOM 2430 C C . SER A 1 312 ? -38.534 9.797 21.474 1.00 77.31 312 SER A C 1
ATOM 2432 O O . SER A 1 312 ? -37.979 10.894 21.449 1.00 77.31 312 SER A O 1
ATOM 2434 N N . ARG A 1 313 ? -38.171 8.833 22.326 1.00 76.94 313 ARG A N 1
ATOM 2435 C CA . ARG A 1 313 ? -37.030 8.871 23.242 1.00 76.94 313 ARG A CA 1
ATOM 2436 C C . ARG A 1 313 ? -36.176 7.624 23.025 1.00 76.94 313 ARG A C 1
ATOM 2438 O O . ARG A 1 313 ? -36.703 6.543 22.805 1.00 76.94 313 ARG A O 1
ATOM 2445 N N . LYS A 1 314 ? -34.849 7.767 23.080 1.00 72.19 314 LYS A N 1
ATOM 2446 C CA . LYS A 1 314 ? -33.906 6.652 22.864 1.00 72.19 314 LYS A CA 1
ATOM 2447 C C . LYS A 1 314 ? -33.492 5.926 24.148 1.00 72.19 314 LYS A C 1
ATOM 2449 O O . LYS A 1 314 ? -32.834 4.897 24.057 1.00 72.19 314 LYS A O 1
ATOM 2454 N N . THR A 1 315 ? -33.828 6.463 25.323 1.00 69.50 315 THR A N 1
ATOM 2455 C CA . THR A 1 315 ? -33.334 5.984 26.624 1.00 69.50 315 THR A CA 1
ATOM 2456 C C . THR A 1 315 ? -34.406 5.964 27.698 1.00 69.50 315 THR A C 1
ATOM 2458 O O . THR A 1 315 ? -35.323 6.788 27.691 1.00 69.50 315 THR A O 1
ATOM 2461 N N . ILE A 1 316 ? -34.231 5.057 28.655 1.00 73.06 316 ILE A N 1
ATOM 2462 C CA . ILE A 1 316 ? -35.002 4.988 29.889 1.00 73.06 316 ILE A CA 1
ATOM 2463 C C . ILE A 1 316 ? -34.127 5.565 31.009 1.00 73.06 316 ILE A C 1
ATOM 2465 O O . ILE A 1 316 ? -33.019 5.087 31.248 1.00 73.06 316 ILE A O 1
ATOM 2469 N N . GLY A 1 317 ? -34.617 6.643 31.619 1.00 68.69 317 GLY A N 1
ATOM 2470 C CA . GLY A 1 317 ? -34.025 7.362 32.748 1.00 68.69 317 GLY A CA 1
ATOM 2471 C C . GLY A 1 317 ? -32.860 8.325 32.479 1.00 68.69 317 GLY A C 1
ATOM 2472 O O . GLY A 1 317 ? -32.595 8.695 31.331 1.00 68.69 317 GLY A O 1
ATOM 2473 N N . ASN A 1 318 ? -32.208 8.779 33.561 1.00 58.56 318 ASN A N 1
ATOM 2474 C CA . ASN A 1 318 ? -31.106 9.765 33.585 1.00 58.56 318 ASN A CA 1
ATOM 2475 C C . ASN A 1 318 ? -29.710 9.152 33.330 1.00 58.56 318 ASN A C 1
ATOM 2477 O O . ASN A 1 318 ? -28.709 9.618 33.879 1.00 58.56 318 ASN A O 1
ATOM 2481 N N . ASN A 1 319 ? -29.608 8.090 32.529 1.00 55.78 319 ASN A N 1
ATOM 2482 C CA . ASN A 1 319 ? -28.325 7.418 32.338 1.00 55.78 319 ASN A CA 1
ATOM 2483 C C . ASN A 1 319 ? -27.354 8.263 31.502 1.00 55.78 319 ASN A C 1
ATOM 2485 O O . ASN A 1 319 ? -27.677 8.752 30.421 1.00 55.78 319 ASN A O 1
ATOM 2489 N N . THR A 1 320 ? -26.142 8.406 32.036 1.00 54.22 320 THR A N 1
ATOM 2490 C CA . THR A 1 320 ? -24.988 9.052 31.414 1.00 54.22 320 THR A CA 1
ATOM 2491 C C . THR A 1 320 ? -24.618 8.370 30.101 1.00 54.22 320 THR A C 1
ATOM 2493 O O . THR A 1 320 ? -24.368 7.166 30.084 1.00 54.22 320 THR A O 1
ATOM 2496 N N . GLU A 1 321 ? -24.516 9.150 29.026 1.00 59.06 321 GLU A N 1
ATOM 2497 C CA . GLU A 1 321 ? -23.940 8.729 27.747 1.00 59.06 321 GLU A CA 1
ATOM 2498 C C . GLU A 1 321 ? -22.561 8.076 27.952 1.00 59.06 321 GLU A C 1
ATOM 2500 O O . GLU A 1 321 ? -21.615 8.716 28.429 1.00 59.06 321 GLU A O 1
ATOM 2505 N N . THR A 1 322 ? -22.422 6.807 27.567 1.00 66.44 322 THR A N 1
ATOM 2506 C CA . THR A 1 322 ? -21.140 6.099 27.629 1.00 66.44 322 THR A CA 1
ATOM 2507 C C . THR A 1 322 ? -20.399 6.232 26.306 1.00 66.44 322 THR A C 1
ATOM 2509 O O . THR A 1 322 ? -21.007 6.243 25.235 1.00 66.44 322 THR A O 1
ATOM 2512 N N . ASP A 1 323 ? -19.071 6.338 26.368 1.00 79.25 323 ASP A N 1
ATOM 2513 C CA . ASP A 1 323 ? -18.243 6.277 25.163 1.00 79.25 323 ASP A CA 1
ATOM 2514 C C . ASP A 1 323 ? -18.353 4.893 24.525 1.00 79.25 323 ASP A C 1
ATOM 2516 O O . ASP A 1 323 ? -18.040 3.885 25.164 1.00 79.25 323 ASP A O 1
ATOM 2520 N N . VAL A 1 324 ? -18.718 4.855 23.245 1.00 80.19 324 VAL A N 1
ATOM 2521 C CA . VAL A 1 324 ? -18.570 3.653 22.427 1.00 80.19 324 VAL A CA 1
ATOM 2522 C C . VAL A 1 324 ? -17.077 3.353 22.342 1.00 80.19 324 VAL A C 1
ATOM 2524 O O . VAL A 1 324 ? -16.273 4.200 21.935 1.00 80.19 324 VAL A O 1
ATOM 2527 N N . THR A 1 325 ? -16.683 2.145 22.737 1.00 87.56 325 THR A N 1
ATOM 2528 C CA . THR A 1 325 ? -15.283 1.713 22.672 1.00 87.56 325 THR A CA 1
ATOM 2529 C C . THR A 1 325 ? -15.106 0.525 21.744 1.00 87.56 325 THR A C 1
ATOM 2531 O O . THR A 1 325 ? -15.934 -0.380 21.689 1.00 87.56 325 THR A O 1
ATOM 2534 N N . VAL A 1 326 ? -13.981 0.509 21.036 1.00 89.69 326 VAL A N 1
ATOM 2535 C CA . VAL A 1 326 ? -13.563 -0.593 20.162 1.00 89.69 326 VAL A CA 1
ATOM 2536 C C . VAL A 1 326 ? -12.148 -1.020 20.522 1.00 89.69 326 VAL A C 1
ATOM 2538 O O . VAL A 1 326 ? -11.381 -0.221 21.061 1.00 89.69 326 VAL A O 1
ATOM 2541 N N . THR A 1 327 ? -11.772 -2.267 20.235 1.00 97.00 327 THR A N 1
ATOM 2542 C CA . THR A 1 327 ? -10.365 -2.678 20.347 1.00 97.00 327 THR A CA 1
ATOM 2543 C C . THR A 1 327 ? -9.515 -1.934 19.316 1.00 97.00 327 THR A C 1
ATOM 2545 O O . THR A 1 327 ? -10.022 -1.493 18.280 1.00 97.00 327 THR A O 1
ATOM 2548 N N . TYR A 1 328 ? -8.207 -1.817 19.551 1.00 97.94 328 TYR A N 1
ATOM 2549 C CA . TYR A 1 328 ? -7.297 -1.310 18.517 1.00 97.94 328 TYR A CA 1
ATOM 2550 C C . TYR A 1 328 ? -7.374 -2.126 17.228 1.00 97.94 328 TYR A C 1
ATOM 2552 O O . TYR A 1 328 ? -7.383 -1.542 16.147 1.00 97.94 328 TYR A O 1
ATOM 2560 N N . ALA A 1 329 ? -7.476 -3.454 17.338 1.00 97.19 329 ALA A N 1
ATOM 2561 C CA . ALA A 1 329 ? -7.624 -4.323 16.178 1.00 97.19 329 ALA A CA 1
ATOM 2562 C C . ALA A 1 329 ? -8.843 -3.920 15.339 1.00 97.19 329 ALA A C 1
ATOM 2564 O O . ALA A 1 329 ? -8.719 -3.672 14.140 1.00 97.19 329 ALA A O 1
ATOM 2565 N N . GLN A 1 330 ? -9.994 -3.733 15.991 1.00 95.81 330 GLN A N 1
ATOM 2566 C CA . GLN A 1 330 ? -11.203 -3.275 15.321 1.00 95.81 330 GLN A CA 1
ATOM 2567 C C . GLN A 1 330 ? -11.052 -1.852 14.764 1.00 95.81 330 GLN A C 1
ATOM 2569 O O . GLN A 1 330 ? -11.541 -1.573 13.677 1.00 95.81 330 GLN A O 1
ATOM 2574 N N . ALA A 1 331 ? -10.334 -0.953 15.441 1.00 95.94 331 ALA A N 1
ATOM 2575 C CA . ALA A 1 331 ? -10.069 0.384 14.913 1.00 95.94 331 ALA A CA 1
ATOM 2576 C C . ALA A 1 331 ? -9.248 0.361 13.611 1.00 95.94 331 ALA A C 1
ATOM 2578 O O . ALA A 1 331 ? -9.544 1.125 12.690 1.00 95.94 331 ALA A O 1
ATOM 2579 N N . PHE A 1 332 ? -8.251 -0.525 13.503 1.00 97.88 332 PHE A N 1
ATOM 2580 C CA . PHE A 1 332 ? -7.508 -0.727 12.255 1.00 97.88 332 PHE A CA 1
ATOM 2581 C C . PHE A 1 332 ? -8.378 -1.351 11.161 1.00 97.88 332 PHE A C 1
ATOM 2583 O O . PHE A 1 332 ? -8.285 -0.915 10.016 1.00 97.88 332 PHE A O 1
ATOM 2590 N N . MET A 1 333 ? -9.253 -2.304 11.502 1.00 95.81 333 MET A N 1
ATOM 2591 C CA . MET A 1 333 ? -10.221 -2.868 10.550 1.00 95.81 333 MET A CA 1
ATOM 2592 C C . MET A 1 333 ? -11.206 -1.804 10.044 1.00 95.81 333 MET A C 1
ATOM 2594 O O . MET A 1 333 ? -11.404 -1.680 8.840 1.00 95.81 333 MET A O 1
ATOM 2598 N N . ASN A 1 334 ? -11.739 -0.958 10.929 1.00 91.06 334 ASN A N 1
ATOM 2599 C CA . ASN A 1 334 ? -12.620 0.148 10.545 1.00 91.06 334 ASN A CA 1
ATOM 2600 C C . ASN A 1 334 ? -11.902 1.136 9.611 1.00 91.06 334 ASN A C 1
ATOM 2602 O O . ASN A 1 334 ? -12.472 1.597 8.626 1.00 91.06 334 ASN A O 1
ATOM 2606 N N . ALA A 1 335 ? -10.639 1.465 9.906 1.00 90.00 335 ALA A N 1
ATOM 2607 C CA . ALA A 1 335 ? -9.831 2.325 9.047 1.00 90.00 335 ALA A CA 1
ATOM 2608 C C . ALA A 1 335 ? -9.576 1.694 7.668 1.00 90.00 335 ALA A C 1
ATOM 2610 O O . ALA A 1 335 ? -9.614 2.402 6.661 1.00 90.00 335 ALA A O 1
ATOM 2611 N N . ALA A 1 336 ? -9.343 0.380 7.629 1.00 89.06 336 ALA A N 1
ATOM 2612 C CA . ALA A 1 336 ? -9.164 -0.376 6.399 1.00 89.06 336 ALA A CA 1
ATOM 2613 C C . ALA A 1 336 ? -10.422 -0.359 5.524 1.00 89.06 336 ALA A C 1
ATOM 2615 O O . ALA A 1 336 ? -10.335 -0.042 4.342 1.00 89.06 336 ALA A O 1
ATOM 2616 N N . GLU A 1 337 ? -11.591 -0.613 6.113 1.00 86.31 337 GLU A N 1
ATOM 2617 C CA . GLU A 1 337 ? -12.879 -0.602 5.412 1.00 86.31 337 GLU A CA 1
ATOM 2618 C C . GLU A 1 337 ? -13.262 0.789 4.895 1.00 86.31 337 GLU A C 1
ATOM 2620 O O . GLU A 1 337 ? -13.758 0.922 3.777 1.00 86.31 337 GLU A O 1
ATOM 2625 N N . LEU A 1 338 ? -13.013 1.839 5.683 1.00 85.06 338 LEU A N 1
ATOM 2626 C CA . LEU A 1 338 ? -13.377 3.210 5.316 1.00 85.06 338 LEU A CA 1
ATOM 2627 C C . LEU A 1 338 ? -12.479 3.814 4.233 1.00 85.06 338 LEU A C 1
ATOM 2629 O O . LEU A 1 338 ? -12.942 4.661 3.466 1.00 85.06 338 LEU A O 1
ATOM 2633 N N . TYR A 1 339 ? -11.195 3.448 4.207 1.00 84.75 339 TYR A N 1
ATOM 2634 C CA . TYR A 1 339 ? -10.194 4.113 3.364 1.00 84.75 339 TYR A CA 1
ATOM 2635 C C . TYR A 1 339 ? -9.485 3.196 2.376 1.00 84.75 339 TYR A C 1
ATOM 2637 O O . TYR A 1 339 ? -8.582 3.665 1.686 1.00 84.75 339 TYR A O 1
ATOM 2645 N N . ASP A 1 340 ? -9.903 1.934 2.296 1.00 84.44 340 ASP A N 1
ATOM 2646 C CA . ASP A 1 340 ? -9.335 0.919 1.413 1.00 84.44 340 ASP A CA 1
ATOM 2647 C C . ASP A 1 340 ? -7.809 0.801 1.567 1.00 84.44 340 ASP A C 1
ATOM 2649 O O . ASP A 1 340 ? -7.044 0.926 0.614 1.00 84.44 340 ASP A O 1
ATOM 2653 N N . VAL A 1 341 ? -7.351 0.603 2.808 1.00 88.50 341 VAL A N 1
ATOM 2654 C CA . VAL A 1 341 ? -5.931 0.405 3.148 1.00 88.50 341 VAL A CA 1
ATOM 2655 C C . VAL A 1 341 ? -5.768 -0.885 3.932 1.00 88.50 341 VAL A C 1
ATOM 2657 O O . VAL A 1 341 ? -6.513 -1.144 4.867 1.00 88.50 341 VAL A O 1
ATOM 2660 N N . SER A 1 342 ? -4.749 -1.671 3.608 1.00 94.69 342 SER A N 1
ATOM 2661 C CA . SER A 1 342 ? -4.408 -2.905 4.309 1.00 94.69 342 SER A CA 1
ATOM 2662 C C . SER A 1 342 ? -4.212 -2.648 5.812 1.00 94.69 342 SER A C 1
ATOM 2664 O O . SER A 1 342 ? -3.312 -1.888 6.193 1.00 94.69 342 SER A O 1
ATOM 2666 N N . PRO A 1 343 ? -4.980 -3.303 6.702 1.00 95.56 343 PRO A N 1
ATOM 2667 C CA . PRO A 1 343 ? -4.784 -3.166 8.136 1.00 95.56 343 PRO A CA 1
ATOM 2668 C C . PRO A 1 343 ? -3.447 -3.781 8.573 1.00 95.56 343 PRO A C 1
ATOM 2670 O O . PRO A 1 343 ? -2.845 -3.297 9.527 1.00 95.56 343 PRO A O 1
ATOM 2673 N N . TYR A 1 344 ? -2.910 -4.769 7.844 1.00 94.88 344 TYR A N 1
ATOM 2674 C CA . TYR A 1 344 ? -1.571 -5.319 8.102 1.00 94.88 344 TYR A CA 1
ATOM 2675 C C . TYR A 1 344 ? -0.480 -4.292 7.774 1.00 94.88 344 TYR A C 1
ATOM 2677 O O . TYR A 1 344 ? 0.474 -4.110 8.540 1.00 94.88 344 TYR A O 1
ATOM 2685 N N . HIS A 1 345 ? -0.659 -3.537 6.687 1.00 91.88 345 HIS A N 1
ATOM 2686 C CA . HIS A 1 345 ? 0.217 -2.418 6.358 1.00 91.88 345 HIS A CA 1
ATOM 2687 C C . HIS A 1 345 ? 0.158 -1.317 7.427 1.00 91.88 345 HIS A C 1
ATOM 2689 O O . HIS A 1 345 ? 1.200 -0.827 7.868 1.00 91.88 345 HIS A O 1
ATOM 2695 N N . LEU A 1 346 ? -1.046 -0.953 7.885 1.00 94.38 346 LEU A N 1
ATOM 2696 C CA . LEU A 1 346 ? -1.223 0.048 8.940 1.00 94.38 346 LEU A CA 1
ATOM 2697 C C . LEU A 1 346 ? -0.542 -0.390 10.242 1.00 94.38 346 LEU A C 1
ATOM 2699 O O . LEU A 1 346 ? 0.296 0.344 10.762 1.00 94.38 346 LEU A O 1
ATOM 2703 N N . VAL A 1 347 ? -0.833 -1.596 10.733 1.00 95.19 347 VAL A N 1
ATOM 2704 C CA . VAL A 1 347 ? -0.270 -2.115 11.990 1.00 95.19 347 VAL A CA 1
ATOM 2705 C C . VAL A 1 347 ? 1.248 -2.240 11.921 1.00 95.19 347 VAL A C 1
ATOM 2707 O O . VAL A 1 347 ? 1.943 -1.777 12.826 1.00 95.19 347 VAL A O 1
ATOM 2710 N N . SER A 1 348 ? 1.789 -2.810 10.839 1.00 90.75 348 SER A N 1
ATOM 2711 C CA . SER A 1 348 ? 3.242 -2.962 10.685 1.00 90.75 348 SER A CA 1
ATOM 2712 C C . SER A 1 348 ? 3.970 -1.614 10.631 1.00 90.75 348 SER A C 1
ATOM 2714 O O . SER A 1 348 ? 5.091 -1.504 11.138 1.00 90.75 348 SER A O 1
ATOM 2716 N N . ARG A 1 349 ? 3.343 -0.569 10.068 1.00 89.50 349 ARG A N 1
ATOM 2717 C CA . ARG A 1 349 ? 3.854 0.804 10.159 1.00 89.50 349 ARG A CA 1
ATOM 2718 C C . ARG A 1 349 ? 3.787 1.328 11.582 1.00 89.50 349 ARG A C 1
ATOM 2720 O O . ARG A 1 349 ? 4.812 1.777 12.072 1.00 89.50 349 ARG A O 1
ATOM 2727 N N . VAL A 1 350 ? 2.644 1.237 12.258 1.00 92.94 350 VAL A N 1
ATOM 2728 C CA . VAL A 1 350 ? 2.526 1.732 13.638 1.00 92.94 350 VAL A CA 1
ATOM 2729 C C . VAL A 1 350 ? 3.593 1.100 14.528 1.00 92.94 350 VAL A C 1
ATOM 2731 O O . VAL A 1 350 ? 4.360 1.821 15.154 1.00 92.94 350 VAL A O 1
ATOM 2734 N N . ILE A 1 351 ? 3.730 -0.227 14.521 1.00 90.38 351 ILE A N 1
ATOM 2735 C CA . ILE A 1 351 ? 4.736 -0.927 15.335 1.00 90.38 351 ILE A CA 1
ATOM 2736 C C . ILE A 1 351 ? 6.159 -0.450 15.003 1.00 90.38 351 ILE A C 1
ATOM 2738 O O . ILE A 1 351 ? 6.972 -0.273 15.908 1.00 90.38 351 ILE A O 1
ATOM 2742 N N . GLN A 1 352 ? 6.462 -0.195 13.728 1.00 84.56 352 GLN A N 1
ATOM 2743 C CA . GLN A 1 352 ? 7.757 0.350 13.315 1.00 84.56 352 GLN A CA 1
ATOM 2744 C C . GLN A 1 352 ? 7.994 1.781 13.821 1.00 84.56 352 GLN A C 1
ATOM 2746 O O . GLN A 1 352 ? 9.121 2.116 14.185 1.00 84.56 352 GLN A O 1
ATOM 2751 N N . GLU A 1 353 ? 6.961 2.620 13.785 1.00 83.62 353 GLU A N 1
ATOM 2752 C CA . GLU A 1 353 ? 7.047 4.053 14.072 1.00 83.62 353 GLU A CA 1
ATOM 2753 C C . GLU A 1 353 ? 7.005 4.364 15.573 1.00 83.62 353 GLU A C 1
ATOM 2755 O O . GLU A 1 353 ? 7.670 5.297 16.028 1.00 83.62 353 GLU A O 1
ATOM 2760 N N . VAL A 1 354 ? 6.228 3.600 16.348 1.00 86.69 354 VAL A N 1
ATOM 2761 C CA . VAL A 1 354 ? 5.991 3.870 17.777 1.00 86.69 354 VAL A CA 1
ATOM 2762 C C . VAL A 1 354 ? 6.541 2.787 18.703 1.00 86.69 354 VAL A C 1
ATOM 2764 O O . VAL A 1 354 ? 6.629 3.016 19.905 1.00 86.69 354 VAL A O 1
ATOM 2767 N N . GLY A 1 355 ? 6.951 1.635 18.168 1.00 87.12 355 GLY A N 1
ATOM 2768 C CA . GLY A 1 355 ? 7.424 0.498 18.955 1.00 87.12 355 GLY A CA 1
ATOM 2769 C C . GLY A 1 355 ? 6.299 -0.266 19.660 1.00 87.12 355 GLY A C 1
ATOM 2770 O O . GLY A 1 355 ? 5.171 0.206 19.799 1.00 87.12 355 GLY A O 1
ATOM 2771 N N . SER A 1 356 ? 6.614 -1.467 20.150 1.00 88.06 356 SER A N 1
ATOM 2772 C CA . SER A 1 356 ? 5.640 -2.332 20.834 1.00 88.06 356 SER A CA 1
ATOM 2773 C C . SER A 1 356 ? 5.123 -1.741 22.148 1.00 88.06 356 SER A C 1
ATOM 2775 O O . SER A 1 356 ? 3.987 -2.001 22.520 1.00 88.06 356 SER A O 1
ATOM 2777 N N . ASN A 1 357 ? 5.907 -0.900 22.825 1.00 92.50 357 ASN A N 1
ATOM 2778 C CA . ASN A 1 357 ? 5.522 -0.258 24.088 1.00 92.50 357 ASN A CA 1
ATOM 2779 C C . ASN A 1 357 ? 4.877 1.127 23.897 1.00 92.50 357 ASN A C 1
ATOM 2781 O O . ASN A 1 357 ? 4.563 1.799 24.878 1.00 92.50 357 ASN A O 1
ATOM 2785 N N . GLY A 1 358 ? 4.702 1.567 22.648 1.00 91.25 358 GLY A N 1
ATOM 2786 C CA . GLY A 1 358 ? 4.292 2.927 22.330 1.00 91.25 358 GLY A CA 1
ATOM 2787 C C . GLY A 1 358 ? 5.416 3.949 22.513 1.00 91.25 358 GLY A C 1
ATOM 2788 O O . GLY A 1 358 ? 6.525 3.651 22.962 1.00 91.25 358 GLY A O 1
ATOM 2789 N N . SER A 1 359 ? 5.114 5.189 22.140 1.00 93.31 359 SER A N 1
ATOM 2790 C CA . SER A 1 359 ? 6.054 6.306 22.159 1.00 93.31 359 SER A CA 1
ATOM 2791 C C . SER A 1 359 ? 5.381 7.586 22.664 1.00 93.31 359 SER A C 1
ATOM 2793 O O . SER A 1 359 ? 4.163 7.645 22.863 1.00 93.31 359 SER A O 1
ATOM 2795 N N . ARG A 1 360 ? 6.177 8.651 22.815 1.00 95.25 360 ARG A N 1
ATOM 2796 C CA . ARG A 1 360 ? 5.693 10.010 23.115 1.00 95.25 360 ARG A CA 1
ATOM 2797 C C . ARG A 1 360 ? 4.582 10.474 22.161 1.00 95.25 360 ARG A C 1
ATOM 2799 O O . ARG A 1 360 ? 3.671 11.166 22.595 1.00 95.25 360 ARG A O 1
ATOM 2806 N N . SER A 1 361 ? 4.608 10.064 20.888 1.00 94.94 361 SER A N 1
ATOM 2807 C CA . SER A 1 361 ? 3.617 10.507 19.896 1.00 94.94 361 SER A CA 1
ATOM 2808 C C . SER A 1 361 ? 2.225 9.892 20.089 1.00 94.94 361 SER A C 1
ATOM 2810 O O . SER A 1 361 ? 1.263 10.376 19.498 1.00 94.94 361 SER A O 1
ATOM 2812 N N . VAL A 1 362 ? 2.091 8.840 20.905 1.00 96.44 362 VAL A N 1
ATOM 2813 C CA . VAL A 1 362 ? 0.822 8.118 21.138 1.00 96.44 362 VAL A CA 1
ATOM 2814 C C . VAL A 1 362 ? 0.425 8.042 22.617 1.00 96.44 362 VAL A C 1
ATOM 2816 O O . VAL A 1 362 ? -0.600 7.443 22.957 1.00 96.44 362 VAL A O 1
ATOM 2819 N N . SER A 1 363 ? 1.198 8.671 23.509 1.00 94.94 363 SER A N 1
ATOM 2820 C CA . SER A 1 363 ? 0.912 8.688 24.949 1.00 94.94 363 SER A CA 1
ATOM 2821 C C . SER A 1 363 ? -0.352 9.492 25.272 1.00 94.94 363 SER A C 1
ATOM 2823 O O . SER A 1 363 ? -1.160 9.080 26.105 1.00 94.94 363 SER A O 1
ATOM 2825 N N . GLY A 1 364 ? -0.561 10.612 24.573 1.00 95.12 364 GLY A N 1
ATOM 2826 C CA . GLY A 1 364 ? -1.579 11.613 24.910 1.00 95.12 364 GLY A CA 1
ATOM 2827 C C . GLY A 1 364 ? -1.223 12.461 26.130 1.00 95.12 364 GLY A C 1
ATOM 2828 O O . GLY A 1 364 ? -2.077 13.194 26.618 1.00 95.12 364 GLY A O 1
ATOM 2829 N N . THR A 1 365 ? 0.010 12.361 26.626 1.00 96.62 365 THR A N 1
ATOM 2830 C CA . THR A 1 365 ? 0.499 13.068 27.820 1.00 96.62 365 THR A CA 1
ATOM 2831 C C . THR A 1 365 ? 1.719 13.939 27.517 1.00 96.62 365 THR A C 1
ATOM 2833 O O . THR A 1 365 ? 2.403 14.372 28.440 1.00 96.62 365 THR A O 1
ATOM 2836 N N . GLU A 1 366 ? 2.055 14.131 26.238 1.00 96.44 366 GLU A N 1
ATOM 2837 C CA . GLU A 1 366 ? 3.173 14.985 25.836 1.00 96.44 366 GLU A CA 1
ATOM 2838 C C . GLU A 1 366 ? 2.848 16.454 26.169 1.00 96.44 366 GLU A C 1
ATOM 2840 O O . GLU A 1 366 ? 1.814 16.947 25.706 1.00 96.44 366 GLU A O 1
ATOM 2845 N N . PRO A 1 367 ? 3.707 17.163 26.928 1.00 95.62 367 PRO A N 1
ATOM 2846 C CA . PRO A 1 367 ? 3.440 18.535 27.344 1.00 95.62 367 PRO A CA 1
ATOM 2847 C C . PRO A 1 367 ? 3.120 19.485 26.181 1.00 95.62 367 PRO A C 1
ATOM 2849 O O . PRO A 1 367 ? 3.901 19.616 25.235 1.00 95.62 367 PRO A O 1
ATOM 2852 N N . GLY A 1 368 ? 1.978 20.173 26.263 1.00 95.31 368 GLY A N 1
ATOM 2853 C CA . GLY A 1 368 ? 1.488 21.102 25.235 1.00 95.31 368 GLY A CA 1
ATOM 2854 C C . GLY A 1 368 ? 0.741 20.442 24.067 1.00 95.31 368 GLY A C 1
ATOM 2855 O O . GLY A 1 368 ? 0.249 21.149 23.184 1.00 95.31 368 GLY A O 1
ATOM 2856 N N . TYR A 1 369 ? 0.648 19.112 24.058 1.00 96.62 369 TYR A N 1
ATOM 2857 C CA . TYR A 1 369 ? -0.110 18.311 23.094 1.00 96.62 369 TYR A CA 1
ATOM 2858 C C . TYR A 1 369 ? -0.905 17.200 23.797 1.00 96.62 369 TYR A C 1
ATOM 2860 O O . TYR A 1 369 ? -1.124 16.122 23.240 1.00 96.62 369 TYR A O 1
ATOM 2868 N N . GLU A 1 370 ? -1.345 17.448 25.029 1.00 97.56 370 GLU A N 1
ATOM 2869 C CA . GLU A 1 370 ? -2.159 16.516 25.796 1.00 97.56 370 GLU A CA 1
ATOM 2870 C C . GLU A 1 370 ? -3.442 16.163 25.028 1.00 97.56 370 GLU A C 1
ATOM 2872 O O . GLU A 1 370 ? -4.111 17.015 24.441 1.00 97.56 370 GLU A O 1
ATOM 2877 N N . GLY A 1 371 ? -3.776 14.873 24.994 1.00 95.69 371 GLY A N 1
ATOM 2878 C CA . GLY A 1 371 ? -4.913 14.360 24.228 1.00 95.69 371 GLY A CA 1
ATOM 2879 C C . GLY A 1 371 ? -4.725 14.336 22.705 1.00 95.69 371 GLY A C 1
ATOM 2880 O O . GLY A 1 371 ? -5.673 13.981 22.007 1.00 95.69 371 GLY A O 1
ATOM 2881 N N . ILE A 1 372 ? -3.543 14.668 22.175 1.00 97.75 372 ILE A N 1
ATOM 2882 C CA . ILE A 1 372 ? -3.214 14.533 20.749 1.00 97.75 372 ILE A CA 1
ATOM 2883 C C . ILE A 1 372 ? -2.407 13.256 20.514 1.00 97.75 372 ILE A C 1
ATOM 2885 O O . ILE A 1 372 ? -1.526 12.900 21.296 1.00 97.75 372 ILE A O 1
ATOM 2889 N N . TYR A 1 373 ? -2.700 12.576 19.407 1.00 97.75 373 TYR A N 1
ATOM 2890 C CA . TYR A 1 373 ? -2.071 11.307 19.046 1.00 97.75 373 TYR A CA 1
ATOM 2891 C C . TYR A 1 373 ? -1.593 11.323 17.600 1.00 97.75 373 TYR A C 1
ATOM 2893 O O . TYR A 1 373 ? -2.262 11.877 16.732 1.00 97.75 373 TYR A O 1
ATOM 2901 N N . ASN A 1 374 ? -0.469 10.667 17.320 1.00 96.62 374 ASN A N 1
ATOM 2902 C CA . ASN A 1 374 ? 0.050 10.442 15.976 1.00 96.62 374 ASN A CA 1
ATOM 2903 C C . ASN A 1 374 ? 0.747 9.073 15.900 1.00 96.62 374 ASN A C 1
ATOM 2905 O O . ASN A 1 374 ? 1.880 8.907 16.353 1.00 96.62 374 ASN A O 1
ATOM 2909 N N . TYR A 1 375 ? 0.054 8.094 15.315 1.00 96.12 375 TYR A N 1
ATOM 2910 C CA . TYR A 1 375 ? 0.507 6.699 15.229 1.00 96.12 375 TYR A CA 1
ATOM 2911 C C . TYR A 1 375 ? 1.462 6.424 14.057 1.00 96.12 375 TYR A C 1
ATOM 2913 O O . TYR A 1 375 ? 2.085 5.369 14.016 1.00 96.12 375 TYR A O 1
ATOM 2921 N N . TYR A 1 376 ? 1.581 7.356 13.109 1.00 93.69 376 TYR A N 1
ATOM 2922 C CA . TYR A 1 376 ? 2.304 7.149 11.847 1.00 93.69 376 TYR A CA 1
ATOM 2923 C C . TYR A 1 376 ? 3.423 8.176 11.625 1.00 93.69 376 TYR A C 1
ATOM 2925 O O . TYR A 1 376 ? 3.906 8.318 10.504 1.00 93.69 376 TYR A O 1
ATOM 2933 N N . ASN A 1 377 ? 3.782 8.945 12.661 1.00 91.50 377 ASN A N 1
ATOM 2934 C CA . ASN A 1 377 ? 4.773 10.026 12.612 1.00 91.50 377 ASN A CA 1
ATOM 2935 C C . ASN A 1 377 ? 4.560 11.024 11.450 1.00 91.50 377 ASN A C 1
ATOM 2937 O O . ASN A 1 377 ? 5.501 11.634 10.937 1.00 91.50 377 ASN A O 1
ATOM 2941 N N . ILE A 1 378 ? 3.307 11.231 11.027 1.00 91.50 378 ILE A N 1
ATOM 2942 C CA . ILE A 1 378 ? 2.990 12.124 9.906 1.00 91.50 378 ILE A CA 1
ATOM 2943 C C . ILE A 1 378 ? 3.301 13.568 10.309 1.00 91.50 378 ILE A C 1
ATOM 2945 O O . ILE A 1 378 ? 2.822 14.050 11.334 1.00 91.50 378 ILE A O 1
ATOM 2949 N N . GLY A 1 379 ? 4.102 14.258 9.493 1.00 86.88 379 GLY A N 1
ATOM 2950 C CA . GLY A 1 379 ? 4.580 15.614 9.778 1.00 86.88 379 GLY A CA 1
ATOM 2951 C C . GLY A 1 379 ? 5.876 15.681 10.599 1.00 86.88 379 GLY A C 1
ATOM 2952 O O . GLY A 1 379 ? 6.309 16.783 10.934 1.00 86.88 379 GLY A O 1
ATOM 2953 N N . ALA A 1 380 ? 6.521 14.546 10.893 1.00 82.31 380 ALA A N 1
ATOM 2954 C CA . ALA A 1 380 ? 7.837 14.482 11.532 1.00 82.31 380 ALA A CA 1
ATOM 2955 C C . ALA A 1 380 ? 8.967 14.891 10.560 1.00 82.31 380 ALA A C 1
ATOM 2957 O O . ALA A 1 380 ? 9.700 14.056 10.035 1.00 82.31 380 ALA A O 1
ATOM 2958 N N . TYR A 1 381 ? 9.108 16.186 10.271 1.00 81.12 381 TYR A N 1
ATOM 2959 C CA . TYR A 1 381 ? 10.231 16.690 9.467 1.00 81.12 381 TYR A CA 1
ATOM 2960 C C . TYR A 1 381 ? 11.546 16.679 10.264 1.00 81.12 381 TYR A C 1
ATOM 2962 O O . TYR A 1 381 ? 11.528 16.744 11.495 1.00 81.12 381 TYR A O 1
ATOM 2970 N N . GLN A 1 382 ? 12.688 16.646 9.562 1.00 66.69 382 GLN A N 1
ATOM 2971 C CA . GLN A 1 382 ? 14.022 16.689 10.174 1.00 66.69 382 GLN A CA 1
ATOM 2972 C C . GLN A 1 382 ? 14.244 18.027 10.909 1.00 66.69 382 GLN A C 1
ATOM 2974 O O . GLN A 1 382 ? 14.572 19.041 10.297 1.00 66.69 382 GLN A O 1
ATOM 2979 N N . SER A 1 383 ? 14.047 18.031 12.229 1.00 68.75 383 SER A N 1
ATOM 2980 C CA . SER A 1 383 ? 14.412 19.117 13.148 1.00 68.75 383 SER A CA 1
ATOM 2981 C C . SER A 1 383 ? 14.897 18.539 14.488 1.00 68.75 383 SER A C 1
ATOM 2983 O O . SER A 1 383 ? 15.074 17.328 14.612 1.00 68.75 383 SER A O 1
ATOM 2985 N N . SER A 1 384 ? 15.127 19.395 15.489 1.00 76.12 384 SER A N 1
ATOM 2986 C CA . SER A 1 384 ? 15.604 18.994 16.818 1.00 76.12 384 SER A CA 1
ATOM 2987 C C . SER A 1 384 ? 14.670 18.040 17.576 1.00 76.12 384 SER A C 1
ATOM 2989 O O . SER A 1 384 ? 15.167 17.271 18.391 1.00 76.12 384 SER A O 1
ATOM 2991 N N . ASP A 1 385 ? 13.353 18.067 17.327 1.00 89.44 385 ASP A N 1
ATOM 2992 C CA . ASP A 1 385 ? 12.408 17.086 17.892 1.00 89.44 385 ASP A CA 1
ATOM 2993 C C . ASP A 1 385 ? 11.319 16.698 16.864 1.00 89.44 385 ASP A C 1
ATOM 2995 O O . ASP A 1 385 ? 10.299 17.386 16.725 1.00 89.44 385 ASP A O 1
ATOM 2999 N N . PRO A 1 386 ? 11.521 15.593 16.121 1.00 88.75 386 PRO A N 1
ATOM 3000 C CA . PRO A 1 386 ? 10.564 15.098 15.132 1.00 88.75 386 PRO A CA 1
ATOM 3001 C C . PRO A 1 386 ? 9.191 14.729 15.716 1.00 88.75 386 PRO A C 1
ATOM 3003 O O . PRO A 1 386 ? 8.184 14.867 15.019 1.00 88.75 386 PRO A O 1
ATOM 3006 N N . VAL A 1 387 ? 9.124 14.304 16.986 1.00 91.00 387 VAL A N 1
ATOM 3007 C CA . VAL A 1 387 ? 7.862 13.917 17.641 1.00 91.00 387 VAL A CA 1
ATOM 3008 C C . VAL A 1 387 ? 6.979 15.140 17.856 1.00 91.00 387 VAL A C 1
ATOM 3010 O O . VAL A 1 387 ? 5.787 15.109 17.550 1.00 91.00 387 VAL A O 1
ATOM 3013 N N . ILE A 1 388 ? 7.567 16.249 18.307 1.00 93.81 388 ILE A N 1
ATOM 3014 C CA . ILE A 1 388 ? 6.837 17.507 18.505 1.00 93.81 388 ILE A CA 1
ATOM 3015 C C . ILE A 1 388 ? 6.278 18.039 17.182 1.00 93.81 388 ILE A C 1
ATOM 3017 O O . ILE A 1 388 ? 5.137 18.497 17.138 1.00 93.81 388 ILE A O 1
ATOM 3021 N N . ASN A 1 389 ? 7.026 17.935 16.081 1.00 92.81 389 ASN A N 1
ATOM 3022 C CA . ASN A 1 389 ? 6.510 18.324 14.764 1.00 92.81 389 ASN A CA 1
ATOM 3023 C C . ASN A 1 389 ? 5.316 17.460 14.337 1.00 92.81 389 ASN A C 1
ATOM 3025 O O . ASN A 1 389 ? 4.330 17.988 13.818 1.00 92.81 389 ASN A O 1
ATOM 3029 N N . ALA A 1 390 ? 5.388 16.150 14.582 1.00 93.44 390 ALA A N 1
ATOM 3030 C CA . ALA A 1 390 ? 4.309 15.219 14.276 1.00 93.44 390 ALA A CA 1
ATOM 3031 C C . ALA A 1 390 ? 3.040 15.531 15.086 1.00 93.44 390 ALA A C 1
ATOM 3033 O O . ALA A 1 390 ? 1.938 15.543 14.533 1.00 93.44 390 ALA A O 1
ATOM 3034 N N . LEU A 1 391 ? 3.181 15.835 16.380 1.00 96.06 391 LEU A N 1
ATOM 3035 C CA . LEU A 1 391 ? 2.064 16.211 17.252 1.00 96.06 391 LEU A CA 1
ATOM 3036 C C . LEU A 1 391 ? 1.488 17.585 16.898 1.00 96.06 391 LEU A C 1
ATOM 3038 O O . LEU A 1 391 ? 0.271 17.739 16.841 1.00 96.06 391 LEU A O 1
ATOM 3042 N N . LYS A 1 392 ? 2.336 18.557 16.545 1.00 95.00 392 LYS A N 1
ATOM 3043 C CA . LYS A 1 392 ? 1.903 19.858 16.018 1.00 95.00 392 LYS A CA 1
ATOM 3044 C C . LYS A 1 392 ? 1.092 19.717 14.737 1.00 95.00 392 LYS A C 1
ATOM 3046 O O . LYS A 1 392 ? 0.065 20.373 14.559 1.00 95.00 392 LYS A O 1
ATOM 3051 N N . TRP A 1 393 ? 1.552 18.867 13.824 1.00 94.12 393 TRP A N 1
ATOM 3052 C CA . TRP A 1 393 ? 0.813 18.593 12.601 1.00 94.12 393 TRP A CA 1
ATOM 3053 C C . TRP A 1 393 ? -0.531 17.933 12.923 1.00 94.12 393 TRP A C 1
ATOM 3055 O O . TRP A 1 393 ? -1.556 18.376 12.409 1.00 94.12 393 TRP A O 1
ATOM 3065 N N . ALA A 1 394 ? -0.545 16.941 13.814 1.00 96.12 394 ALA A N 1
ATOM 3066 C CA . ALA A 1 394 ? -1.745 16.225 14.241 1.00 96.12 394 ALA A CA 1
ATOM 3067 C C . ALA A 1 394 ? -2.769 17.118 14.970 1.00 96.12 394 ALA A C 1
ATOM 3069 O O . ALA A 1 394 ? -3.973 16.937 14.784 1.00 96.12 394 ALA A O 1
ATOM 3070 N N . SER A 1 395 ? -2.317 18.105 15.749 1.00 96.00 395 SER A N 1
ATOM 3071 C CA . SER A 1 395 ? -3.181 19.027 16.499 1.00 96.00 395 SER A CA 1
ATOM 3072 C C . SER A 1 395 ? -3.753 20.167 15.658 1.00 96.00 395 SER A C 1
ATOM 3074 O O . SER A 1 395 ? -4.723 20.799 16.067 1.00 96.00 395 SER A O 1
ATOM 3076 N N . THR A 1 396 ? -3.181 20.439 14.482 1.00 93.75 396 THR A N 1
ATOM 3077 C CA . THR A 1 396 ? -3.630 21.537 13.619 1.00 93.75 396 THR A CA 1
ATOM 3078 C C . THR A 1 396 ? -4.908 21.134 12.874 1.00 93.75 396 THR A C 1
ATOM 3080 O O . THR A 1 396 ? -4.844 20.212 12.051 1.00 93.75 396 THR A O 1
ATOM 3083 N N . PRO A 1 397 ? -6.053 21.818 13.090 1.00 91.44 397 PRO A N 1
ATOM 3084 C CA . PRO A 1 397 ? -7.279 21.538 12.358 1.00 91.44 397 PRO A CA 1
ATOM 3085 C C . PRO A 1 397 ? -7.076 21.652 10.854 1.00 91.44 397 PRO A C 1
ATOM 3087 O O . PRO A 1 397 ? -6.288 22.456 10.352 1.00 91.44 397 PRO A O 1
ATOM 3090 N N . SER A 1 398 ? -7.809 20.831 10.124 1.00 84.00 398 SER A N 1
ATOM 3091 C CA . SER A 1 398 ? -7.753 20.802 8.671 1.00 84.00 398 SER A CA 1
ATOM 3092 C C . SER A 1 398 ? -9.052 21.333 8.082 1.00 84.00 398 SER A C 1
ATOM 3094 O O . SER A 1 398 ? -10.130 21.045 8.599 1.00 84.00 398 SER A O 1
ATOM 3096 N N . SER A 1 399 ? -8.966 22.102 6.994 1.00 81.12 399 SER A N 1
ATOM 3097 C CA . SER A 1 399 ? -10.165 22.503 6.259 1.00 81.12 399 SER A CA 1
ATOM 3098 C C . SER A 1 399 ? -10.898 21.262 5.742 1.00 81.12 399 SER A C 1
ATOM 3100 O O . SER A 1 399 ? -10.267 20.323 5.248 1.00 81.12 399 SER A O 1
ATOM 3102 N N . ASN A 1 400 ? -12.228 21.256 5.880 1.00 72.56 400 ASN A N 1
ATOM 3103 C CA . ASN A 1 400 ? -13.114 20.163 5.458 1.00 72.56 400 ASN A CA 1
ATOM 3104 C C . ASN A 1 400 ? -12.731 18.786 6.034 1.00 72.56 400 ASN A C 1
ATOM 3106 O O . ASN A 1 400 ? -12.854 17.776 5.343 1.00 72.56 400 ASN A O 1
ATOM 3110 N N . GLU A 1 401 ? -12.197 18.745 7.261 1.00 73.62 401 GLU A N 1
ATOM 3111 C CA . GLU A 1 401 ? -11.780 17.502 7.931 1.00 73.62 401 GLU A CA 1
ATOM 3112 C C . GLU A 1 401 ? -10.796 16.658 7.097 1.00 73.62 401 GLU A C 1
ATOM 3114 O O . GLU A 1 401 ? -10.799 15.418 7.113 1.00 73.62 401 GLU A O 1
ATOM 3119 N N . LYS A 1 402 ? -9.923 17.324 6.331 1.00 83.19 402 LYS A N 1
ATOM 3120 C CA . LYS A 1 402 ? -8.863 16.663 5.567 1.00 83.19 402 LYS A CA 1
ATOM 3121 C C . LYS A 1 402 ? -7.953 15.850 6.503 1.00 83.19 402 LYS A C 1
ATOM 3123 O O . LYS A 1 402 ? -7.133 16.389 7.247 1.00 83.19 402 LYS A O 1
ATOM 3128 N N . TYR A 1 403 ? -8.076 14.525 6.401 1.00 89.94 403 TYR A N 1
ATOM 3129 C CA . TYR A 1 403 ? -7.435 13.528 7.273 1.00 89.94 403 TYR A CA 1
ATOM 3130 C C . TYR A 1 403 ? -7.953 13.513 8.717 1.00 89.94 403 TYR A C 1
ATOM 3132 O O . TYR A 1 403 ? -7.235 13.074 9.606 1.00 89.94 403 TYR A O 1
ATOM 3140 N N . LEU A 1 404 ? -9.179 13.986 8.966 1.00 89.94 404 LEU A N 1
ATOM 3141 C CA . LEU A 1 404 ? -9.831 13.980 10.284 1.00 89.94 404 LEU A CA 1
ATOM 3142 C C . LEU A 1 404 ? -9.063 14.734 11.384 1.00 89.94 404 LEU A C 1
ATOM 3144 O O . LEU A 1 404 ? -9.185 14.409 12.564 1.00 89.94 404 LEU A O 1
ATOM 3148 N N . ARG A 1 405 ? -8.246 15.730 11.019 1.00 93.62 405 ARG A N 1
ATOM 3149 C CA . ARG A 1 405 ? -7.529 16.552 12.002 1.00 93.62 405 ARG A CA 1
ATOM 3150 C C . ARG A 1 405 ? -8.424 17.647 12.594 1.00 93.62 405 ARG A C 1
ATOM 3152 O O . ARG A 1 405 ? -9.125 18.302 11.815 1.00 93.62 405 ARG A O 1
ATOM 3159 N N . PRO A 1 406 ? -8.324 17.932 13.908 1.00 95.12 406 PRO A N 1
ATOM 3160 C CA . PRO A 1 406 ? -7.257 17.490 14.814 1.00 95.12 406 PRO A CA 1
ATOM 3161 C C . PRO A 1 406 ? -7.424 16.054 15.335 1.00 95.12 406 PRO A C 1
ATOM 3163 O O . PRO A 1 406 ? -8.534 15.596 15.592 1.00 95.12 406 PRO A O 1
ATOM 3166 N N . TRP A 1 407 ? -6.307 15.353 15.531 1.00 96.44 407 TRP A N 1
ATOM 3167 C CA . TRP A 1 407 ? -6.266 13.977 16.045 1.00 96.44 407 TRP A CA 1
ATOM 3168 C C . TRP A 1 407 ? -6.343 13.933 17.573 1.00 96.44 407 TRP A C 1
ATOM 3170 O O . TRP A 1 407 ? -5.422 13.494 18.259 1.00 96.44 407 TRP A O 1
ATOM 3180 N N . ASN A 1 408 ? -7.469 14.417 18.094 1.00 94.19 408 ASN A N 1
ATOM 3181 C CA . ASN A 1 408 ? -7.762 14.546 19.522 1.00 94.19 408 ASN A CA 1
ATOM 3182 C C . ASN A 1 408 ? -8.390 13.290 20.158 1.00 94.19 408 ASN A C 1
ATOM 3184 O O . ASN A 1 408 ? -8.904 13.330 21.272 1.00 94.19 408 ASN A O 1
ATOM 3188 N N . SER A 1 409 ? -8.370 12.166 19.444 1.00 95.00 409 SER A N 1
ATOM 3189 C CA . SER A 1 409 ? -8.662 10.843 19.986 1.00 95.00 409 SER A CA 1
ATOM 3190 C C . SER A 1 409 ? -7.796 9.803 19.282 1.00 95.00 409 SER A C 1
ATOM 3192 O O . SER A 1 409 ? -7.375 9.995 18.137 1.00 95.00 409 SER A O 1
ATOM 3194 N N . ARG A 1 410 ? -7.534 8.683 19.960 1.00 96.75 410 ARG A N 1
ATOM 3195 C CA . ARG A 1 410 ? -6.754 7.571 19.395 1.00 96.75 410 ARG A CA 1
ATOM 3196 C C . ARG A 1 410 ? -7.409 7.016 18.133 1.00 96.75 410 ARG A C 1
ATOM 3198 O O . ARG A 1 410 ? -6.734 6.818 17.129 1.00 96.75 410 ARG A O 1
ATOM 3205 N N . TYR A 1 411 ? -8.733 6.862 18.166 1.00 95.44 411 TYR A N 1
ATOM 3206 C CA . TYR A 1 411 ? -9.519 6.378 17.036 1.00 95.44 411 TYR A CA 1
ATOM 3207 C C . TYR A 1 411 ? -9.411 7.314 15.824 1.00 95.44 411 TYR A C 1
ATOM 3209 O O . TYR A 1 411 ? -9.046 6.873 14.734 1.00 95.44 411 TYR A O 1
ATOM 3217 N N . LYS A 1 412 ? -9.599 8.630 16.017 1.00 94.94 412 LYS A N 1
ATOM 3218 C CA . LYS A 1 412 ? -9.428 9.620 14.939 1.00 94.94 412 LYS A CA 1
ATOM 3219 C C . LYS A 1 412 ? -8.007 9.646 14.384 1.00 94.94 412 LYS A C 1
ATOM 3221 O O . LYS A 1 412 ? -7.847 9.811 13.180 1.00 94.94 412 LYS A O 1
ATOM 3226 N N . ALA A 1 413 ? -6.988 9.473 15.224 1.00 96.81 413 ALA A N 1
ATOM 3227 C CA . ALA A 1 413 ? -5.596 9.439 14.781 1.00 96.81 413 ALA A CA 1
ATOM 3228 C C . ALA A 1 413 ? -5.289 8.222 13.893 1.00 96.81 413 ALA A C 1
ATOM 3230 O O . ALA A 1 413 ? -4.593 8.356 12.885 1.00 96.81 413 ALA A O 1
ATOM 3231 N N . ILE A 1 414 ? -5.839 7.049 14.232 1.00 97.12 414 ILE A N 1
ATOM 3232 C CA . ILE A 1 414 ? -5.701 5.824 13.429 1.00 97.12 414 ILE A CA 1
ATOM 3233 C C . ILE A 1 414 ? -6.405 5.989 12.079 1.00 97.12 414 ILE A C 1
ATOM 3235 O O . ILE A 1 414 ? -5.766 5.807 11.041 1.00 97.12 414 ILE A O 1
ATOM 3239 N N . LEU A 1 415 ? -7.682 6.388 12.087 1.00 94.31 415 LEU A N 1
ATOM 3240 C CA . LEU A 1 415 ? -8.486 6.582 10.874 1.00 94.31 415 LEU A CA 1
ATOM 3241 C C . LEU A 1 415 ? -7.915 7.703 9.992 1.00 94.31 415 LEU A C 1
ATOM 3243 O O . LEU A 1 415 ? -7.739 7.539 8.787 1.00 94.31 415 LEU A O 1
ATOM 3247 N N . GLY A 1 416 ? -7.581 8.844 10.590 1.00 93.81 416 GLY A N 1
ATOM 3248 C CA . GLY A 1 416 ? -7.033 9.998 9.889 1.00 93.81 416 GLY A CA 1
ATOM 3249 C C . GLY A 1 416 ? -5.676 9.715 9.250 1.00 93.81 416 GLY A C 1
ATOM 3250 O O . GLY A 1 416 ? -5.435 10.112 8.108 1.00 93.81 416 GLY A O 1
ATOM 3251 N N . GLY A 1 417 ? -4.805 8.988 9.952 1.00 93.94 417 GLY A N 1
ATOM 3252 C CA . GLY A 1 417 ? -3.525 8.547 9.409 1.00 93.94 417 GLY A CA 1
ATOM 3253 C C . GLY A 1 417 ? -3.676 7.520 8.285 1.00 93.94 417 GLY A C 1
ATOM 3254 O O . GLY A 1 417 ? -3.006 7.648 7.263 1.00 93.94 417 GLY A O 1
ATOM 3255 N N . ALA A 1 418 ? -4.619 6.579 8.402 1.00 92.88 418 ALA A N 1
ATOM 3256 C CA . ALA A 1 418 ? -4.948 5.657 7.315 1.00 92.88 418 ALA A CA 1
ATOM 3257 C C . ALA A 1 418 ? -5.444 6.403 6.065 1.00 92.88 418 ALA A C 1
ATOM 3259 O O . ALA A 1 418 ? -4.921 6.187 4.973 1.00 92.88 418 ALA A O 1
ATOM 3260 N N . LYS A 1 419 ? -6.355 7.375 6.227 1.00 90.38 419 LYS A N 1
ATOM 3261 C CA . LYS A 1 419 ? -6.815 8.249 5.133 1.00 90.38 419 LYS A CA 1
ATOM 3262 C C . LYS A 1 419 ? -5.656 9.002 4.470 1.00 90.38 419 LYS A C 1
ATOM 3264 O O . LYS A 1 419 ? -5.631 9.139 3.247 1.00 90.38 419 LYS A O 1
ATOM 3269 N N . TYR A 1 420 ? -4.695 9.492 5.259 1.00 89.81 420 TYR A N 1
ATOM 3270 C CA . TYR A 1 420 ? -3.492 10.149 4.737 1.00 89.81 420 TYR A CA 1
ATOM 3271 C C . TYR A 1 420 ? -2.648 9.193 3.883 1.00 89.81 420 TYR A C 1
ATOM 3273 O O . TYR A 1 420 ? -2.256 9.559 2.776 1.00 89.81 420 TYR A O 1
ATOM 3281 N N . ILE A 1 421 ? -2.408 7.972 4.372 1.00 86.75 421 ILE A N 1
ATOM 3282 C CA . ILE A 1 421 ? -1.638 6.937 3.665 1.00 86.75 421 ILE A CA 1
ATOM 3283 C C . ILE A 1 421 ? -2.336 6.523 2.358 1.00 86.75 421 ILE A C 1
ATOM 3285 O O . ILE A 1 421 ? -1.668 6.380 1.334 1.00 86.75 421 ILE A O 1
ATOM 3289 N N . ALA A 1 422 ? -3.668 6.407 2.362 1.00 82.75 422 ALA A N 1
ATOM 3290 C CA . ALA A 1 422 ? -4.461 6.037 1.188 1.00 82.75 422 ALA A CA 1
ATOM 3291 C C . ALA A 1 422 ? -4.339 7.043 0.032 1.00 82.75 422 ALA A C 1
ATOM 3293 O O . ALA A 1 422 ? -4.093 6.666 -1.115 1.00 82.75 422 ALA A O 1
ATOM 3294 N N . THR A 1 423 ? -4.505 8.333 0.354 1.00 78.44 423 THR A N 1
ATOM 3295 C CA . THR A 1 423 ? -4.830 9.403 -0.611 1.00 78.44 423 THR A CA 1
ATOM 3296 C C . THR A 1 423 ? -3.749 9.632 -1.674 1.00 78.44 423 THR A C 1
ATOM 3298 O O . THR A 1 423 ? -4.053 10.103 -2.766 1.00 78.44 423 THR A O 1
ATOM 3301 N N . GLY A 1 424 ? -2.481 9.360 -1.355 1.00 71.62 424 GLY A N 1
ATOM 3302 C CA . GLY A 1 424 ? -1.372 9.656 -2.263 1.00 71.62 424 GLY A CA 1
ATOM 3303 C C . GLY A 1 424 ? -1.232 8.653 -3.404 1.00 71.62 424 GLY A C 1
ATOM 3304 O O . GLY A 1 424 ? -1.019 9.058 -4.535 1.00 71.62 424 GLY A O 1
ATOM 3305 N N . TYR A 1 425 ? -1.347 7.356 -3.111 1.00 75.25 425 TYR A N 1
ATOM 3306 C CA . TYR A 1 425 ? -0.905 6.296 -4.028 1.00 75.25 425 TYR A CA 1
ATOM 3307 C C . TYR A 1 425 ? -1.940 5.184 -4.198 1.00 75.25 425 TYR A C 1
ATOM 3309 O O . TYR A 1 425 ? -2.251 4.789 -5.319 1.00 75.25 425 TYR A O 1
ATOM 3317 N N . ILE A 1 426 ? -2.520 4.699 -3.098 1.00 79.44 426 ILE A N 1
ATOM 3318 C CA . ILE A 1 426 ? -3.453 3.567 -3.135 1.00 79.44 426 ILE A CA 1
ATOM 3319 C C . ILE A 1 426 ? -4.717 3.954 -3.910 1.00 79.44 426 ILE A C 1
ATOM 3321 O O . ILE A 1 426 ? -5.095 3.264 -4.855 1.00 79.44 426 ILE A O 1
ATOM 3325 N N . SER A 1 427 ? -5.302 5.117 -3.605 1.00 75.00 427 SER A N 1
ATOM 3326 C CA . SER A 1 427 ? -6.536 5.588 -4.253 1.00 75.00 427 SER A CA 1
ATOM 3327 C C . SER A 1 427 ? -6.384 5.939 -5.738 1.00 75.00 427 SER A C 1
ATOM 3329 O O . SER A 1 427 ? -7.385 6.084 -6.434 1.00 75.00 427 SER A O 1
ATOM 3331 N N . VAL A 1 428 ? -5.149 6.085 -6.231 1.00 70.06 428 VAL A N 1
ATOM 3332 C CA . VAL A 1 428 ? -4.836 6.319 -7.654 1.00 70.06 428 VAL A CA 1
ATOM 3333 C C . VAL A 1 428 ? -4.366 5.041 -8.363 1.00 70.06 428 VAL A C 1
ATOM 3335 O O . VAL A 1 428 ? -3.923 5.080 -9.504 1.00 70.06 428 VAL A O 1
ATOM 3338 N N . GLY A 1 429 ? -4.494 3.881 -7.710 1.00 75.06 429 GLY A N 1
ATOM 3339 C CA . GLY A 1 429 ? -4.192 2.569 -8.286 1.00 75.06 429 GLY A CA 1
ATOM 3340 C C . GLY A 1 429 ? -2.747 2.098 -8.100 1.00 75.06 429 GLY A C 1
ATOM 3341 O O . GLY A 1 429 ? -2.453 0.945 -8.413 1.00 75.06 429 GLY A O 1
ATOM 3342 N N . GLN A 1 430 ? -1.853 2.918 -7.533 1.00 84.81 430 GLN A N 1
ATOM 3343 C CA . GLN A 1 430 ? -0.469 2.543 -7.212 1.00 84.81 430 GLN A CA 1
ATOM 3344 C C . GLN A 1 430 ? -0.414 1.721 -5.915 1.00 84.81 430 GLN A C 1
ATOM 3346 O O . GLN A 1 430 ? 0.133 2.119 -4.882 1.00 84.81 430 GLN A O 1
ATOM 3351 N N . ASN A 1 431 ? -1.032 0.546 -5.991 1.00 88.19 431 ASN A N 1
ATOM 3352 C CA . ASN A 1 431 ? -1.406 -0.281 -4.853 1.00 88.19 431 ASN A CA 1
ATOM 3353 C C . ASN A 1 431 ? -0.291 -1.213 -4.345 1.00 88.19 431 ASN A C 1
ATOM 3355 O O . ASN A 1 431 ? -0.530 -2.082 -3.518 1.00 88.19 431 ASN A O 1
ATOM 3359 N N . THR A 1 432 ? 0.932 -1.076 -4.845 1.00 94.38 432 THR A N 1
ATOM 3360 C CA . THR A 1 432 ? 2.093 -1.842 -4.373 1.00 94.38 432 THR A CA 1
ATOM 3361 C C . THR A 1 432 ? 3.322 -0.947 -4.388 1.00 94.38 432 THR A C 1
ATOM 3363 O O . THR A 1 432 ? 3.359 0.049 -5.117 1.00 94.38 432 THR A O 1
ATOM 3366 N N . LEU A 1 433 ? 4.362 -1.301 -3.630 1.00 95.06 433 LEU A N 1
ATOM 3367 C CA . LEU A 1 433 ? 5.636 -0.568 -3.660 1.00 95.06 433 LEU A CA 1
ATOM 3368 C C . LEU A 1 433 ? 6.221 -0.517 -5.078 1.00 95.06 433 LEU A C 1
ATOM 3370 O O . LEU A 1 433 ? 6.777 0.502 -5.488 1.00 95.06 433 LEU A O 1
ATOM 3374 N N . TYR A 1 434 ? 6.050 -1.595 -5.844 1.00 97.25 434 TYR A N 1
ATOM 3375 C CA . TYR A 1 434 ? 6.429 -1.640 -7.249 1.00 97.25 434 TYR A CA 1
ATOM 3376 C C . TYR A 1 434 ? 5.665 -0.596 -8.081 1.00 97.25 434 TYR A C 1
ATOM 3378 O O . TYR A 1 434 ? 6.279 0.209 -8.782 1.00 97.25 434 TYR A O 1
ATOM 3386 N N . LEU A 1 435 ? 4.331 -0.557 -7.985 1.00 93.69 435 LEU A N 1
ATOM 3387 C CA . LEU A 1 435 ? 3.510 0.378 -8.765 1.00 93.69 435 LEU A CA 1
ATOM 3388 C C . LEU A 1 435 ? 3.736 1.839 -8.350 1.00 93.69 435 LEU A C 1
ATOM 3390 O O . LEU A 1 435 ? 3.638 2.733 -9.187 1.00 93.69 435 LEU A O 1
ATOM 3394 N N . GLN A 1 436 ? 4.110 2.085 -7.094 1.00 92.50 436 GLN A N 1
ATOM 3395 C CA . GLN A 1 436 ? 4.533 3.407 -6.623 1.00 92.50 436 GLN A CA 1
ATOM 3396 C C . GLN A 1 436 ? 5.871 3.845 -7.222 1.00 92.50 436 GLN A C 1
ATOM 3398 O O . GLN A 1 436 ? 6.053 5.026 -7.508 1.00 92.50 436 GLN A O 1
ATOM 3403 N N . LYS A 1 437 ? 6.818 2.919 -7.429 1.00 94.62 437 LYS A N 1
ATOM 3404 C CA . LYS A 1 437 ? 8.110 3.236 -8.057 1.00 94.62 437 LYS A CA 1
ATOM 3405 C C . LYS A 1 437 ? 7.985 3.461 -9.560 1.00 94.62 437 LYS A C 1
ATOM 3407 O O . LYS A 1 437 ? 8.606 4.391 -10.068 1.00 94.62 437 LYS A O 1
ATOM 3412 N N . PHE A 1 438 ? 7.263 2.588 -10.257 1.00 94.44 438 PHE A N 1
ATOM 3413 C CA . PHE A 1 438 ? 7.262 2.561 -11.722 1.00 94.44 438 PHE A CA 1
ATOM 3414 C C . PHE A 1 438 ? 6.099 3.335 -12.347 1.00 94.44 438 PHE A C 1
ATOM 3416 O O . PHE A 1 438 ? 6.244 3.814 -13.466 1.00 94.44 438 PHE A O 1
ATOM 3423 N N . ASP A 1 439 ? 4.995 3.541 -11.620 1.00 90.81 439 ASP A N 1
ATOM 3424 C CA . ASP A 1 439 ? 3.830 4.310 -12.086 1.00 90.81 439 ASP A CA 1
ATOM 3425 C C . ASP A 1 439 ? 3.287 3.814 -13.442 1.00 90.81 439 ASP A C 1
ATOM 3427 O O . ASP A 1 439 ? 3.162 4.553 -14.418 1.00 90.81 439 ASP A O 1
ATOM 3431 N N . VAL A 1 440 ? 3.017 2.505 -13.494 1.00 87.06 440 VAL A N 1
ATOM 3432 C CA . VAL A 1 440 ? 2.559 1.758 -14.683 1.00 87.06 440 VAL A CA 1
ATOM 3433 C C . VAL A 1 440 ? 1.048 1.466 -14.660 1.00 87.06 440 VAL A C 1
ATOM 3435 O O . VAL A 1 440 ? 0.579 0.521 -15.290 1.00 87.06 440 VAL A O 1
ATOM 3438 N N . VAL A 1 441 ? 0.277 2.258 -13.905 1.00 75.44 441 VAL A N 1
ATOM 3439 C CA . VAL A 1 441 ? -1.184 2.135 -13.735 1.00 75.44 441 VAL A CA 1
ATOM 3440 C C . VAL A 1 441 ? -1.845 3.516 -13.799 1.00 75.44 441 VAL A C 1
ATOM 3442 O O . VAL A 1 441 ? -1.502 4.419 -13.052 1.00 75.44 441 VAL A O 1
ATOM 3445 N N . ALA A 1 442 ? -2.796 3.679 -14.723 1.00 52.94 442 ALA A N 1
ATOM 3446 C CA . ALA A 1 442 ? -3.088 4.950 -15.396 1.00 52.94 442 ALA A CA 1
ATOM 3447 C C . ALA A 1 442 ? -4.036 5.949 -14.693 1.00 52.94 442 ALA A C 1
ATOM 3449 O O . ALA A 1 442 ? -4.425 6.939 -15.319 1.00 52.94 442 ALA A O 1
ATOM 3450 N N . ASN A 1 443 ? -4.431 5.751 -13.431 1.00 52.50 443 ASN A N 1
ATOM 3451 C CA . ASN A 1 443 ? -5.362 6.668 -12.751 1.00 52.50 443 ASN A CA 1
ATOM 3452 C C . ASN A 1 443 ? -4.643 7.952 -12.273 1.00 52.50 443 ASN A C 1
ATOM 3454 O O . ASN A 1 443 ? -4.530 8.217 -11.085 1.00 52.50 443 ASN A O 1
ATOM 3458 N N . GLY A 1 444 ? -4.159 8.770 -13.214 1.00 48.53 444 GLY A N 1
ATOM 3459 C CA . GLY A 1 444 ? -3.437 10.024 -12.940 1.00 48.53 444 GLY A CA 1
ATOM 3460 C C . GLY A 1 444 ? -2.368 10.402 -13.974 1.00 48.53 444 GLY A C 1
ATOM 3461 O O . GLY A 1 444 ? -1.857 11.519 -13.938 1.00 48.53 444 GLY A O 1
ATOM 3462 N N . GLY A 1 445 ? -2.068 9.501 -14.914 1.00 65.88 445 GLY A N 1
ATOM 3463 C CA . GLY A 1 445 ? -0.925 9.580 -15.829 1.00 65.88 445 GLY A CA 1
ATOM 3464 C C . GLY A 1 445 ? -0.024 8.355 -15.659 1.00 65.88 445 GLY A C 1
ATOM 3465 O O . GLY A 1 445 ? -0.213 7.589 -14.726 1.00 65.88 445 GLY A O 1
ATOM 3466 N N . LEU A 1 446 ? 0.921 8.142 -16.576 1.00 82.12 446 LEU A N 1
ATOM 3467 C CA . LEU A 1 446 ? 1.960 7.113 -16.448 1.00 82.12 446 LEU A CA 1
ATOM 3468 C C . LEU A 1 446 ? 3.317 7.798 -16.275 1.00 82.12 446 LEU A C 1
ATOM 3470 O O . LEU A 1 446 ? 3.569 8.834 -16.901 1.00 82.12 446 LEU A O 1
ATOM 3474 N N . TYR A 1 447 ? 4.201 7.205 -15.472 1.00 85.19 447 TYR A N 1
ATOM 3475 C CA . TYR A 1 447 ? 5.588 7.658 -15.269 1.00 85.19 447 TYR A CA 1
ATOM 3476 C C . TYR A 1 447 ? 5.740 9.106 -14.761 1.00 85.19 447 TYR A C 1
ATOM 3478 O O . TYR A 1 447 ? 6.762 9.761 -15.010 1.00 85.19 447 TYR A O 1
ATOM 3486 N N . SER A 1 448 ? 4.710 9.640 -14.107 1.00 83.31 448 SER A N 1
ATOM 3487 C CA . SER A 1 448 ? 4.623 11.043 -13.677 1.00 83.31 448 SER A CA 1
ATOM 3488 C C . SER A 1 448 ? 4.459 11.193 -12.167 1.00 83.31 448 SER A C 1
ATOM 3490 O O . SER A 1 448 ? 4.854 12.214 -11.607 1.00 83.31 448 SER A O 1
ATOM 3492 N N . HIS A 1 449 ? 3.947 10.156 -11.506 1.00 84.25 449 HIS A N 1
ATOM 3493 C CA . HIS A 1 449 ? 3.674 10.114 -10.079 1.00 84.25 449 HIS A CA 1
ATOM 3494 C C . HIS A 1 449 ? 4.486 9.000 -9.396 1.00 84.25 449 HIS A C 1
ATOM 3496 O O . HIS A 1 449 ? 3.973 8.156 -8.664 1.00 84.25 449 HIS A O 1
ATOM 3502 N N . GLN A 1 450 ? 5.792 8.972 -9.668 1.00 85.56 450 GLN A N 1
ATOM 3503 C CA . GLN A 1 450 ? 6.705 8.011 -9.052 1.00 85.56 450 GLN A CA 1
ATOM 3504 C C . GLN A 1 450 ? 7.111 8.473 -7.654 1.00 85.56 450 GLN A C 1
ATOM 3506 O O . GLN A 1 450 ? 7.605 9.585 -7.473 1.00 85.56 450 GLN A O 1
ATOM 3511 N N . TYR A 1 451 ? 6.952 7.591 -6.670 1.00 82.31 451 TYR A N 1
ATOM 3512 C CA . TYR A 1 451 ? 7.247 7.888 -5.269 1.00 82.31 451 TYR A CA 1
ATOM 3513 C C . TYR A 1 451 ? 8.730 8.199 -5.026 1.00 82.31 451 TYR A C 1
ATOM 3515 O O . TYR A 1 451 ? 9.067 8.995 -4.150 1.00 82.31 451 TYR A O 1
ATOM 3523 N N . MET A 1 452 ? 9.629 7.562 -5.783 1.00 84.94 452 MET A N 1
ATOM 3524 C CA . MET A 1 452 ? 11.077 7.673 -5.602 1.00 84.94 452 MET A CA 1
ATOM 3525 C C . MET A 1 452 ? 11.821 7.496 -6.926 1.00 84.94 452 MET A C 1
ATOM 3527 O O . MET A 1 452 ? 11.451 6.657 -7.742 1.00 84.94 452 MET A O 1
ATOM 3531 N N . SER A 1 453 ? 12.937 8.209 -7.089 1.00 90.00 453 SER A N 1
ATOM 3532 C CA . SER A 1 453 ? 13.866 8.009 -8.210 1.00 90.00 453 SER A CA 1
ATOM 3533 C C . SER A 1 453 ? 14.818 6.828 -7.986 1.00 90.00 453 SER A C 1
ATOM 3535 O O . SER A 1 453 ? 15.283 6.223 -8.945 1.00 90.00 453 SER A O 1
ATOM 3537 N N . ASN A 1 454 ? 15.111 6.454 -6.733 1.00 95.06 454 ASN A N 1
ATOM 3538 C CA . ASN A 1 454 ? 15.988 5.323 -6.414 1.00 95.06 454 ASN A CA 1
ATOM 3539 C C . ASN A 1 454 ? 15.441 4.012 -7.010 1.00 95.06 454 ASN A C 1
ATOM 3541 O O . ASN A 1 454 ? 14.406 3.508 -6.570 1.00 95.06 454 ASN A O 1
ATOM 3545 N N . ILE A 1 455 ? 16.179 3.421 -7.953 1.00 96.62 455 ILE A N 1
ATOM 3546 C CA . ILE A 1 455 ? 15.747 2.231 -8.702 1.00 96.62 455 ILE A CA 1
ATOM 3547 C C . ILE A 1 455 ? 15.535 0.996 -7.812 1.00 96.62 455 ILE A C 1
ATOM 3549 O O . ILE A 1 455 ? 14.750 0.112 -8.135 1.00 96.62 455 ILE A O 1
ATOM 3553 N N . MET A 1 456 ? 16.184 0.950 -6.647 1.00 95.94 456 MET A N 1
ATOM 3554 C CA . MET A 1 456 ? 16.114 -0.185 -5.721 1.00 95.94 456 MET A CA 1
ATOM 3555 C C . MET A 1 456 ? 15.017 -0.041 -4.663 1.00 95.94 456 MET A C 1
ATOM 3557 O O . MET A 1 456 ? 14.836 -0.967 -3.866 1.00 95.94 456 MET A O 1
ATOM 3561 N N . ALA A 1 457 ? 14.336 1.108 -4.602 1.00 93.38 457 ALA A N 1
ATOM 3562 C CA . ALA A 1 457 ? 13.463 1.475 -3.490 1.00 93.38 457 ALA A CA 1
ATOM 3563 C C . ALA A 1 457 ? 12.381 0.424 -3.221 1.00 93.38 457 ALA A C 1
ATOM 3565 O O . ALA A 1 457 ? 12.330 -0.113 -2.118 1.00 93.38 457 ALA A O 1
ATOM 3566 N N . ALA A 1 458 ? 11.595 0.058 -4.239 1.00 95.81 458 ALA A N 1
ATOM 3567 C CA . ALA A 1 458 ? 10.507 -0.910 -4.095 1.00 95.81 458 ALA A CA 1
ATOM 3568 C C . ALA A 1 458 ? 10.994 -2.256 -3.534 1.00 95.81 458 ALA A C 1
ATOM 3570 O O . ALA A 1 458 ? 10.458 -2.745 -2.542 1.00 95.81 458 ALA A O 1
ATOM 3571 N N . SER A 1 459 ? 12.067 -2.812 -4.108 1.00 96.56 459 SER A N 1
ATOM 3572 C CA . SER A 1 459 ? 12.652 -4.077 -3.640 1.00 96.56 459 SER A CA 1
ATOM 3573 C C . SER A 1 459 ? 13.210 -3.985 -2.213 1.00 96.56 459 SER A C 1
ATOM 3575 O O . SER A 1 459 ? 13.021 -4.893 -1.408 1.00 96.56 459 SER A O 1
ATOM 3577 N N . SER A 1 460 ? 13.868 -2.873 -1.869 1.00 94.88 460 SER A N 1
ATOM 3578 C CA . SER A 1 460 ? 14.482 -2.686 -0.550 1.00 94.88 460 SER A CA 1
ATOM 3579 C C . SER A 1 460 ? 13.421 -2.534 0.535 1.00 94.88 460 SER A C 1
ATOM 3581 O O . SER A 1 460 ? 13.534 -3.146 1.596 1.00 94.88 460 SER A O 1
ATOM 3583 N N . GLU A 1 461 ? 12.380 -1.749 0.262 1.00 92.00 461 GLU A N 1
ATOM 3584 C CA . GLU A 1 461 ? 11.249 -1.574 1.169 1.00 92.00 461 GLU A CA 1
ATOM 3585 C C . GLU A 1 461 ? 10.423 -2.862 1.287 1.00 92.00 461 GLU A C 1
ATOM 3587 O O . GLU A 1 461 ? 10.056 -3.234 2.398 1.00 92.00 461 GLU A O 1
ATOM 3592 N N . GLY A 1 462 ? 10.239 -3.619 0.199 1.00 95.44 462 GLY A N 1
ATOM 3593 C CA . GLY A 1 462 ? 9.602 -4.940 0.233 1.00 95.44 462 GLY A CA 1
ATOM 3594 C C . GLY A 1 462 ? 10.329 -5.918 1.162 1.00 95.44 462 GLY A C 1
ATOM 3595 O O . GLY A 1 462 ? 9.711 -6.515 2.041 1.00 95.44 462 GLY A O 1
ATOM 3596 N N . ILE A 1 463 ? 11.661 -6.000 1.066 1.00 96.06 463 ILE A N 1
ATOM 3597 C CA . ILE A 1 463 ? 12.479 -6.827 1.971 1.00 96.06 463 ILE A CA 1
ATOM 3598 C C . ILE A 1 463 ? 12.339 -6.364 3.429 1.00 96.06 463 ILE A C 1
ATOM 3600 O O . ILE A 1 463 ? 12.268 -7.191 4.341 1.00 96.06 463 ILE A O 1
ATOM 3604 N N . ARG A 1 464 ? 12.286 -5.048 3.684 1.00 93.50 464 ARG A N 1
ATOM 3605 C CA . ARG A 1 464 ? 12.031 -4.525 5.037 1.00 93.50 464 ARG A CA 1
ATOM 3606 C C . ARG A 1 464 ? 10.656 -4.956 5.543 1.00 93.50 464 ARG A C 1
ATOM 3608 O O . ARG A 1 464 ? 10.563 -5.358 6.698 1.00 93.50 464 ARG A O 1
ATOM 3615 N N . THR A 1 465 ? 9.624 -4.897 4.705 1.00 92.50 465 THR A N 1
ATOM 3616 C CA . THR A 1 465 ? 8.265 -5.345 5.040 1.00 92.50 465 THR A CA 1
ATOM 3617 C C . THR A 1 465 ? 8.230 -6.838 5.367 1.00 92.50 465 THR A C 1
ATOM 3619 O O . THR A 1 465 ? 7.763 -7.203 6.444 1.00 92.50 465 THR A O 1
ATOM 3622 N N . TYR A 1 466 ? 8.834 -7.688 4.530 1.00 95.56 466 TYR A N 1
ATOM 3623 C CA . TYR A 1 466 ? 8.984 -9.119 4.814 1.00 95.56 466 TYR A CA 1
ATOM 3624 C C . TYR A 1 466 ? 9.652 -9.368 6.170 1.00 95.56 466 TYR A C 1
ATOM 3626 O O . TYR A 1 466 ? 9.122 -10.099 7.004 1.00 95.56 466 TYR A O 1
ATOM 3634 N N . ASN A 1 467 ? 10.797 -8.724 6.426 1.00 94.00 467 ASN A N 1
ATOM 3635 C CA . ASN A 1 467 ? 11.532 -8.910 7.677 1.00 94.00 467 ASN A CA 1
ATOM 3636 C C . ASN A 1 467 ? 10.689 -8.509 8.893 1.00 94.00 467 ASN A C 1
ATOM 3638 O O . ASN A 1 467 ? 10.785 -9.153 9.933 1.00 94.00 467 ASN A O 1
ATOM 3642 N N . LYS A 1 468 ? 9.832 -7.486 8.774 1.00 89.56 468 LYS A N 1
ATOM 3643 C CA . LYS A 1 468 ? 8.890 -7.123 9.842 1.00 89.56 468 LYS A CA 1
ATOM 3644 C C . LYS A 1 468 ? 7.889 -8.243 10.088 1.00 89.56 468 LYS A C 1
ATOM 3646 O O . LYS A 1 468 ? 7.781 -8.694 11.224 1.00 89.56 468 LYS A O 1
ATOM 3651 N N . TYR A 1 469 ? 7.192 -8.719 9.055 1.00 93.50 469 TYR A N 1
ATOM 3652 C CA . TYR A 1 469 ? 6.228 -9.811 9.216 1.00 93.50 469 TYR A CA 1
ATOM 3653 C C . TYR A 1 469 ? 6.886 -11.080 9.755 1.00 93.50 469 TYR A C 1
ATOM 3655 O O . TYR A 1 469 ? 6.349 -11.701 10.668 1.00 93.50 469 TYR A O 1
ATOM 3663 N N . SER A 1 470 ? 8.083 -11.415 9.271 1.00 93.94 470 SER A N 1
ATOM 3664 C CA . SER A 1 470 ? 8.884 -12.527 9.782 1.00 93.94 470 SER A CA 1
ATOM 3665 C C . SER A 1 470 ? 9.219 -12.358 11.264 1.00 93.94 470 SER A C 1
ATOM 3667 O O . SER A 1 470 ? 9.004 -13.283 12.041 1.00 93.94 470 SER A O 1
ATOM 3669 N N . ASN A 1 471 ? 9.706 -11.184 11.677 1.00 90.25 471 ASN A N 1
ATOM 3670 C CA . ASN A 1 471 ? 10.066 -10.909 13.072 1.00 90.25 471 ASN A CA 1
ATOM 3671 C C . ASN A 1 471 ? 8.851 -10.923 14.007 1.00 90.25 471 ASN A C 1
ATOM 3673 O O . ASN A 1 471 ? 8.986 -11.266 15.177 1.00 90.25 471 ASN A O 1
ATOM 3677 N N . MET A 1 472 ? 7.671 -10.573 13.495 1.00 87.81 472 MET A N 1
ATOM 3678 C CA . MET A 1 472 ? 6.408 -10.658 14.231 1.00 87.81 472 MET A CA 1
ATOM 3679 C C . MET A 1 472 ? 5.802 -12.075 14.217 1.00 87.81 472 MET A C 1
ATOM 3681 O O . MET A 1 472 ? 4.779 -12.298 14.860 1.00 87.81 472 MET A O 1
ATOM 3685 N N . GLY A 1 473 ? 6.378 -13.028 13.472 1.00 91.56 473 GLY A N 1
ATOM 3686 C CA . GLY A 1 473 ? 5.825 -14.378 13.310 1.00 91.56 473 GLY A CA 1
ATOM 3687 C C . GLY A 1 473 ? 4.533 -14.431 12.484 1.00 91.56 473 GLY A C 1
ATOM 3688 O O . GLY A 1 473 ? 3.703 -15.302 12.709 1.00 91.56 473 GLY A O 1
ATOM 3689 N N . GLN A 1 474 ? 4.343 -13.495 11.549 1.00 92.00 474 GLN A N 1
ATOM 3690 C CA . GLN A 1 474 ? 3.071 -13.252 10.847 1.00 92.00 474 GLN A CA 1
ATOM 3691 C C . GLN A 1 474 ? 3.076 -13.714 9.385 1.00 92.00 474 GLN A C 1
ATOM 3693 O O . GLN A 1 474 ? 2.130 -13.443 8.655 1.00 92.00 474 GLN A O 1
ATOM 3698 N N . LEU A 1 475 ? 4.119 -14.420 8.931 1.00 92.62 475 LEU A N 1
ATOM 3699 C CA . LEU A 1 475 ? 4.185 -14.938 7.554 1.00 92.62 475 LEU A CA 1
ATOM 3700 C C . LEU A 1 475 ? 3.108 -16.002 7.259 1.00 92.62 475 LEU A C 1
ATOM 3702 O O . LEU A 1 475 ? 2.790 -16.246 6.099 1.00 92.62 475 LEU A O 1
ATOM 3706 N N . SER A 1 476 ? 2.508 -16.590 8.300 1.00 91.81 476 SER A N 1
ATOM 3707 C CA . SER A 1 476 ? 1.353 -17.487 8.186 1.00 91.81 476 SER A CA 1
ATOM 3708 C C . SER A 1 476 ? 0.035 -16.771 7.876 1.00 91.81 476 SER A C 1
ATOM 3710 O O . SER A 1 476 ? -0.960 -17.441 7.603 1.00 91.81 476 SER A O 1
ATOM 3712 N N . ASN A 1 477 ? -0.009 -15.437 7.933 1.00 92.06 477 ASN A N 1
ATOM 3713 C CA . ASN A 1 477 ? -1.182 -14.688 7.493 1.00 92.06 477 ASN A CA 1
ATOM 3714 C C . ASN A 1 477 ? -1.326 -14.768 5.969 1.00 92.06 477 ASN A C 1
ATOM 3716 O O . ASN A 1 477 ? -0.371 -15.043 5.241 1.00 92.06 477 ASN A O 1
ATOM 3720 N N . SER A 1 478 ? -2.547 -14.546 5.488 1.00 93.94 478 SER A N 1
ATOM 3721 C CA . SER A 1 478 ? -2.809 -14.441 4.056 1.00 93.94 478 SER A CA 1
ATOM 3722 C C . SER A 1 478 ? -2.358 -13.068 3.558 1.00 93.94 478 SER A C 1
ATOM 3724 O O . SER A 1 478 ? -2.770 -12.040 4.093 1.00 93.94 478 SER A O 1
ATOM 3726 N N . PHE A 1 479 ? -1.550 -13.053 2.502 1.00 94.94 479 PHE A N 1
ATOM 3727 C CA . PHE A 1 479 ? -1.139 -11.839 1.797 1.00 94.94 479 PHE A CA 1
ATOM 3728 C C . PHE A 1 479 ? -1.587 -11.921 0.348 1.00 94.94 479 PHE A C 1
ATOM 3730 O O . PHE A 1 479 ? -1.591 -13.002 -0.242 1.00 94.94 479 PHE A O 1
ATOM 3737 N N . THR A 1 480 ? -1.931 -10.777 -0.229 1.00 95.00 480 THR A N 1
ATOM 3738 C CA . THR A 1 480 ? -2.259 -10.669 -1.648 1.00 95.00 480 THR A CA 1
ATOM 3739 C C . THR A 1 480 ? -1.136 -9.922 -2.355 1.00 95.00 480 THR A C 1
ATOM 3741 O O . THR A 1 480 ? -0.740 -8.835 -1.939 1.00 95.00 480 THR A O 1
ATOM 3744 N N . PHE A 1 481 ? -0.600 -10.519 -3.417 1.00 96.94 481 PHE A N 1
ATOM 3745 C CA . PHE A 1 481 ? 0.466 -9.950 -4.235 1.00 96.94 481 PHE A CA 1
ATOM 3746 C C . PHE A 1 481 ? -0.076 -9.608 -5.618 1.00 96.94 481 PHE A C 1
ATOM 3748 O O . PHE A 1 481 ? -0.624 -10.479 -6.290 1.00 96.94 481 PHE A O 1
ATOM 3755 N N . LEU A 1 482 ? 0.100 -8.361 -6.053 1.00 94.44 482 LEU A N 1
ATOM 3756 C CA . LEU A 1 482 ? -0.283 -7.870 -7.372 1.00 94.44 482 LEU A CA 1
ATOM 3757 C C . LEU A 1 482 ? 0.967 -7.678 -8.238 1.00 94.44 482 LEU A C 1
ATOM 3759 O O . LEU A 1 482 ? 1.691 -6.686 -8.127 1.00 94.44 482 LEU A O 1
ATOM 3763 N N . ILE A 1 483 ? 1.226 -8.665 -9.090 1.00 97.06 483 ILE A N 1
ATOM 3764 C CA . ILE A 1 483 ? 2.451 -8.805 -9.876 1.00 97.06 483 ILE A CA 1
ATOM 3765 C C . ILE A 1 483 ? 2.197 -8.259 -11.286 1.00 97.06 483 ILE A C 1
ATOM 3767 O O . ILE A 1 483 ? 1.350 -8.805 -11.994 1.00 97.06 483 ILE A O 1
ATOM 3771 N N . PRO A 1 484 ? 2.909 -7.211 -11.731 1.00 94.69 484 PRO A N 1
ATOM 3772 C CA . PRO A 1 484 ? 2.690 -6.651 -13.055 1.00 94.69 484 PRO A CA 1
ATOM 3773 C C . PRO A 1 484 ? 3.190 -7.576 -14.166 1.00 94.69 484 PRO A C 1
ATOM 3775 O O . PRO A 1 484 ? 4.180 -8.298 -14.024 1.00 94.69 484 PRO A O 1
ATOM 3778 N N . VAL A 1 485 ? 2.497 -7.521 -15.295 1.00 90.12 485 VAL A N 1
ATOM 3779 C CA . VAL A 1 485 ? 2.806 -8.227 -16.533 1.00 90.12 485 VAL A CA 1
ATOM 3780 C C . VAL A 1 485 ? 2.799 -7.210 -17.665 1.00 90.12 485 VAL A C 1
ATOM 3782 O O . VAL A 1 485 ? 1.858 -6.421 -17.808 1.00 90.12 485 VAL A O 1
ATOM 3785 N N . TYR A 1 486 ? 3.873 -7.221 -18.447 1.00 84.62 486 TYR A N 1
ATOM 3786 C CA . TYR A 1 486 ? 4.051 -6.346 -19.598 1.00 84.62 486 TYR A CA 1
ATOM 3787 C C . TYR A 1 486 ? 3.922 -7.135 -20.894 1.00 84.62 486 TYR A C 1
ATOM 3789 O O . TYR A 1 486 ? 4.267 -8.316 -20.977 1.00 84.62 486 TYR A O 1
ATOM 3797 N N . ASP A 1 487 ? 3.469 -6.452 -21.932 1.00 78.06 487 ASP A N 1
ATOM 3798 C CA . ASP A 1 487 ? 3.436 -6.998 -23.276 1.00 78.06 487 ASP A CA 1
ATOM 3799 C C . ASP A 1 487 ? 4.861 -7.110 -23.833 1.00 78.06 487 ASP A C 1
ATOM 3801 O O . ASP A 1 487 ? 5.704 -6.248 -23.597 1.00 78.06 487 ASP A O 1
ATOM 3805 N N . ASN A 1 488 ? 5.121 -8.133 -24.649 1.00 75.94 488 ASN A N 1
ATOM 3806 C CA . ASN A 1 488 ? 6.382 -8.293 -25.388 1.00 75.94 488 ASN A CA 1
ATOM 3807 C C . ASN A 1 488 ? 7.645 -8.375 -24.498 1.00 75.94 488 ASN A C 1
ATOM 3809 O O . ASN A 1 488 ? 8.723 -7.957 -24.914 1.00 75.94 488 ASN A O 1
ATOM 3813 N N . MET A 1 489 ? 7.529 -8.910 -23.278 1.00 81.38 489 MET A N 1
ATOM 3814 C CA . MET A 1 489 ? 8.687 -9.141 -22.408 1.00 81.38 489 MET A CA 1
ATOM 3815 C C . MET A 1 489 ? 9.696 -10.121 -23.031 1.00 81.38 489 MET A C 1
ATOM 3817 O O . MET A 1 489 ? 9.301 -11.043 -23.751 1.00 81.38 489 MET A O 1
ATOM 3821 N N . PRO A 1 490 ? 10.997 -9.997 -22.707 1.00 78.69 490 PRO A N 1
ATOM 3822 C CA . PRO A 1 490 ? 11.995 -10.974 -23.123 1.00 78.69 490 PRO A CA 1
ATOM 3823 C C . PRO A 1 490 ? 11.695 -12.361 -22.539 1.00 78.69 490 PRO A C 1
ATOM 3825 O O . PRO A 1 490 ? 11.173 -12.486 -21.429 1.00 78.69 490 PRO A O 1
ATOM 3828 N N . ASN A 1 491 ? 12.081 -13.417 -23.262 1.00 72.88 491 ASN A N 1
ATOM 3829 C CA . ASN A 1 491 ? 11.817 -14.809 -22.864 1.00 72.88 491 ASN A CA 1
ATOM 3830 C C . ASN A 1 491 ? 12.472 -15.206 -21.531 1.00 72.88 491 ASN A C 1
ATOM 3832 O O . ASN A 1 491 ? 11.992 -16.119 -20.866 1.00 72.88 491 ASN A O 1
ATOM 3836 N N . LEU A 1 492 ? 13.555 -14.530 -21.143 1.00 82.38 492 LEU A N 1
ATOM 3837 C CA . LEU A 1 492 ? 14.238 -14.712 -19.864 1.00 82.38 492 LEU A CA 1
ATOM 3838 C C . LEU A 1 492 ? 14.195 -13.408 -19.053 1.00 82.38 492 LEU A C 1
ATOM 3840 O O . LEU A 1 492 ? 14.072 -12.340 -19.661 1.00 82.38 492 LEU A O 1
ATOM 3844 N N . PRO A 1 493 ? 14.311 -13.483 -17.712 1.00 90.25 493 PRO A N 1
ATOM 3845 C CA . PRO A 1 493 ? 14.406 -12.310 -16.862 1.00 90.25 493 PRO A CA 1
ATOM 3846 C C . PRO A 1 493 ? 15.536 -11.384 -17.309 1.00 9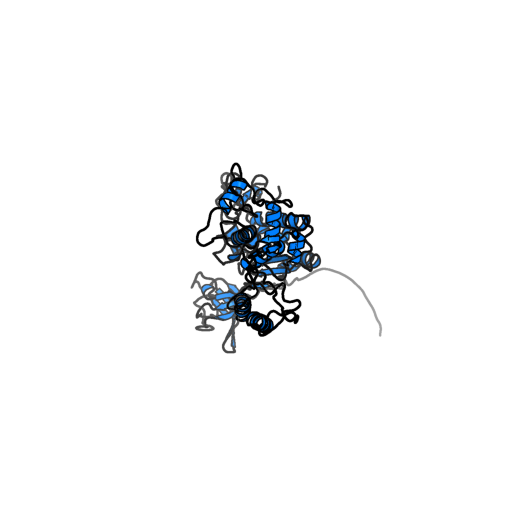0.25 493 PRO A C 1
ATOM 3848 O O . PRO A 1 493 ? 16.651 -11.837 -17.583 1.00 90.25 493 PRO A O 1
ATOM 3851 N N . ALA A 1 494 ? 15.223 -10.098 -17.429 1.00 88.50 494 ALA A N 1
ATOM 3852 C CA . ALA A 1 494 ? 16.132 -9.108 -17.985 1.00 88.50 494 ALA A CA 1
ATOM 3853 C C . ALA A 1 494 ? 17.087 -8.516 -16.939 1.00 88.50 494 ALA A C 1
ATOM 3855 O O . ALA A 1 494 ? 16.810 -8.511 -15.738 1.00 88.50 494 ALA A O 1
ATOM 3856 N N . GLY A 1 495 ? 18.181 -7.939 -17.438 1.00 93.44 495 GLY A N 1
ATOM 3857 C CA . GLY A 1 495 ? 19.019 -7.005 -16.698 1.00 93.44 495 GLY A CA 1
ATOM 3858 C C . GLY A 1 495 ? 20.091 -7.610 -15.791 1.00 93.44 495 GLY A C 1
ATOM 3859 O O . GLY A 1 495 ? 20.288 -8.821 -15.704 1.00 93.44 495 GLY A O 1
ATOM 3860 N N . VAL A 1 496 ? 20.818 -6.722 -15.112 1.00 95.00 496 VAL A N 1
ATOM 3861 C CA . VAL A 1 496 ? 21.931 -7.046 -14.213 1.00 95.00 496 VAL A CA 1
ATOM 3862 C C . VAL A 1 496 ? 21.692 -6.438 -12.835 1.00 95.00 496 VAL A C 1
ATOM 3864 O O . VAL A 1 496 ? 21.541 -5.225 -12.696 1.00 95.00 496 VAL A O 1
ATOM 3867 N N . LYS A 1 497 ? 21.744 -7.274 -11.792 1.00 95.69 497 LYS A N 1
ATOM 3868 C CA . LYS A 1 497 ? 21.714 -6.812 -10.401 1.00 95.69 497 LYS A CA 1
ATOM 3869 C C . LYS A 1 497 ? 23.028 -6.103 -10.042 1.00 95.69 497 LYS A C 1
ATOM 3871 O O . LYS A 1 497 ? 24.076 -6.751 -10.085 1.00 95.69 497 LYS A O 1
ATOM 3876 N N . PRO A 1 498 ? 23.006 -4.831 -9.606 1.00 94.94 498 PRO A N 1
ATOM 3877 C CA . PRO A 1 498 ? 24.190 -4.175 -9.071 1.00 94.94 498 PRO A CA 1
ATOM 3878 C C . PRO A 1 498 ? 24.725 -4.894 -7.830 1.00 94.94 498 PRO A C 1
ATOM 3880 O O . PRO A 1 498 ? 23.973 -5.284 -6.933 1.00 94.94 498 PRO A O 1
ATOM 3883 N N . THR A 1 499 ? 26.045 -5.013 -7.748 1.00 93.19 499 THR A N 1
ATOM 3884 C CA . THR A 1 499 ? 26.765 -5.520 -6.574 1.00 93.19 499 THR A CA 1
ATOM 3885 C C . THR A 1 499 ? 27.593 -4.397 -5.966 1.00 93.19 499 THR A C 1
ATOM 3887 O O . THR A 1 499 ? 28.126 -3.565 -6.706 1.00 93.19 499 THR A O 1
ATOM 3890 N N . ARG A 1 500 ? 27.664 -4.364 -4.634 1.00 87.56 500 ARG A N 1
ATOM 3891 C CA . ARG A 1 500 ? 28.536 -3.439 -3.900 1.00 87.56 500 ARG A CA 1
ATOM 3892 C C . ARG A 1 500 ? 29.993 -3.864 -3.980 1.00 87.56 500 ARG A C 1
ATOM 3894 O O . ARG A 1 500 ? 30.223 -5.084 -4.159 1.00 87.56 500 ARG A O 1
#

Mean predicted aligned error: 15.1 Å

Foldseek 3Di:
DDDDDDDDDDDDDDDPPPPPPPPDFQDKFKKWFQAFWFKFLDWADVGDTPDHRDGGRFIKIFRDKAARDPPRDRFIWTQIWHDDPNDTDGRIITTPVRMDGPPVQDKDQDDDPLQCVLQVVVCVVFVLAGEIEGALAAAPVVLLVLCQAQLQAKDFPVVFDCVQAACPYPQADPVVRDGDASDDHGIGRGHSQQLLQLLFLSNQNNDPLQQLLQFFFFDDPSFADLVLLLLLLPLFPLRVDKWFLPDWDDPADDQPLPPPPHLAVVSLVLLACVQVVNDPDSPPSPVVQPQAPPPDSHVVSSVLSVCCNVVVDVHGHDDDTDGDMDRPSVLLVVLNVVQRGRSLSLSLQLCVPQNRHGHLQAPLPNPPLRLAHASRLPQQDPDPDSSVRSSVVLADQDVPCQLPPVRNTPSSNSNSVSNVVRPQAVVQPCRGSSCLSSVSHCSPHGSPRRPDSHSCRSSVVSSVSSVSCVVSVSSSGYTYGHGYDHPPDDSHRGRDHTDD

Sequence (500 aa):
MKSRRIFKIILITAVLVIVLSIPAFATAKNGVVKSQANVRSGPGRSYSLVYENLPANTQIIIIDRVKCNDGTTSKDWYRVEFNYGGKFYENCYISTGLVTVTSDSGISDEAPELYKSYIDNLKKAHSNWNFKFLYTGLSWDEVLENENVSGRSALQVPPYDKKYLSTTDKTYNPSTGTWTPIDGKTWFQASSDVVSYYLDPRNFLTKESDIFQFETLSYDKNAQTLSGVESMLKGTFMEDSKISTGEKENVGGSCDLNSDNKTDIADAMMLFQYSAGNLADLGSGKDIADLNGDGEIDVADAMILFQYVGGSRKTIGNNTETDVTVTYAQAFMNAAELYDVSPYHLVSRVIQEVGSNGSRSVSGTEPGYEGIYNYYNIGAYQSSDPVINALKWASTPSSNEKYLRPWNSRYKAILGGAKYIATGYISVGQNTLYLQKFDVVANGGLYSHQYMSNIMAASSEGIRTYNKYSNMGQLSNSFTFLIPVYDNMPNLPAGVKPTR

Nearest PDB structures (foldseek):
  6u0o-assembly1_B  TM=7.745E-01  e=2.373E-09  Staphylococcus aureus subsp. aureus NCTC 8325
  4pi8-assembly1_A  TM=5.554E-01  e=6.323E-07  Staphylococcus aureus subsp. aureus Mu50
  2ccl-assembly2_D  TM=8.712E-01  e=1.021E-01  Acetivibrio thermoce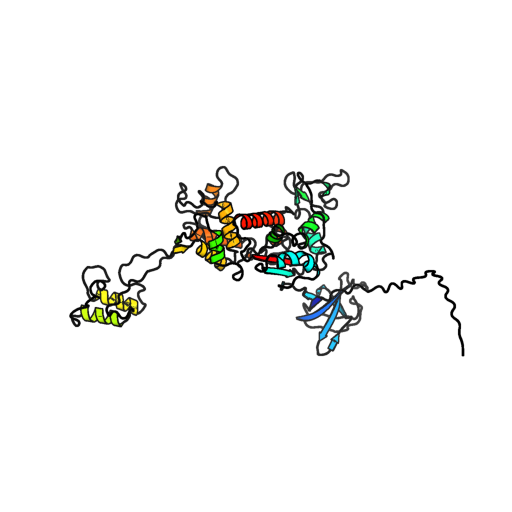llus
  8x39-assembly1_B  TM=8.226E-01  e=1.498E-01  Acetivibrio thermocellus DSM 1313
  8x3a-assembly1_A  TM=7.794E-01  e=3.597E-01  Acetivibrio thermocellus DSM 1313

Secondary structure (DSSP, 8-state):
----------------------------EEEEESSSEEEESSSSTTSPEEEEEEPTT-EEEEEEEE---SSS-SS-EEEEEEEETTEEEEEEEEEGGGEEEE---EEESSPPHHHHHHHHHHHHH-TTSEEEEEEEEEEHHHHHHHHTSTTSSEEETTTS-GGGB-SSSTTEETTTTEE--SBTTTEEEBPHHHHHHHH-GGGGSSSHHHHGGGB--S--TTT--HHHHHHHHTTSTTTT-EEEEEEEE--PPP--SSSSS--SHHHHHHHHHHHTTSSS--GGGGGG---SSSS--SHHHHHHHHHHHTTS-S-SSSPPPEEEEEEHHHHHHHHHHHHT--HHHHHHHHHHHH-TT--HHHHS-STT-TT---SS-TT--SSS-HHHHHHHHHHS--GGGGGG-S--SHHHHHHHHHHHHHHHHGGGT--SHHHHHH--S-TT-SSSS-S-SBTTHHHHHHHHHHHHHHHTT-TTS--EEEEEEEET--SS--S-----

Radius of gyration: 34.59 Å; Cα contacts (8 Å, |Δi|>4): 952; chains: 1; bounding box: 91×96×96 Å

Solvent-accessible surface area (backbone atoms only — not comparable to full-atom values): 27429 Å² total; per-residue (Å²): 134,83,89,82,90,82,90,80,91,79,90,84,89,80,86,82,78,79,79,74,80,73,75,82,79,60,74,68,36,43,25,32,26,69,39,73,36,62,30,13,65,37,44,41,78,87,41,57,75,73,40,77,64,43,53,49,71,42,62,34,36,34,43,48,79,41,70,38,78,71,76,71,48,95,58,45,18,28,34,30,33,36,69,57,96,93,41,80,46,65,80,28,18,36,52,46,93,44,45,43,74,43,47,70,64,46,76,37,73,67,72,53,82,91,42,40,90,36,36,51,64,49,52,69,75,37,77,64,46,45,60,33,34,30,32,54,61,43,45,36,65,59,55,52,55,57,48,58,40,86,64,48,25,28,39,52,46,75,74,37,59,75,88,53,38,32,80,83,42,92,47,34,39,82,92,76,75,45,73,51,54,69,46,85,88,37,24,27,45,36,13,68,45,41,50,36,23,66,64,34,58,63,73,27,34,75,45,80,44,42,42,42,12,22,33,50,50,36,52,46,79,91,44,58,47,65,68,58,41,45,59,68,30,58,89,27,73,49,44,94,32,69,42,50,65,80,45,71,39,68,77,54,55,83,50,44,48,80,73,79,87,51,66,44,66,67,30,22,51,50,42,37,33,36,43,70,66,76,35,95,72,56,69,90,22,53,90,60,44,47,30,78,70,80,85,58,68,38,61,68,26,20,47,44,41,44,31,30,62,68,65,79,30,86,48,47,49,82,70,74,70,40,70,38,64,40,38,46,42,53,47,39,47,52,25,12,72,76,42,46,26,19,42,67,60,51,50,57,46,27,43,70,68,31,40,48,79,52,37,72,37,58,64,30,69,39,90,96,42,61,47,30,23,33,54,69,52,56,60,44,53,99,60,101,53,34,56,59,38,10,46,53,48,26,56,44,70,34,79,93,47,56,46,45,25,42,9,65,36,66,40,39,18,52,34,15,48,41,40,54,63,17,66,78,33,38,77,33,59,29,31,21,45,44,36,26,43,57,16,70,46,68,61,85,51,64,71,71,72,46,78,45,34,51,56,58,47,28,53,54,51,8,35,52,52,36,51,49,35,53,76,65,69,45,71,86,51,38,48,48,30,54,40,71,40,54,38,86,58,70,94,58,79,47,53,44,83,88,62,112